Protein 5CI5 (pdb70)

Secondary structure (DSSP, 8-state):
-PPEEEEEESGGGG-HHHHHHHHHHHHHHH---EEEEEE-HHHHHHHHHHHHHHT-S-SEEEEETTTHHHHHHHTT-B---HHHHH-GGGGGS-GGGGGGGEETTEE--EEEEEEE-EEEEE---TTTT--TTS---BHHHHHHHHHHH-BGGGTBBS-PPP-SSSHHHHHH--TTTTT--SB-TTSSSB--SSHHHHHHHHHHHHHHHTS--SS-TTT--HHHHH---SSB--EE-TTHHHHHHHH-GGGTTSEEEEPPPBSSS---BEEEEEEE-BTT-S-HHHHHHHHHHHTSTTT--HHHHH-------HHHHSSGGGSHHHHHHHHHGGGPBPPP-STTHHHHHHHHH--HHHHTTSS-HHHHHHHHHHHHHHHHH-/-EEEEEEEESGGGG-HHHHHHHHHHHHHHH-EEEEEEEE-TTTHHHHHHHHHHTT---SEEEEETTTHHHHHHHTT-B---HHHHH-TTGGGS-GGGGGGGEETTEE--EEEEEEE-EEEEE---GGGT--TTS---BHHHHHHHHHHH-BGGGTBBS-----SSSHHHHHH--TTTTT--SB-TTS-SB--SSHHHHHHHHHHHHHHHTT--SS-TTT--HHHHH---SSB--EE-TTHHHHHHHH-GGGTTSEEEEPPPBSSS---BEEEEEEE-BTT-S-HHHHHHHHHHHTSTTT--HHHHH-------HHHHTTGGGSHHHHHHHHHGGGPBPPP-STTHHHHHHHHH--HHHHHTSS-HHHHHHHHHHHHHHHH-

Structure (mmCIF, N/CA/C/O backbone):
data_5CI5
#
_entry.id   5CI5
#
_cell.length_a   73.363
_cell.length_b   93.077
_cell.length_c   103.637
_cell.angle_alpha   90.000
_cell.angle_beta   90.000
_cell.angle_gamma   90.000
#
_symmetry.space_group_name_H-M   'P 21 21 21'
#
loop_
_entity.id
_entity.type
_entity.pdbx_description
1 polymer 'Extracellular solute-binding protein family 1'
2 non-polymer alpha-D-tagatopyranose
3 non-polymer 1,2-ETHANEDIOL
4 non-polymer 'PENTAETHYLENE GLYCOL'
5 water water
#
loop_
_atom_site.group_PDB
_atom_site.id
_atom_site.type_symbol
_atom_site.label_atom_id
_atom_site.label_alt_id
_atom_site.label_comp_id
_atom_site.label_asym_id
_atom_site.label_entity_id
_atom_site.label_seq_id
_atom_site.pdbx_PDB_ins_code
_atom_site.Cartn_x
_atom_site.Cartn_y
_atom_site.Cartn_z
_atom_site.occupancy
_atom_site.B_iso_or_equiv
_atom_site.auth_seq_id
_atom_site.auth_comp_id
_atom_site.auth_asym_id
_atom_site.auth_atom_id
_atom_site.pdbx_PDB_model_num
ATOM 1 N N . SER A 1 22 ? 74.110 50.475 52.565 1.00 45.20 19 SER A N 1
ATOM 2 C CA . SER A 1 22 ? 75.456 49.997 52.880 1.00 57.91 19 SER A CA 1
ATOM 3 C C . SER A 1 22 ? 75.772 50.201 54.368 1.00 60.97 19 SER A C 1
ATOM 4 O O . SER A 1 22 ? 76.725 49.623 54.898 1.00 60.83 19 SER A O 1
ATOM 11 N N . LYS A 1 23 ? 74.968 51.030 55.032 1.00 56.02 20 LYS A N 1
ATOM 12 C CA . LYS A 1 23 ? 75.038 51.191 56.483 1.00 50.86 20 LYS A CA 1
ATOM 13 C C . LYS A 1 23 ? 73.906 50.395 57.114 1.00 43.18 20 LYS A C 1
ATOM 14 O O . LYS A 1 23 ? 72.748 50.526 56.711 1.00 40.96 20 LYS A O 1
ATOM 33 N N . THR A 1 24 ? 74.240 49.556 58.091 1.00 36.05 21 THR A N 1
ATOM 34 C CA . THR A 1 24 ? 73.231 48.776 58.801 1.00 35.16 21 THR A CA 1
ATOM 35 C C . THR A 1 24 ? 72.329 49.733 59.560 1.00 30.85 21 THR A C 1
ATOM 36 O O . THR A 1 24 ? 72.830 50.712 60.120 1.00 33.86 21 THR A O 1
ATOM 47 N N . LEU A 1 25 ? 71.023 49.461 59.600 1.00 21.80 22 LEU A N 1
ATOM 48 C CA . LEU A 1 25 ? 70.131 50.306 60.411 1.00 13.00 22 LEU A CA 1
ATOM 49 C C . LEU A 1 25 ? 70.634 50.337 61.844 1.00 15.50 22 LEU A C 1
ATOM 50 O O . LEU A 1 25 ? 70.823 49.293 62.469 1.00 14.50 22 LEU A O 1
ATOM 66 N N . THR A 1 26 ? 70.845 51.536 62.374 1.00 11.18 23 THR A N 1
ATOM 67 C CA . THR A 1 26 ? 71.416 51.685 63.703 1.00 8.71 23 THR A CA 1
ATOM 68 C C . THR A 1 26 ? 70.426 52.403 64.608 1.00 11.22 23 THR A C 1
ATOM 69 O O . THR A 1 26 ? 69.956 53.497 64.245 1.00 11.73 23 THR A O 1
ATOM 80 N N . ILE A 1 27 ? 70.136 51.816 65.783 1.00 9.13 24 ILE A N 1
ATOM 81 C CA . ILE A 1 27 ? 69.324 52.469 66.803 1.00 8.70 24 ILE A CA 1
ATOM 82 C C . ILE A 1 27 ? 70.148 52.744 68.059 1.00 10.42 24 ILE A C 1
ATOM 83 O O . ILE A 1 27 ? 70.878 51.889 68.524 1.00 10.91 24 ILE A O 1
ATOM 99 N N . TRP A 1 28 ? 70.025 53.957 68.591 1.00 9.16 25 TRP A N 1
ATOM 100 C CA . TRP A 1 28 ? 70.612 54.315 69.871 1.00 9.88 25 TRP A CA 1
ATOM 101 C C . TRP A 1 28 ? 69.524 54.430 70.906 1.00 10.33 25 TRP A C 1
ATOM 102 O O . TRP A 1 28 ? 68.605 55.246 70.746 1.00 8.84 25 TRP A O 1
ATOM 123 N N . ILE A 1 29 ? 69.650 53.641 71.973 1.00 8.39 26 ILE A N 1
ATOM 124 C CA . ILE A 1 29 ? 68.690 53.630 73.066 1.00 10.20 26 ILE A CA 1
ATOM 125 C C . ILE A 1 29 ? 69.390 54.195 74.282 1.00 12.41 26 ILE A C 1
ATOM 126 O O . ILE A 1 29 ? 70.457 53.726 74.676 1.00 12.02 26 ILE A O 1
ATOM 142 N N . GLY A 1 30 ? 68.783 55.231 74.846 1.00 10.27 27 GLY A N 1
ATOM 143 C CA . GLY A 1 30 ? 69.395 55.964 75.927 1.00 11.51 27 GLY A CA 1
ATOM 144 C C . GLY A 1 30 ? 68.484 56.202 77.109 1.00 10.29 27 GLY A C 1
ATOM 145 O O . GLY A 1 30 ? 67.262 56.223 76.986 1.00 12.57 27 GLY A O 1
ATOM 149 N N . GLY A 1 31 ? 69.108 56.369 78.267 1.00 11.25 28 GLY A N 1
ATOM 150 C CA . GLY A 1 31 ? 68.388 56.665 79.483 1.00 8.65 28 GLY A CA 1
ATOM 151 C C . GLY A 1 31 ? 68.255 55.429 80.325 1.00 10.29 28 GLY A C 1
ATOM 152 O O . GLY A 1 31 ? 68.816 54.370 80.016 1.00 12.39 28 GLY A O 1
ATOM 156 N N . GLN A 1 32 ? 67.492 55.539 81.403 1.00 8.65 29 GLN A N 1
ATOM 157 C CA . GLN A 1 32 ? 67.386 54.439 82.342 1.00 10.64 29 GLN A CA 1
ATOM 158 C C . GLN A 1 32 ? 66.802 53.160 81.719 1.00 13.81 29 GLN A C 1
ATOM 159 O O . GLN A 1 32 ? 67.151 52.076 82.155 1.00 12.08 29 GLN A O 1
ATOM 173 N N . VAL A 1 33 ? 65.961 53.283 80.692 1.00 10.76 30 VAL A N 1
ATOM 174 C CA . VAL A 1 33 ? 65.313 52.118 80.101 1.00 10.20 30 VAL A CA 1
ATOM 175 C C . VAL A 1 33 ? 66.321 51.270 79.313 1.00 11.96 30 VAL A C 1
ATOM 176 O O . VAL A 1 33 ? 66.061 50.123 78.984 1.00 11.86 30 VAL A O 1
ATOM 189 N N . ALA A 1 34 ? 67.488 51.828 79.031 1.00 10.35 31 ALA A N 1
ATOM 190 C CA . ALA A 1 34 ? 68.518 51.074 78.326 1.00 12.43 31 ALA A CA 1
ATOM 191 C C . ALA A 1 34 ? 69.093 49.964 79.209 1.00 14.20 31 ALA A C 1
ATOM 192 O O . ALA A 1 34 ? 69.783 49.087 78.710 1.00 17.93 31 ALA A O 1
ATOM 199 N N . GLU A 1 35 ? 68.779 49.966 80.507 1.00 14.59 32 GLU A N 1
ATOM 200 C CA . GLU A 1 35 ? 69.219 48.866 81.372 1.00 16.83 32 GLU A CA 1
ATOM 201 C C . GLU A 1 35 ? 68.466 47.566 81.112 1.00 15.43 32 GLU A C 1
ATOM 202 O O . GLU A 1 35 ? 68.933 46.504 81.530 1.00 19.43 32 GLU A O 1
ATOM 214 N N . LEU A 1 36 ? 67.305 47.647 80.455 1.00 16.10 33 LEU A N 1
ATOM 215 C CA . LEU A 1 36 ? 66.471 46.475 80.231 1.00 16.46 33 LEU A CA 1
ATOM 216 C C . LEU A 1 36 ? 66.930 45.810 78.937 1.00 19.87 33 LEU A C 1
ATOM 217 O O . LEU A 1 36 ? 66.145 45.640 78.016 1.00 17.49 33 LEU A O 1
ATOM 233 N N . ASP A 1 37 ? 68.205 45.413 78.901 1.00 18.70 34 ASP A N 1
ATOM 234 C CA . ASP A 1 37 ? 68.873 45.097 77.639 1.00 23.78 34 ASP A CA 1
ATOM 235 C C . ASP A 1 37 ? 68.402 43.764 77.050 1.00 21.94 34 ASP A C 1
ATOM 236 O O . ASP A 1 37 ? 68.402 43.585 75.828 1.00 21.89 34 ASP A O 1
ATOM 245 N N . GLU A 1 38 ? 67.961 42.858 77.910 1.00 21.42 35 GLU A N 1
ATOM 246 C CA . GLU A 1 38 ? 67.447 41.579 77.437 1.00 27.60 35 GLU A CA 1
ATOM 247 C C . GLU A 1 38 ? 66.094 41.782 76.779 1.00 22.86 35 GLU A C 1
ATOM 248 O O . GLU A 1 38 ? 65.787 41.154 75.762 1.00 21.86 35 GLU A O 1
ATOM 260 N N . THR A 1 39 ? 65.284 42.669 77.354 1.00 21.52 36 THR A N 1
ATOM 261 C CA . THR A 1 39 ? 63.992 42.998 76.764 1.00 20.07 36 THR A CA 1
ATOM 262 C C . THR A 1 39 ? 64.193 43.681 75.418 1.00 16.42 36 THR A C 1
ATOM 263 O O . THR A 1 39 ? 63.518 43.362 74.428 1.00 17.40 36 THR A O 1
ATOM 274 N N . TRP A 1 40 ? 65.138 44.611 75.364 1.00 14.19 37 TRP A N 1
ATOM 275 C CA . TRP A 1 40 ? 65.437 45.269 74.099 1.00 14.15 37 TRP A CA 1
ATOM 276 C C . TRP A 1 40 ? 65.898 44.264 73.056 1.00 21.32 37 TRP A C 1
ATOM 277 O O . TRP A 1 40 ? 65.455 44.312 71.909 1.00 20.39 37 TRP A O 1
ATOM 298 N N . ASN A 1 41 ? 66.772 43.352 73.439 1.00 19.19 38 ASN A N 1
ATOM 299 C CA . ASN A 1 41 ? 67.286 42.399 72.453 1.00 24.64 38 ASN A CA 1
ATOM 300 C C . ASN A 1 41 ? 66.154 41.537 71.872 1.00 24.13 38 ASN A C 1
ATOM 301 O O . ASN A 1 41 ? 66.054 41.388 70.650 1.00 21.35 38 ASN A O 1
ATOM 312 N N . SER A 1 42 ? 65.277 41.022 72.732 1.00 18.50 39 SER A N 1
ATOM 313 C CA . SER A 1 42 ? 64.102 40.281 72.274 1.00 19.60 39 SER A CA 1
ATOM 314 C C . SER A 1 42 ? 63.234 41.086 71.309 1.00 17.10 39 SER A C 1
ATOM 315 O O . SER A 1 42 ? 62.841 40.608 70.248 1.00 17.92 39 SER A O 1
ATOM 323 N N . VAL A 1 43 ? 62.908 42.309 71.701 1.00 15.36 40 VAL A N 1
ATOM 324 C CA . VAL A 1 43 ? 62.104 43.177 70.855 1.00 14.05 40 VAL A CA 1
ATOM 325 C C . VAL A 1 43 ? 62.741 43.423 69.488 1.00 14.08 40 VAL A C 1
ATOM 326 O O . VAL A 1 43 ? 62.049 43.395 68.469 1.00 14.42 40 VAL A O 1
ATOM 339 N N . ILE A 1 44 ? 64.046 43.690 69.466 1.00 13.30 41 ILE A N 1
ATOM 340 C CA . ILE A 1 44 ? 64.731 44.012 68.230 1.00 15.28 41 ILE A CA 1
ATOM 341 C C . ILE A 1 44 ? 64.865 42.757 67.357 1.00 16.22 41 ILE A C 1
ATOM 342 O O . ILE A 1 44 ? 64.763 42.844 66.137 1.00 13.64 41 ILE A O 1
ATOM 358 N N . LYS A 1 45 ? 65.080 41.602 67.972 1.00 15.76 42 LYS A N 1
ATOM 359 C CA . LYS A 1 45 ? 65.207 40.379 67.186 1.00 16.58 42 LYS A CA 1
ATOM 360 C C . LYS A 1 45 ? 63.895 40.090 66.465 1.00 14.84 42 LYS A C 1
ATOM 361 O O . LYS A 1 45 ? 63.911 39.694 65.299 1.00 19.37 42 LYS A O 1
ATOM 380 N N . THR A 1 46 ? 62.771 40.333 67.134 1.00 16.13 43 THR A N 1
ATOM 381 C CA . THR A 1 46 ? 61.462 40.114 66.513 1.00 15.28 43 THR A CA 1
ATOM 382 C C . THR A 1 46 ? 61.314 41.042 65.301 1.00 17.52 43 THR A C 1
ATOM 383 O O . THR A 1 46 ? 60.852 40.628 64.234 1.00 16.12 43 THR A O 1
ATOM 394 N N . PHE A 1 47 ? 61.759 42.286 65.446 1.00 13.98 44 PHE A N 1
ATOM 395 C CA . PHE A 1 47 ? 61.721 43.206 64.330 1.00 12.77 44 PHE A CA 1
ATOM 396 C C . PHE A 1 47 ? 62.524 42.671 63.156 1.00 12.80 44 PHE A C 1
ATOM 397 O O . PHE A 1 47 ? 62.056 42.693 62.013 1.00 14.29 44 PHE A O 1
ATOM 414 N N . GLU A 1 48 ? 63.739 42.197 63.434 1.00 13.79 45 GLU A N 1
ATOM 415 C CA . GLU A 1 48 ? 64.600 41.693 62.385 1.00 13.52 45 GLU A CA 1
ATOM 416 C C . GLU A 1 48 ? 63.952 40.518 61.649 1.00 14.21 45 GLU A C 1
ATOM 417 O O . GLU A 1 48 ? 64.035 40.414 60.412 1.00 20.59 45 GLU A O 1
ATOM 429 N N . GLU A 1 49 ? 63.304 39.644 62.412 1.00 15.47 46 GLU A N 1
ATOM 430 C CA . GLU A 1 49 ? 62.631 38.480 61.820 1.00 19.29 46 GLU A CA 1
ATOM 431 C C . GLU A 1 49 ? 61.497 38.937 60.904 1.00 20.82 46 GLU A C 1
ATOM 432 O O . GLU A 1 49 ? 61.290 38.398 59.806 1.00 22.34 46 GLU A O 1
ATOM 444 N N . LYS A 1 50 ? 60.745 39.919 61.379 1.00 15.43 47 LYS A N 1
ATOM 445 C CA . LYS A 1 50 ? 59.578 40.390 60.642 1.00 17.08 47 LYS A CA 1
ATOM 446 C C . LYS A 1 50 ? 59.908 41.204 59.401 1.00 17.49 47 LYS A C 1
ATOM 447 O O . LYS A 1 50 ? 59.125 41.206 58.446 1.00 24.99 47 LYS A O 1
ATOM 466 N N . TYR A 1 51 ? 61.048 41.886 59.384 1.00 19.88 48 TYR A N 1
ATOM 467 C CA . TYR A 1 51 ? 61.338 42.844 58.312 1.00 20.06 48 TYR A CA 1
ATOM 468 C C . TYR A 1 51 ? 62.580 42.535 57.480 1.00 21.02 48 TYR A C 1
ATOM 469 O O . TYR A 1 51 ? 62.805 43.158 56.437 1.00 27.02 48 TYR A O 1
ATOM 487 N N . GLY A 1 52 ? 63.377 41.583 57.936 1.00 19.62 49 GLY A N 1
ATOM 488 C CA . GLY A 1 52 ? 64.563 41.185 57.210 1.00 25.83 49 GLY A CA 1
ATOM 489 C C . GLY A 1 52 ? 65.578 42.303 57.150 1.00 32.38 49 GLY A C 1
ATOM 490 O O . GLY A 1 52 ? 66.337 42.429 56.188 1.00 37.44 49 GLY A O 1
ATOM 494 N N . ILE A 1 53 ? 65.581 43.119 58.198 1.00 23.34 50 ILE A N 1
ATOM 495 C CA . ILE A 1 53 ? 66.479 44.250 58.319 1.00 24.05 50 ILE A CA 1
ATOM 496 C C . ILE A 1 53 ? 67.378 44.016 59.521 1.00 27.94 50 ILE A C 1
ATOM 497 O O . ILE A 1 53 ? 66.882 43.795 60.616 1.00 28.31 50 ILE A O 1
ATOM 513 N N . SER A 1 54 ? 68.691 44.045 59.315 1.00 19.49 51 SER A N 1
ATOM 514 C CA . SER A 1 54 ? 69.645 43.886 60.410 1.00 19.79 51 SER A CA 1
ATOM 515 C C . SER A 1 54 ? 69.743 45.189 61.215 1.00 16.81 51 SER A C 1
ATOM 516 O O . SER A 1 54 ? 69.778 46.279 60.635 1.00 20.82 51 SER A O 1
ATOM 524 N N . VAL A 1 55 ? 69.762 45.083 62.539 1.00 12.31 52 VAL A N 1
ATOM 525 C CA . VAL A 1 55 ? 69.858 46.270 63.382 1.00 11.56 52 VAL A CA 1
ATOM 526 C C . VAL A 1 55 ? 71.064 46.268 64.286 1.00 14.48 52 VAL A C 1
ATOM 527 O O . VAL A 1 55 ? 71.313 45.326 65.040 1.00 18.32 52 VAL A O 1
ATOM 540 N N . GLU A 1 56 ? 71.805 47.357 64.217 1.00 13.17 53 GLU A N 1
ATOM 541 C CA . GLU A 1 56 ? 72.905 47.591 65.133 1.00 16.20 53 GLU A CA 1
ATOM 542 C C . GLU A 1 56 ? 72.345 48.399 66.285 1.00 17.00 53 GLU A C 1
ATOM 543 O O . GLU A 1 56 ? 71.755 49.458 66.074 1.00 16.95 53 GLU A O 1
ATOM 555 N N . VAL A 1 57 ? 72.503 47.885 67.498 1.00 13.43 54 VAL A N 1
ATOM 556 C CA . VAL A 1 57 ? 71.978 48.522 68.694 1.00 12.69 54 VAL A CA 1
ATOM 557 C C . VAL A 1 57 ? 73.127 49.081 69.551 1.00 14.63 54 VAL A C 1
ATOM 558 O O . VAL A 1 57 ? 74.151 48.411 69.770 1.00 17.76 54 VAL A O 1
ATOM 571 N N . GLN A 1 58 ? 72.990 50.314 70.028 1.00 9.93 55 GLN A N 1
ATOM 572 C CA . GLN A 1 58 ? 73.912 50.801 71.049 1.00 11.47 55 GLN A CA 1
ATOM 573 C C . GLN A 1 58 ? 73.082 51.374 72.212 1.00 13.84 55 GLN A C 1
ATOM 574 O O . GLN A 1 58 ? 72.126 52.133 72.001 1.00 13.21 55 GLN A O 1
ATOM 588 N N . LEU A 1 59 ? 73.438 50.957 73.425 1.00 12.24 56 LEU A N 1
ATOM 589 C CA . LEU A 1 59 ? 72.754 51.354 74.658 1.00 11.29 56 LEU A CA 1
ATOM 590 C C . LEU A 1 59 ? 73.587 52.375 75.400 1.00 14.69 56 LEU A C 1
ATOM 591 O O . LEU A 1 59 ? 74.808 52.239 75.499 1.00 15.57 56 LEU A O 1
ATOM 607 N N . PHE A 1 60 ? 72.920 53.378 75.960 1.00 10.17 57 PHE A N 1
ATOM 608 C CA . PHE A 1 60 ? 73.596 54.482 76.631 1.00 13.74 57 PHE A CA 1
ATOM 609 C C . PHE A 1 60 ? 72.977 54.774 77.989 1.00 11.06 57 PHE A C 1
ATOM 610 O O . PHE A 1 60 ? 71.766 54.974 78.082 1.00 11.28 57 PHE A O 1
ATOM 627 N N . GLY A 1 61 ? 73.811 54.901 79.016 1.00 13.45 58 GLY A N 1
ATOM 628 C CA . GLY A 1 61 ? 73.339 55.405 80.297 1.00 12.13 58 GLY A CA 1
ATOM 629 C C . GLY A 1 61 ? 72.869 56.853 80.220 1.00 10.39 58 GLY A C 1
ATOM 630 O O . GLY A 1 61 ? 73.307 57.638 79.380 1.00 11.51 58 GLY A O 1
ATOM 634 N N . PHE A 1 62 ? 71.977 57.229 81.117 1.00 8.75 59 PHE A N 1
ATOM 635 C CA . PHE A 1 62 ? 71.397 58.552 81.051 1.00 7.17 59 PHE A CA 1
ATOM 636 C C . PHE A 1 62 ? 72.379 59.682 81.212 1.00 10.56 59 PHE A C 1
ATOM 637 O O . PHE A 1 62 ? 72.304 60.657 80.493 1.00 11.43 59 PHE A O 1
ATOM 654 N N . ASP A 1 63 ? 73.305 59.562 82.148 1.00 9.71 60 ASP A N 1
ATOM 655 C CA . ASP A 1 63 ? 73.992 60.748 82.646 1.00 11.54 60 ASP A CA 1
ATOM 656 C C . ASP A 1 63 ? 74.914 61.381 81.593 1.00 16.04 60 ASP A C 1
ATOM 657 O O . ASP A 1 63 ? 75.209 62.575 81.681 1.00 17.30 60 ASP A O 1
ATOM 666 N N . THR A 1 64 ? 75.349 60.603 80.611 1.00 13.13 61 THR A N 1
ATOM 667 C CA . THR A 1 64 ? 76.219 61.145 79.557 1.00 14.65 61 THR A CA 1
ATOM 668 C C . THR A 1 64 ? 75.601 61.066 78.171 1.00 11.71 61 THR A C 1
ATOM 669 O O . THR A 1 64 ? 76.272 61.373 77.173 1.00 12.14 61 THR A O 1
ATOM 680 N N . TYR A 1 65 ? 74.319 60.705 78.085 1.00 11.75 62 TYR A N 1
ATOM 681 C CA . TYR A 1 65 ? 73.753 60.427 76.772 1.00 10.92 62 TYR A CA 1
ATOM 682 C C . TYR A 1 65 ? 73.552 61.706 75.937 1.00 10.42 62 TYR A C 1
ATOM 683 O O . TYR A 1 65 ? 73.809 61.689 74.733 1.00 10.03 62 TYR A O 1
ATOM 701 N N . TYR A 1 66 ? 73.132 62.810 76.546 1.00 9.04 63 TYR A N 1
ATOM 702 C CA . TYR A 1 66 ? 72.912 64.042 75.780 1.00 9.81 63 TYR A CA 1
ATOM 703 C C . TYR A 1 66 ? 74.185 64.453 75.050 1.00 10.17 63 TYR A C 1
ATOM 704 O O . TYR A 1 66 ? 74.179 64.735 73.862 1.00 9.30 63 TYR A O 1
ATOM 722 N N . ASP A 1 67 ? 75.283 64.481 75.787 1.00 11.25 64 ASP A N 1
ATOM 723 C CA . ASP A 1 67 ? 76.546 64.921 75.211 1.00 12.04 64 ASP A CA 1
ATOM 724 C C . ASP A 1 67 ? 76.995 64.001 74.079 1.00 12.34 64 ASP A C 1
ATOM 725 O O . ASP A 1 67 ? 77.484 64.481 73.059 1.00 11.89 64 ASP A O 1
ATOM 734 N N . LYS A 1 68 ? 76.819 62.695 74.241 1.00 9.94 65 LYS A N 1
ATOM 735 C CA . LYS A 1 68 ? 77.160 61.765 73.163 1.00 11.60 65 LYS A CA 1
ATOM 736 C C . LYS A 1 68 ? 76.271 61.946 71.935 1.00 12.48 65 LYS A C 1
ATOM 737 O O . LYS A 1 68 ? 76.742 61.884 70.782 1.00 11.47 65 LYS A O 1
ATOM 756 N N . LEU A 1 69 ? 74.977 62.143 72.169 1.00 12.20 66 LEU A N 1
ATOM 757 C CA . LEU A 1 69 ? 74.054 62.291 71.051 1.00 12.29 66 LEU A CA 1
ATOM 758 C C . LEU A 1 69 ? 74.328 63.611 70.297 1.00 11.13 66 LEU A C 1
ATOM 759 O O . LEU A 1 69 ? 74.387 63.626 69.072 1.00 10.58 66 LEU A O 1
ATOM 775 N N . VAL A 1 70 ? 74.537 64.694 71.033 1.00 8.09 67 VAL A N 1
ATOM 776 C CA . VAL A 1 70 ? 74.864 65.968 70.414 1.00 11.06 67 VAL A CA 1
ATOM 777 C C . VAL A 1 70 ? 76.149 65.835 69.578 1.00 13.78 67 VAL A C 1
ATOM 778 O O . VAL A 1 70 ? 76.230 66.301 68.438 1.00 11.92 67 VAL A O 1
ATOM 791 N N . THR A 1 71 ? 77.144 65.175 70.155 1.00 11.35 68 THR A N 1
ATOM 792 C CA . THR A 1 71 ? 78.419 64.977 69.462 1.00 12.97 68 THR A CA 1
ATOM 793 C C . THR A 1 71 ? 78.198 64.326 68.102 1.00 15.53 68 THR A C 1
ATOM 794 O O . THR A 1 71 ? 78.742 64.757 67.076 1.00 17.17 68 THR A O 1
ATOM 805 N N . ALA A 1 72 ? 77.362 63.298 68.086 1.00 13.48 69 ALA A N 1
ATOM 806 C CA . ALA A 1 72 ? 77.074 62.580 66.856 1.00 14.30 69 ALA A CA 1
ATOM 807 C C . ALA A 1 72 ? 76.268 63.426 65.864 1.00 13.86 69 ALA A C 1
ATOM 808 O O . ALA A 1 72 ? 76.518 63.406 64.656 1.00 11.97 69 ALA A O 1
ATOM 815 N N . LEU A 1 73 ? 75.269 64.143 66.358 1.00 11.75 70 LEU A N 1
ATOM 816 C CA . LEU A 1 73 ? 74.418 64.893 65.463 1.00 10.79 70 LEU A CA 1
ATOM 817 C C . LEU A 1 73 ? 75.181 66.061 64.857 1.00 13.02 70 LEU A C 1
ATOM 818 O O . LEU A 1 73 ? 75.013 66.381 63.671 1.00 15.08 70 LEU A O 1
ATOM 834 N N . GLN A 1 74 ? 76.047 66.685 65.647 1.00 13.85 71 GLN A N 1
ATOM 835 C CA . GLN A 1 74 ? 76.906 67.743 65.122 1.00 14.69 71 GLN A CA 1
ATOM 836 C C . GLN A 1 74 ? 77.784 67.232 63.993 1.00 15.17 71 GLN A C 1
ATOM 837 O O . GLN A 1 74 ? 78.013 67.943 63.017 1.00 21.83 71 GLN A O 1
ATOM 851 N N . ALA A 1 75 ? 78.285 66.006 64.138 1.00 15.65 72 ALA A N 1
ATOM 852 C CA . ALA A 1 75 ? 79.206 65.418 63.164 1.00 16.84 72 ALA A CA 1
ATOM 853 C C . ALA A 1 75 ? 78.501 64.810 61.946 1.00 19.69 72 ALA A C 1
ATOM 854 O O . ALA A 1 75 ? 79.137 64.514 60.946 1.00 18.69 72 ALA A O 1
ATOM 861 N N . GLY A 1 76 ? 77.188 64.628 62.013 1.00 18.69 73 GLY A N 1
ATOM 862 C CA . GLY A 1 76 ? 76.464 64.001 60.913 1.00 18.57 73 GLY A CA 1
ATOM 863 C C . GLY A 1 76 ? 76.565 62.496 60.869 1.00 18.41 73 GLY A C 1
ATOM 864 O O . GLY A 1 76 ? 76.289 61.891 59.835 1.00 19.92 73 GLY A O 1
ATOM 868 N N . LYS A 1 77 ? 76.949 61.890 61.990 1.00 14.67 74 LYS A N 1
ATOM 869 C CA . LYS A 1 77 ? 77.199 60.458 62.073 1.00 18.41 74 LYS A CA 1
ATOM 870 C C . LYS A 1 77 ? 76.389 59.766 63.200 1.00 18.66 74 LYS A C 1
ATOM 871 O O . LYS A 1 77 ? 75.646 60.406 63.920 1.00 25.30 74 LYS A O 1
ATOM 890 N N . GLY A 1 78 ? 76.533 58.448 63.318 1.00 24.33 75 GLY A N 1
ATOM 891 C CA . GLY A 1 78 ? 75.928 57.704 64.413 1.00 27.30 75 GLY A CA 1
ATOM 892 C C . GLY A 1 78 ? 74.626 56.991 64.067 1.00 30.62 75 GLY A C 1
ATOM 893 O O . GLY A 1 78 ? 74.632 56.066 63.245 1.00 26.37 75 GLY A O 1
ATOM 897 N N . PRO A 1 79 ? 73.497 57.402 64.685 1.00 20.71 76 PRO A N 1
ATOM 898 C CA . PRO A 1 79 ? 72.299 56.570 64.526 1.00 18.12 76 PRO A CA 1
ATOM 899 C C . PRO A 1 79 ? 71.374 56.956 63.360 1.00 15.41 76 PRO A C 1
ATOM 900 O O . PRO A 1 79 ? 71.352 58.109 62.893 1.00 14.58 76 PRO A O 1
ATOM 911 N N . ASP A 1 80 ? 70.592 55.978 62.902 1.00 13.14 77 ASP A N 1
ATOM 912 C CA . ASP A 1 80 ? 69.468 56.210 62.011 1.00 10.33 77 ASP A CA 1
ATOM 913 C C . ASP A 1 80 ? 68.186 56.485 62.793 1.00 9.28 77 ASP A C 1
ATOM 914 O O . ASP A 1 80 ? 67.301 57.174 62.299 1.00 10.66 77 ASP A O 1
ATOM 923 N N . LEU A 1 81 ? 68.089 55.917 63.999 1.00 7.60 78 LEU A N 1
ATOM 924 C CA . LEU A 1 81 ? 66.965 56.135 64.910 1.00 11.39 78 LEU A CA 1
ATOM 925 C C . LEU A 1 81 ? 67.546 56.305 66.302 1.00 9.10 78 LEU A C 1
ATOM 926 O O . LEU A 1 81 ? 68.406 55.532 66.689 1.00 9.21 78 LEU A O 1
ATOM 942 N N . ALA A 1 82 ? 67.132 57.348 67.026 1.00 8.01 79 ALA A N 1
ATOM 943 C CA . ALA A 1 82 ? 67.731 57.667 68.333 1.00 6.57 79 ALA A CA 1
ATOM 944 C C . ALA A 1 82 ? 66.672 58.027 69.339 1.00 8.64 79 ALA A C 1
ATOM 945 O O . ALA A 1 82 ? 65.716 58.710 69.016 1.00 8.67 79 ALA A O 1
ATOM 952 N N . PHE A 1 83 ? 66.871 57.560 70.563 1.00 7.60 80 PHE A N 1
ATOM 953 C CA . PHE A 1 83 ? 66.143 58.065 71.705 1.00 8.05 80 PHE A CA 1
ATOM 954 C C . PHE A 1 83 ? 66.488 59.537 71.929 1.00 7.53 80 PHE A C 1
ATOM 955 O O . PHE A 1 83 ? 67.648 59.919 71.859 1.00 11.09 80 PHE A O 1
ATOM 972 N N . ALA A 1 84 ? 65.475 60.336 72.234 1.00 5.93 81 ALA A N 1
ATOM 973 C CA . ALA A 1 84 ? 65.674 61.742 72.589 1.00 7.15 81 ALA A CA 1
ATOM 974 C C . ALA A 1 84 ? 64.684 62.077 73.700 1.00 5.71 81 ALA A C 1
ATOM 975 O O . ALA A 1 84 ? 63.494 61.729 73.630 1.00 8.74 81 ALA A O 1
ATOM 982 N N . ASP A 1 85 ? 65.178 62.729 74.733 1.00 6.02 82 ASP A N 1
ATOM 983 C CA . ASP A 1 85 ? 64.368 63.097 75.911 1.00 5.32 82 ASP A CA 1
ATOM 984 C C . ASP A 1 85 ? 63.215 64.036 75.526 1.00 5.29 82 ASP A C 1
ATOM 985 O O . ASP A 1 85 ? 63.393 65.003 74.806 1.00 7.70 82 ASP A O 1
ATOM 994 N N . LEU A 1 86 ? 62.015 63.731 76.016 1.00 5.94 83 LEU A N 1
ATOM 995 C CA . LEU A 1 86 ? 60.887 64.632 75.836 1.00 6.00 83 LEU A CA 1
ATOM 996 C C . LEU A 1 86 ? 61.117 65.987 76.509 1.00 6.65 83 LEU A C 1
ATOM 997 O O . LEU A 1 86 ? 60.430 66.971 76.196 1.00 8.09 83 LEU A O 1
ATOM 1013 N N . GLY A 1 87 ? 62.088 66.054 77.414 1.00 6.81 84 GLY A N 1
ATOM 1014 C CA . GLY A 1 87 ? 62.439 67.292 78.087 1.00 8.36 84 GLY A CA 1
ATOM 1015 C C . GLY A 1 87 ? 63.348 68.189 77.269 1.00 8.44 84 GLY A C 1
ATOM 1016 O O . GLY A 1 87 ? 64.507 68.428 77.631 1.00 8.38 84 GLY A O 1
ATOM 1020 N N . GLY A 1 88 ? 62.809 68.705 76.169 1.00 9.25 85 GLY A N 1
ATOM 1021 C CA . GLY A 1 88 ? 63.450 69.777 75.423 1.00 10.22 85 GLY A CA 1
ATOM 1022 C C . GLY A 1 88 ? 64.438 69.390 74.345 1.00 7.92 85 GLY A C 1
ATOM 1023 O O . GLY A 1 88 ? 64.912 70.261 73.587 1.00 10.23 85 GLY A O 1
ATOM 1027 N N . TRP A 1 89 ? 64.829 68.125 74.261 1.00 7.93 86 TRP A N 1
ATOM 1028 C CA . TRP A 1 89 ? 65.858 67.797 73.273 1.00 7.41 86 TRP A CA 1
ATOM 1029 C C . TRP A 1 89 ? 65.348 67.931 71.839 1.00 6.06 86 TRP A C 1
ATOM 1030 O O . TRP A 1 89 ? 66.110 68.336 70.959 1.00 9.17 86 TRP A O 1
ATOM 1051 N N . VAL A 1 90 ? 64.100 67.552 71.574 1.00 7.69 87 VAL A N 1
ATOM 1052 C CA . VAL A 1 90 ? 63.650 67.531 70.189 1.00 7.35 87 VAL A CA 1
ATOM 1053 C C . VAL A 1 90 ? 63.594 68.959 69.611 1.00 11.39 87 VAL A C 1
ATOM 1054 O O . VAL A 1 90 ? 64.132 69.228 68.535 1.00 7.86 87 VAL A O 1
ATOM 1067 N N . PRO A 1 91 ? 63.020 69.916 70.342 1.00 7.99 88 PRO A N 1
ATOM 1068 C CA . PRO A 1 91 ? 63.115 71.304 69.841 1.00 8.92 88 PRO A CA 1
ATOM 1069 C C . PRO A 1 91 ? 64.533 71.821 69.667 1.00 8.10 88 PRO A C 1
ATOM 1070 O O . PRO A 1 91 ? 64.819 72.515 68.678 1.00 9.14 88 PRO A O 1
ATOM 1081 N N . THR A 1 92 ? 65.430 71.474 70.591 1.00 9.86 89 THR A N 1
ATOM 1082 C CA . THR A 1 92 ? 66.823 71.888 70.486 1.00 8.84 89 THR A CA 1
ATOM 1083 C C . THR A 1 92 ? 67.445 71.353 69.176 1.00 8.92 89 THR A C 1
ATOM 1084 O O . THR A 1 92 ? 68.071 72.108 68.403 1.00 10.13 89 THR A O 1
ATOM 1095 N N . PHE A 1 93 ? 67.278 70.058 68.921 1.00 8.26 90 PHE A N 1
ATOM 1096 C CA . PHE A 1 93 ? 67.905 69.467 67.731 1.00 8.52 90 PHE A CA 1
ATOM 1097 C C . PHE A 1 93 ? 67.219 69.911 66.445 1.00 8.86 90 PHE A C 1
ATOM 1098 O O . PHE A 1 93 ? 67.884 70.133 65.428 1.00 8.98 90 PHE A O 1
ATOM 1115 N N . ALA A 1 94 ? 65.888 70.047 66.484 1.00 8.23 91 ALA A N 1
ATOM 1116 C CA . ALA A 1 94 ? 65.104 70.395 65.295 1.00 9.81 91 ALA A CA 1
ATOM 1117 C C . ALA A 1 94 ? 65.443 71.801 64.805 1.00 9.68 91 ALA A C 1
ATOM 1118 O O . ALA A 1 94 ? 65.461 72.061 63.610 1.00 9.40 91 ALA A O 1
ATOM 1125 N N . GLU A 1 95 ? 65.712 72.690 65.749 1.00 8.44 92 GLU A N 1
ATOM 1126 C CA . GLU A 1 95 ? 66.014 74.086 65.448 1.00 10.11 92 GLU A CA 1
ATOM 1127 C C . GLU A 1 95 ? 67.282 74.199 64.611 1.00 10.12 92 GLU A C 1
ATOM 1128 O O . GLU A 1 95 ? 67.433 75.122 63.796 1.00 10.53 92 GLU A O 1
ATOM 1140 N N . LYS A 1 96 ? 68.183 73.236 64.784 1.00 8.47 93 LYS A N 1
ATOM 1141 C CA . LYS A 1 96 ? 69.448 73.226 64.082 1.00 10.09 93 LYS A CA 1
ATOM 1142 C C . LYS A 1 96 ? 69.386 72.529 62.718 1.00 10.47 93 LYS A C 1
ATOM 1143 O O . LYS A 1 96 ? 70.364 72.541 61.97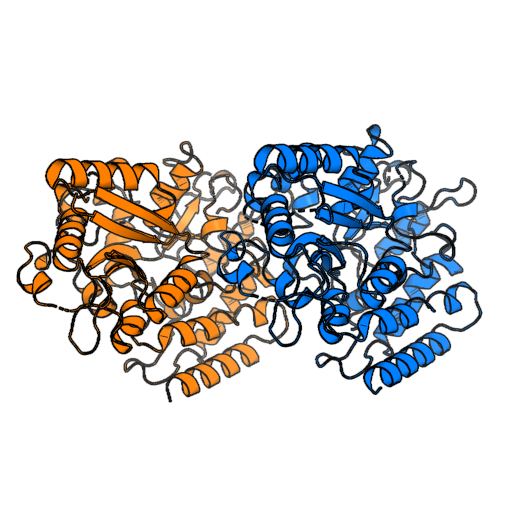2 1.00 10.56 93 LYS A O 1
ATOM 1162 N N . GLY A 1 97 ? 68.251 71.924 62.397 1.00 10.27 94 GLY A N 1
ATOM 1163 C CA . GLY A 1 97 ? 68.127 71.130 61.188 1.00 10.99 94 GLY A CA 1
ATOM 1164 C C . GLY A 1 97 ? 68.671 69.715 61.311 1.00 8.52 94 GLY A C 1
ATOM 1165 O O . GLY A 1 97 ? 68.923 69.058 60.320 1.00 10.91 94 GLY A O 1
ATOM 1169 N N . TRP A 1 98 ? 68.872 69.247 62.540 1.00 8.88 95 TRP A N 1
ATOM 1170 C CA . TRP A 1 98 ? 69.505 67.950 62.763 1.00 8.08 95 TRP A CA 1
ATOM 1171 C C . TRP A 1 98 ? 68.547 66.780 62.639 1.00 7.74 95 TRP A C 1
ATOM 1172 O O . TRP A 1 98 ? 68.993 65.619 62.561 1.00 10.35 95 TRP A O 1
ATOM 1193 N N . LEU A 1 99 ? 67.245 67.063 62.656 1.00 7.97 96 LEU A N 1
ATOM 1194 C CA . LEU A 1 99 ? 66.215 66.018 62.642 1.00 8.69 96 LEU A CA 1
ATOM 1195 C C . LEU A 1 99 ? 65.311 66.027 61.404 1.00 10.85 96 LEU A C 1
ATOM 1196 O O . LEU A 1 99 ? 64.879 67.065 60.923 1.00 9.98 96 LEU A O 1
ATOM 1212 N N . GLU A 1 100 ? 65.044 64.833 60.902 1.00 10.59 97 GLU A N 1
ATOM 1213 C CA . GLU A 1 100 ? 64.073 64.629 59.823 1.00 8.47 97 GLU A CA 1
ATOM 1214 C C . GLU A 1 100 ? 62.660 64.884 60.340 1.00 9.68 97 GLU A C 1
ATOM 1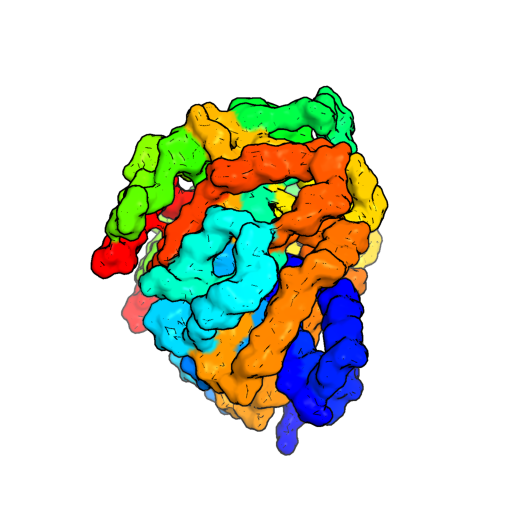215 O O . GLU A 1 100 ? 62.300 64.382 61.399 1.00 10.97 97 GLU A O 1
ATOM 1227 N N . PRO A 1 101 ? 61.850 65.673 59.607 1.00 8.64 98 PRO A N 1
ATOM 1228 C CA . PRO A 1 101 ? 60.457 65.847 60.048 1.00 9.83 98 PRO A CA 1
ATOM 1229 C C . PRO A 1 101 ? 59.692 64.535 59.969 1.00 11.22 98 PRO A C 1
ATOM 1230 O O . PRO A 1 101 ? 59.980 63.677 59.119 1.00 10.21 98 PRO A O 1
ATOM 1275 N N . GLU A 1 103 ? 56.071 64.649 60.138 1.00 12.37 100 GLU A N 1
ATOM 1276 C CA . GLU A 1 103 ? 54.677 64.994 59.871 1.00 14.83 100 GLU A CA 1
ATOM 1277 C C . GLU A 1 103 ? 54.001 64.054 58.890 1.00 16.48 100 GLU A C 1
ATOM 1278 O O . GLU A 1 103 ? 52.902 63.567 59.142 1.00 19.43 100 GLU A O 1
ATOM 1290 N N . GLU A 1 104 ? 54.646 63.809 57.761 1.00 11.87 101 GLU A N 1
ATOM 1291 C CA . GLU A 1 104 ? 54.038 62.957 56.761 1.00 14.92 101 GLU A CA 1
ATOM 1292 C C . GLU A 1 104 ? 53.832 61.540 57.297 1.00 12.99 101 GLU A C 1
ATOM 1293 O O . GLU A 1 104 ? 52.752 60.968 57.169 1.00 18.94 101 GLU A O 1
ATOM 1305 N N . HIS A 1 105 ? 54.850 60.981 57.927 1.00 12.02 102 HIS A N 1
ATOM 1306 C CA . HIS A 1 105 ? 54.655 59.648 58.496 1.00 14.46 102 HIS A CA 1
ATOM 1307 C C . HIS A 1 105 ? 53.543 59.602 59.556 1.00 11.07 102 HIS A C 1
ATOM 1308 O O . HIS A 1 105 ? 52.770 58.645 59.602 1.00 13.11 102 HIS A O 1
ATOM 1322 N N . LEU A 1 106 ? 53.468 60.622 60.422 1.00 11.52 103 LEU A N 1
ATOM 1323 C CA . LEU A 1 106 ? 52.511 60.593 61.510 1.00 9.22 103 LEU A CA 1
ATOM 1324 C C . LEU A 1 106 ? 51.103 60.776 60.965 1.00 13.27 103 LEU A C 1
ATOM 1325 O O . LEU A 1 106 ? 50.141 60.194 61.476 1.00 18.53 103 LEU A O 1
ATOM 1341 N N . LYS A 1 107 ? 50.983 61.568 59.907 1.00 18.14 104 LYS A N 1
ATOM 1342 C CA . LYS A 1 107 ? 49.688 61.744 59.272 1.00 18.31 104 LYS A CA 1
ATOM 1343 C C . LYS A 1 107 ? 49.172 60.417 58.703 1.00 17.19 104 LYS A C 1
ATOM 1344 O O . LYS A 1 107 ? 47.970 60.198 58.646 1.00 24.80 104 LYS A O 1
ATOM 1363 N N . ASN A 1 108 ? 50.073 59.537 58.280 1.00 15.51 105 ASN A N 1
ATOM 1364 C CA . ASN A 1 108 ? 49.654 58.280 57.659 1.00 20.26 105 ASN A CA 1
ATOM 1365 C C . ASN A 1 108 ? 49.679 57.094 58.623 1.00 20.23 105 ASN A C 1
ATOM 1366 O O . ASN A 1 108 ? 49.387 55.974 58.229 1.00 21.89 105 ASN A O 1
ATOM 1377 N N . TRP A 1 109 ? 50.062 57.326 59.872 1.00 15.35 106 TRP A N 1
ATOM 1378 C CA . TRP A 1 109 ? 50.220 56.222 60.824 1.00 14.18 106 TRP A CA 1
ATOM 1379 C C . TRP A 1 109 ? 48.965 55.987 61.666 1.00 14.03 106 TRP A C 1
ATOM 1380 O O . TRP A 1 109 ? 48.455 56.933 62.273 1.00 15.59 106 TRP A O 1
ATOM 1401 N N . GLU A 1 110 ? 48.514 54.723 61.722 1.00 16.90 107 GLU A N 1
ATOM 1402 C CA . GLU A 1 110 ? 47.343 54.310 62.528 1.00 23.20 107 GLU A CA 1
ATOM 1403 C C . GLU A 1 110 ? 47.424 54.799 63.951 1.00 16.87 107 GLU A C 1
ATOM 1404 O O . GLU A 1 110 ? 46.428 55.216 64.538 1.00 25.07 107 GLU A O 1
ATOM 1416 N N . GLY A 1 111 ? 48.637 54.752 64.491 1.00 14.24 108 GLY A N 1
ATOM 1417 C CA . GLY A 1 111 ? 48.867 54.963 65.901 1.00 14.14 108 GLY A CA 1
ATOM 1418 C C . GLY A 1 111 ? 48.817 56.400 66.393 1.00 14.33 108 GLY A C 1
ATOM 1419 O O . GLY A 1 111 ? 48.745 56.640 67.603 1.00 13.26 108 GLY A O 1
ATOM 1423 N N . THR A 1 112 ? 48.854 57.362 65.478 1.00 13.20 109 THR A N 1
ATOM 1424 C CA . THR A 1 112 ? 49.081 58.749 65.874 1.00 13.62 109 THR A CA 1
ATOM 1425 C C . THR A 1 112 ? 48.024 59.251 66.861 1.00 12.22 109 THR A C 1
ATOM 1426 O O . THR A 1 112 ? 48.357 59.907 67.852 1.00 10.56 109 THR A O 1
ATOM 1437 N N . ALA A 1 113 ? 46.760 58.939 66.584 1.00 10.60 110 ALA A N 1
ATOM 1438 C CA . ALA A 1 113 ? 45.637 59.380 67.416 1.00 12.83 110 ALA A CA 1
ATOM 1439 C C . ALA A 1 113 ? 45.606 58.710 68.788 1.00 15.61 110 ALA A C 1
ATOM 1440 O O . ALA A 1 113 ? 44.844 59.134 69.660 1.00 17.19 110 ALA A O 1
ATOM 1447 N N . GLN A 1 114 ? 46.422 57.674 68.982 1.00 12.44 111 GLN A N 1
ATOM 1448 C CA . GLN A 1 114 ? 46.534 56.999 70.288 1.00 12.16 111 GLN A CA 1
ATOM 1449 C C . GLN A 1 114 ? 47.604 57.616 71.202 1.00 8.35 111 GLN A C 1
ATOM 1450 O O . GLN A 1 114 ? 47.615 57.338 72.384 1.00 9.41 111 GLN A O 1
ATOM 1464 N N . ILE A 1 115 ? 48.498 58.458 70.680 1.00 10.02 112 ILE A N 1
ATOM 1465 C CA . ILE A 1 115 ? 49.536 59.053 71.536 1.00 9.76 112 ILE A CA 1
ATOM 1466 C C . ILE A 1 115 ? 48.858 60.064 72.450 1.00 12.16 112 ILE A C 1
ATOM 1467 O O . ILE A 1 115 ? 48.018 60.859 71.975 1.00 10.98 112 ILE A O 1
ATOM 1483 N N . TRP A 1 116 ? 49.158 60.013 73.751 1.00 11.60 113 TRP A N 1
ATOM 1484 C CA . TRP A 1 116 ? 48.616 61.007 74.676 1.00 8.01 113 TRP A CA 1
ATOM 1485 C C . TRP A 1 116 ? 48.881 62.417 74.139 1.00 10.01 113 TRP A C 1
ATOM 1486 O O . TRP A 1 116 ? 50.008 62.761 73.831 1.00 9.69 113 TRP A O 1
ATOM 1507 N N . PRO A 1 117 ? 47.842 63.246 74.042 1.00 11.94 114 PRO A N 1
ATOM 1508 C CA . PRO A 1 117 ? 48.033 64.497 73.295 1.00 12.12 114 PRO A CA 1
ATOM 1509 C C . PRO A 1 117 ? 48.943 65.520 73.938 1.00 9.83 114 PRO A C 1
ATOM 1510 O O . PRO A 1 117 ? 49.453 66.383 73.199 1.00 10.08 114 PRO A O 1
ATOM 1521 N N . ASN A 1 118 ? 49.125 65.466 75.255 1.00 8.68 115 ASN A N 1
ATOM 1522 C CA . ASN A 1 118 ? 50.001 66.402 75.908 1.00 9.64 115 ASN A CA 1
ATOM 1523 C C . ASN A 1 118 ? 51.437 66.125 75.546 1.00 9.07 115 ASN A C 1
ATOM 1524 O O . ASN A 1 118 ? 52.315 66.924 75.835 1.00 11.09 115 ASN A O 1
ATOM 1535 N N . LEU A 1 119 ? 51.689 65.000 74.876 1.00 8.78 116 LEU A N 1
ATOM 1536 C CA . LEU A 1 119 ? 53.061 64.700 74.477 1.00 9.45 116 LEU A CA 1
ATOM 1537 C C . LEU A 1 119 ? 53.454 65.399 73.168 1.00 8.47 116 LEU A C 1
ATOM 1538 O O . LEU A 1 119 ? 54.643 65.584 72.913 1.00 9.32 116 LEU A O 1
ATOM 1554 N N . TRP A 1 120 ? 52.497 65.760 72.314 1.00 9.12 117 TRP A N 1
ATOM 1555 C CA . TRP A 1 120 ? 52.919 66.296 71.016 1.00 8.03 117 TRP A CA 1
ATOM 1556 C C . TRP A 1 120 ? 53.685 67.610 71.136 1.00 7.56 117 TRP A C 1
ATOM 1557 O O . TRP A 1 120 ? 54.665 67.779 70.442 1.00 8.88 117 TRP A O 1
ATOM 1578 N N . PRO A 1 121 ? 53.294 68.516 72.065 1.00 8.64 118 PRO A N 1
ATOM 1579 C CA . PRO A 1 121 ? 54.084 69.751 72.152 1.00 9.05 118 PRO A CA 1
ATOM 1580 C C . PRO A 1 121 ? 55.561 69.527 72.504 1.00 9.22 118 PRO A C 1
ATOM 1581 O O . PRO A 1 121 ? 56.410 70.359 72.141 1.00 11.26 118 PRO A O 1
ATOM 1592 N N . THR A 1 122 ? 55.879 68.423 73.187 1.00 9.12 119 THR A N 1
ATOM 1593 C CA . THR A 1 122 ? 57.245 68.159 73.618 1.00 6.71 119 THR A CA 1
ATOM 1594 C C . THR A 1 122 ? 58.188 67.793 72.476 1.00 7.67 119 THR A C 1
ATOM 1595 O O . THR A 1 122 ? 59.414 67.850 72.653 1.00 9.67 119 THR A O 1
ATOM 1606 N N . VAL A 1 123 ? 57.631 67.416 71.319 1.00 7.06 120 VAL A N 1
ATOM 1607 C CA . VAL A 1 123 ? 58.433 66.993 70.170 1.00 7.24 120 VAL A CA 1
ATOM 1608 C C . VAL A 1 123 ? 58.150 67.858 68.940 1.00 9.95 120 VAL A C 1
ATOM 1609 O O . VAL A 1 123 ? 58.471 67.450 67.802 1.00 8.82 120 VAL A O 1
ATOM 1622 N N . THR A 1 124 ? 57.597 69.052 69.181 1.00 8.02 121 THR A N 1
ATOM 1623 C CA . THR A 1 124 ? 57.189 69.967 68.125 1.00 7.89 121 THR A CA 1
ATOM 1624 C C . THR A 1 124 ? 58.095 71.200 68.073 1.00 9.61 121 THR A C 1
ATOM 1625 O O . THR A 1 124 ? 58.469 71.776 69.106 1.00 9.23 121 THR A O 1
ATOM 1636 N N . TYR A 1 125 ? 58.483 71.561 66.851 1.00 9.32 122 TYR A N 1
ATOM 1637 C CA . TYR A 1 125 ? 59.235 72.786 66.591 1.00 8.80 122 TYR A CA 1
ATOM 1638 C C . TYR A 1 125 ? 58.524 73.504 65.435 1.00 8.79 122 TYR A C 1
ATOM 1639 O O . TYR A 1 125 ? 58.355 72.931 64.358 1.00 9.68 122 TYR A O 1
ATOM 1657 N N . LYS A 1 126 ? 58.080 74.733 65.667 1.00 10.39 123 LYS A N 1
ATOM 1658 C CA . LYS A 1 126 ? 57.354 75.516 64.637 1.00 9.94 123 LYS A CA 1
ATOM 1659 C C . LYS A 1 126 ? 56.239 74.704 63.964 1.00 10.74 123 LYS A C 1
ATOM 1660 O O . LYS A 1 126 ? 56.093 74.670 62.733 1.00 11.69 123 LYS A O 1
ATOM 1679 N N . LYS A 1 127 ? 55.449 74.055 64.812 1.00 10.19 124 LYS A N 1
ATOM 1680 C CA . LYS A 1 127 ? 54.249 73.298 64.441 1.00 9.69 124 LYS A CA 1
ATOM 1681 C C . LYS A 1 127 ? 54.546 72.058 63.621 1.00 10.27 124 LYS A C 1
ATOM 1682 O O . LYS A 1 127 ? 53.658 71.481 63.011 1.00 15.98 124 LYS A O 1
ATOM 1701 N N . ILE A 1 128 ? 55.801 71.629 63.626 1.00 11.02 125 ILE A N 1
ATOM 1702 C CA . ILE A 1 128 ? 56.171 70.400 62.951 1.00 8.44 125 ILE A CA 1
ATOM 1703 C C . ILE A 1 128 ? 56.651 69.387 63.985 1.00 7.39 125 ILE A C 1
ATOM 1704 O O . ILE A 1 128 ? 57.430 69.725 64.870 1.00 9.54 125 ILE A O 1
ATOM 1720 N N . ARG A 1 129 ? 56.145 68.159 63.885 1.00 9.25 126 ARG A N 1
ATOM 1721 C CA . ARG A 1 129 ? 56.584 67.100 64.791 1.00 9.79 126 ARG A CA 1
ATOM 1722 C C . ARG A 1 129 ? 57.853 66.449 64.259 1.00 8.46 126 ARG A C 1
ATOM 1723 O O . ARG A 1 129 ? 57.904 66.023 63.097 1.00 9.32 126 ARG A O 1
ATOM 1744 N N . TYR A 1 130 ? 58.854 66.356 65.139 1.00 9.30 127 TYR A N 1
ATOM 1745 C CA . TYR A 1 130 ? 60.167 65.800 64.825 1.00 10.23 127 TYR A CA 1
ATOM 1746 C C . TYR A 1 130 ? 60.532 64.586 65.672 1.00 8.39 127 TYR A C 1
ATOM 1747 O O . TYR A 1 130 ? 61.694 64.148 65.659 1.00 8.66 127 TYR A O 1
ATOM 1765 N N . GLY A 1 131 ? 59.577 64.059 66.439 1.00 9.13 128 GLY A N 1
ATOM 1766 C CA . GLY A 1 131 ? 59.794 62.836 67.172 1.00 9.25 128 GLY A CA 1
ATOM 1767 C C . GLY A 1 131 ? 58.520 62.070 67.432 1.00 9.49 128 GLY A C 1
ATOM 1768 O O . GLY A 1 131 ? 57.404 62.625 67.385 1.00 8.50 128 GLY A O 1
ATOM 1772 N N . LEU A 1 132 ? 58.681 60.777 67.698 1.00 8.97 129 LEU A N 1
ATOM 1773 C CA . LEU A 1 132 ? 57.557 59.894 68.030 1.00 8.54 129 LEU A CA 1
ATOM 1774 C C . LEU A 1 132 ? 57.712 59.480 69.493 1.00 7.96 129 LEU A C 1
ATOM 1775 O O . LEU A 1 132 ? 58.590 58.688 69.799 1.00 9.46 129 LEU A O 1
ATOM 1791 N N . PRO A 1 133 ? 56.883 60.033 70.396 1.00 9.58 130 PRO A N 1
ATOM 1792 C CA . PRO A 1 133 ? 56.986 59.620 71.811 1.00 9.62 130 PRO A CA 1
ATOM 1793 C C . PRO A 1 133 ? 56.830 58.106 71.940 1.00 7.90 130 PRO A C 1
ATOM 1794 O O . PRO A 1 133 ? 55.842 57.557 71.445 1.00 8.44 130 PRO A O 1
ATOM 1805 N N . TRP A 1 134 ? 57.787 57.462 72.596 1.00 7.21 131 TRP A N 1
ATOM 1806 C CA . TRP A 1 134 ? 57.784 56.004 72.759 1.00 8.94 131 TRP A CA 1
ATOM 1807 C C . TRP A 1 134 ? 57.389 55.567 74.187 1.00 7.59 131 TRP A C 1
ATOM 1808 O O . TRP A 1 134 ? 56.570 54.665 74.349 1.00 8.01 131 TRP A O 1
ATOM 1829 N N . TYR A 1 135 ? 58.005 56.149 75.221 1.00 7.62 132 TYR A N 1
ATOM 1830 C CA . TYR A 1 135 ? 57.461 55.989 76.568 1.00 5.34 132 TYR A CA 1
ATOM 1831 C C . TYR A 1 135 ? 57.382 57.329 77.247 1.00 9.13 132 TYR A C 1
ATOM 1832 O O . TYR A 1 135 ? 58.034 58.289 76.849 1.00 8.11 132 TYR A O 1
ATOM 1850 N N . THR A 1 136 ? 56.494 57.387 78.227 1.00 9.11 133 THR A N 1
ATOM 1851 C CA . THR A 1 136 ? 56.317 58.602 78.992 1.00 7.56 133 THR A CA 1
ATOM 1852 C C . THR A 1 136 ? 56.213 58.267 80.488 1.00 7.12 133 THR A C 1
ATOM 1853 O O . THR A 1 136 ? 56.322 57.092 80.904 1.00 7.65 133 THR A O 1
ATOM 1864 N N . ASP A 1 137 ? 56.053 59.317 81.279 1.00 7.57 134 ASP A N 1
ATOM 1865 C CA . ASP A 1 137 ? 56.009 59.219 82.720 1.00 7.99 134 ASP A CA 1
ATOM 1866 C C . ASP A 1 137 ? 55.578 60.555 83.305 1.00 8.12 134 ASP A C 1
ATOM 1867 O O . ASP A 1 137 ? 55.467 61.559 82.594 1.00 7.88 134 ASP A O 1
ATOM 1876 N N . CYS A 1 138 ? 55.324 60.555 84.609 1.00 8.90 135 CYS A N 1
ATOM 1877 C CA . CYS A 1 138 ? 55.297 61.810 85.351 1.00 8.85 135 CYS A CA 1
ATOM 1878 C C . CYS A 1 138 ? 55.984 61.511 86.669 1.00 10.15 135 CYS A C 1
ATOM 1879 O O . CYS A 1 138 ? 56.187 60.342 87.033 1.00 9.06 135 CYS A O 1
ATOM 1887 N N . ARG A 1 139 ? 56.390 62.563 87.361 1.00 8.43 136 ARG A N 1
ATOM 1888 C CA . ARG A 1 139 ? 57.181 62.375 88.574 1.00 6.66 136 ARG A CA 1
ATOM 1889 C C . ARG A 1 139 ? 56.356 62.497 89.827 1.00 8.63 136 ARG A C 1
ATOM 1890 O O . ARG A 1 139 ? 55.456 63.343 89.951 1.00 7.93 136 ARG A O 1
ATOM 1911 N N . LEU A 1 140 ? 56.693 61.599 90.738 1.00 7.38 137 LEU A N 1
ATOM 1912 C CA . LEU A 1 140 ? 55.932 61.326 91.958 1.00 6.27 137 LEU A CA 1
ATOM 1913 C C . LEU A 1 140 ? 56.867 61.033 93.113 1.00 8.00 137 LEU A C 1
ATOM 1914 O O . LEU A 1 140 ? 58.082 60.896 92.925 1.00 8.30 137 LEU A O 1
ATOM 1930 N N . LEU A 1 141 ? 56.289 60.940 94.304 1.00 8.98 138 LEU A N 1
ATOM 1931 C CA . LEU A 1 141 ? 57.007 60.357 95.427 1.00 9.65 138 LEU A CA 1
ATOM 1932 C C . LEU A 1 141 ? 57.034 58.842 95.239 1.00 8.65 138 LEU A C 1
ATOM 1933 O O . LEU A 1 141 ? 55.986 58.209 95.126 1.00 11.15 138 LEU A O 1
ATOM 1949 N N . LEU A 1 142 ? 58.248 58.303 95.191 1.00 7.51 139 LEU A N 1
ATOM 1950 C CA . LEU A 1 142 ? 58.522 56.860 95.267 1.00 7.34 139 LEU A CA 1
ATOM 1951 C C . LEU A 1 142 ? 58.941 56.534 96.684 1.00 6.64 139 LEU A C 1
ATOM 1952 O O . LEU A 1 142 ? 59.799 57.218 97.225 1.00 10.28 139 LEU A O 1
ATOM 1968 N N . TYR A 1 143 ? 58.332 55.528 97.308 1.00 9.54 140 TYR A N 1
ATOM 1969 C CA . TYR A 1 143 ? 58.670 55.259 98.690 1.00 12.27 140 TYR A CA 1
ATOM 1970 C C . TYR A 1 143 ? 58.576 53.788 99.051 1.00 11.86 140 TYR A C 1
ATOM 1971 O O . TYR A 1 143 ? 57.899 53.004 98.390 1.00 10.14 140 TYR A O 1
ATOM 1989 N N . ASN A 1 144 ? 59.262 53.462 100.147 1.00 9.21 141 ASN A N 1
ATOM 1990 C CA . ASN A 1 144 ? 59.520 52.109 100.596 1.00 10.62 141 ASN A CA 1
ATOM 1991 C C . ASN A 1 144 ? 58.621 51.821 101.789 1.00 11.36 141 ASN A C 1
ATOM 1992 O O . ASN A 1 144 ? 58.774 52.427 102.844 1.00 11.71 141 ASN A O 1
ATOM 2003 N N . LYS A 1 145 ? 57.697 50.881 101.625 1.00 8.84 142 LYS A N 1
ATOM 2004 C CA . LYS A 1 145 ? 56.704 50.598 102.649 1.00 12.33 142 LYS A CA 1
ATOM 2005 C C . LYS A 1 145 ? 57.312 50.001 103.913 1.00 13.83 142 LYS A C 1
ATOM 2006 O O . LYS A 1 145 ? 56.919 50.362 105.032 1.00 14.63 142 LYS A O 1
ATOM 2025 N N . ALA A 1 146 ? 58.276 49.106 103.730 1.00 13.57 143 ALA A N 1
ATOM 2026 C CA . ALA A 1 146 ? 58.867 48.402 104.857 1.00 14.69 143 ALA A CA 1
ATOM 2027 C C . ALA A 1 146 ? 59.622 49.364 105.750 1.00 13.29 143 ALA A C 1
ATOM 2028 O O . ALA A 1 146 ? 59.660 49.186 106.966 1.00 12.92 143 ALA A O 1
ATOM 2052 N N . PHE A 1 148 ? 58.891 52.619 106.102 1.00 10.08 145 PHE A N 1
ATOM 2053 C CA . PHE A 1 148 ? 57.884 53.385 106.846 1.00 10.53 145 PHE A CA 1
ATOM 2054 C C . PHE A 1 148 ? 57.454 52.589 108.079 1.00 13.25 145 PHE A C 1
ATOM 2055 O O . PHE A 1 148 ? 57.460 53.086 109.219 1.00 14.20 145 PHE A O 1
ATOM 2072 N N . GLU A 1 149 ? 57.138 51.326 107.842 1.00 12.01 146 GLU A N 1
ATOM 2073 C CA . GLU A 1 149 ? 56.660 50.468 108.919 1.00 14.02 146 GLU A CA 1
ATOM 2074 C C . GLU A 1 149 ? 57.697 50.348 110.027 1.00 19.69 146 GLU A C 1
ATOM 2075 O O . GLU A 1 149 ? 57.371 50.465 111.212 1.00 18.51 146 GLU A O 1
ATOM 2087 N N . LYS A 1 150 ? 58.950 50.136 109.649 1.00 13.21 147 LYS A N 1
ATOM 2088 C CA . LYS A 1 150 ? 60.021 49.999 110.636 1.00 15.36 147 LYS A CA 1
ATOM 2089 C C . LYS A 1 150 ? 60.141 51.262 111.503 1.00 19.77 147 LYS A C 1
ATOM 2090 O O . LYS A 1 150 ? 60.435 51.180 112.705 1.00 23.30 147 LYS A O 1
ATOM 2109 N N . ALA A 1 151 ? 59.871 52.425 110.903 1.00 16.80 148 ALA A N 1
ATOM 2110 C CA . ALA A 1 151 ? 59.964 53.704 111.608 1.00 16.89 148 ALA A CA 1
ATOM 2111 C C . ALA A 1 151 ? 58.675 54.068 112.357 1.00 18.38 148 ALA A C 1
ATOM 2112 O O . ALA A 1 151 ? 58.560 55.170 112.918 1.00 20.28 148 ALA A O 1
ATOM 2119 N N . GLY A 1 152 ? 57.690 53.166 112.354 1.00 15.79 149 GLY A N 1
ATOM 2120 C CA . GLY A 1 152 ? 56.439 53.406 113.062 1.00 20.29 149 GLY A CA 1
ATOM 2121 C C . GLY A 1 152 ? 55.404 54.240 112.323 1.00 17.06 149 GLY A C 1
ATOM 2122 O O . GLY A 1 152 ? 54.464 54.778 112.925 1.00 21.39 149 GLY A O 1
ATOM 2126 N N . LEU A 1 153 ? 55.583 54.352 111.010 1.00 17.18 150 LEU A N 1
ATOM 2127 C CA . LEU A 1 153 ? 54.702 55.106 110.145 1.00 13.46 150 LEU A CA 1
ATOM 2128 C C . LEU A 1 153 ? 53.800 54.206 109.318 1.00 17.09 150 LEU A C 1
ATOM 2129 O O . LEU A 1 153 ? 54.190 53.102 108.934 1.00 18.96 150 LEU A O 1
ATOM 2145 N N . ASN A 1 154 ? 52.614 54.703 109.006 1.00 15.93 151 ASN A N 1
ATOM 2146 C CA . ASN A 1 154 ? 51.691 54.009 108.116 1.00 15.74 151 ASN A CA 1
ATOM 2147 C C . ASN A 1 154 ? 52.055 54.141 106.621 1.00 16.18 151 ASN A C 1
ATOM 2148 O O . ASN A 1 154 ? 51.893 55.224 106.060 1.00 17.41 151 ASN A O 1
ATOM 2159 N N . PRO A 1 155 ? 52.493 53.041 105.976 1.00 32.03 152 PRO A N 1
ATOM 2160 C CA . PRO A 1 155 ? 52.890 53.071 104.560 1.00 33.86 152 PRO A CA 1
ATOM 2161 C C . PRO A 1 155 ? 51.768 53.523 103.635 1.00 33.53 152 PRO A C 1
ATOM 2162 O O . PRO A 1 155 ? 52.000 54.161 102.606 1.00 39.63 152 PRO A O 1
ATOM 2173 N N . ASP A 1 156 ? 50.544 53.195 104.016 1.00 23.48 153 ASP A N 1
ATOM 2174 C CA . ASP A 1 156 ? 49.392 53.477 103.179 1.00 17.75 153 ASP A CA 1
ATOM 2175 C C . ASP A 1 156 ? 48.897 54.896 103.363 1.00 21.15 153 ASP A C 1
ATOM 2176 O O . ASP A 1 156 ? 47.885 55.284 102.768 1.00 23.98 153 ASP A O 1
ATOM 2185 N N . ASN A 1 157 ? 49.599 55.663 104.195 1.00 21.73 154 ASN A N 1
ATOM 2186 C CA . ASN A 1 157 ? 49.311 57.089 104.362 1.00 20.17 154 ASN A CA 1
ATOM 2187 C C . ASN A 1 157 ? 50.576 57.939 104.181 1.00 21.76 154 ASN A C 1
ATOM 2188 O O . ASN A 1 157 ? 51.077 58.549 105.132 1.00 19.23 154 ASN A O 1
ATOM 2199 N N . PRO A 1 158 ? 51.105 57.980 102.951 1.00 17.15 155 PRO A N 1
ATOM 2200 C CA . PRO A 1 158 ? 52.338 58.737 102.728 1.00 20.33 155 PRO A CA 1
ATOM 2201 C C . PRO A 1 158 ? 52.104 60.230 102.946 1.00 14.13 155 PRO A C 1
ATOM 2202 O O . PRO A 1 158 ? 50.954 60.692 102.960 1.00 14.97 155 PRO A O 1
ATOM 2213 N N . PRO A 1 159 ? 53.177 60.981 103.177 1.00 11.25 156 PRO A N 1
ATOM 2214 C CA . PRO A 1 159 ? 53.035 62.430 103.402 1.00 10.44 156 PRO A CA 1
ATOM 2215 C C . PRO A 1 159 ? 52.374 63.132 102.224 1.00 10.95 156 PRO A C 1
ATOM 2216 O O . PRO A 1 159 ? 52.665 62.798 101.066 1.00 12.56 156 PRO A O 1
ATOM 2227 N N . LYS A 1 160 ? 51.537 64.121 102.524 1.00 10.53 157 LYS A N 1
ATOM 2228 C CA . LYS A 1 160 ? 50.835 64.892 101.506 1.00 12.42 157 LYS A CA 1
ATOM 2229 C C . LYS A 1 160 ? 51.413 66.298 101.378 1.00 11.99 157 LYS A C 1
ATOM 2230 O O . LYS A 1 160 ? 51.353 66.898 100.312 1.00 11.55 157 LYS A O 1
ATOM 2249 N N . THR A 1 161 ? 51.974 66.815 102.467 1.00 11.18 158 THR A N 1
ATOM 2250 C CA . THR A 1 161 ? 52.474 68.176 102.490 1.00 10.82 158 THR A CA 1
ATOM 2251 C C . THR A 1 161 ? 53.956 68.218 102.785 1.00 11.69 158 THR A C 1
ATOM 2252 O O . THR A 1 161 ? 54.552 67.240 103.257 1.00 9.80 158 THR A O 1
ATOM 2263 N N . TRP A 1 162 ? 54.560 69.359 102.517 1.00 8.38 159 TRP A N 1
ATOM 2264 C CA . TRP A 1 162 ? 55.962 69.537 102.873 1.00 9.92 159 TRP A CA 1
ATOM 2265 C C . TRP A 1 162 ? 56.210 69.324 104.365 1.00 8.71 159 TRP A C 1
ATOM 2266 O O . TRP A 1 162 ? 57.235 68.750 104.752 1.00 10.33 159 TRP A O 1
ATOM 2287 N N . ASP A 1 163 ? 55.289 69.778 105.205 1.00 9.80 160 ASP A N 1
ATOM 2288 C CA . ASP A 1 163 ? 55.484 69.619 106.641 1.00 11.78 160 ASP A CA 1
ATOM 2289 C C . ASP A 1 163 ? 55.499 68.128 107.000 1.00 10.94 160 ASP A C 1
ATOM 2290 O O . ASP A 1 163 ? 56.330 67.654 107.787 1.00 11.41 160 ASP A O 1
ATOM 2299 N N . GLU A 1 164 ? 54.587 67.380 106.395 1.00 10.35 161 GLU A N 1
ATOM 2300 C CA . GLU A 1 164 ? 54.512 65.942 106.648 1.00 11.23 161 GLU A CA 1
ATOM 2301 C C . GLU A 1 164 ? 55.736 65.227 106.075 1.00 10.60 161 GLU A C 1
ATOM 2302 O O . GLU A 1 164 ? 56.251 64.290 106.688 1.00 10.42 161 GLU A O 1
ATOM 2314 N N . LEU A 1 165 ? 56.235 65.702 104.935 1.00 9.73 162 LEU A N 1
ATOM 2315 C CA . LEU A 1 165 ? 57.409 65.089 104.307 1.00 9.32 162 LEU A CA 1
ATOM 2316 C C . LEU A 1 165 ? 58.592 65.233 105.236 1.00 11.05 162 LEU A C 1
ATOM 2317 O O . LEU A 1 165 ? 59.343 64.291 105.471 1.00 10.98 162 LEU A O 1
ATOM 2333 N N . LEU A 1 166 ? 58.759 66.430 105.767 1.00 10.75 163 LEU A N 1
ATOM 2334 C CA . LEU A 1 166 ? 59.894 66.693 106.660 1.00 11.32 163 LEU A CA 1
ATOM 2335 C C . LEU A 1 166 ? 59.814 65.824 107.901 1.00 12.09 163 LEU A C 1
ATOM 2336 O O . LEU A 1 166 ? 60.817 65.229 108.345 1.00 11.77 163 LEU A O 1
ATOM 2352 N N . ASP A 1 167 ? 58.618 65.762 108.483 1.00 11.68 164 ASP A N 1
ATOM 2353 C CA . ASP A 1 167 ? 58.426 64.986 109.705 1.00 10.24 164 ASP A CA 1
ATOM 2354 C C . ASP A 1 167 ? 58.749 63.511 109.458 1.00 11.44 164 ASP A C 1
ATOM 2355 O O . ASP A 1 167 ? 59.510 62.902 110.229 1.00 12.32 164 ASP A O 1
ATOM 2364 N N . ALA A 1 168 ? 58.245 62.952 108.360 1.00 8.38 165 ALA A N 1
ATOM 2365 C CA . ALA A 1 168 ? 58.487 61.547 108.059 1.00 10.54 165 ALA A CA 1
ATOM 2366 C C . ALA A 1 168 ? 59.965 61.299 107.760 1.00 12.37 165 ALA A C 1
ATOM 2367 O O . ALA A 1 168 ? 60.531 60.312 108.226 1.00 11.62 165 ALA A O 1
ATOM 2374 N N . ALA A 1 169 ? 60.571 62.177 106.956 1.00 11.03 166 ALA A N 1
ATOM 2375 C CA . ALA A 1 169 ? 61.992 62.044 106.628 1.00 8.07 166 ALA A CA 1
ATOM 2376 C C . ALA A 1 169 ? 62.874 62.090 107.893 1.00 9.90 166 ALA A C 1
ATOM 2377 O O . ALA A 1 169 ? 63.806 61.307 108.034 1.00 9.08 166 ALA A O 1
ATOM 2384 N N . LEU A 1 170 ? 62.575 62.997 108.813 1.00 10.08 167 LEU A N 1
ATOM 2385 C CA . LEU A 1 170 ? 63.367 63.081 110.045 1.00 10.49 167 LEU A CA 1
ATOM 2386 C C . LEU A 1 170 ? 63.186 61.841 110.915 1.00 12.18 167 LEU A C 1
ATOM 2387 O O . LEU A 1 170 ? 64.142 61.350 111.519 1.00 15.61 167 LEU A O 1
ATOM 2403 N N . LYS A 1 171 ? 61.970 61.317 110.960 1.00 12.87 168 LYS A N 1
ATOM 2404 C CA . LYS A 1 171 ? 61.651 60.155 111.786 1.00 13.07 168 LYS A CA 1
ATOM 2405 C C . LYS A 1 171 ? 62.330 58.876 111.284 1.00 16.43 168 LYS A C 1
ATOM 2406 O O . LYS A 1 171 ? 62.729 58.012 112.068 1.00 17.59 168 LYS A O 1
ATOM 2425 N N . ILE A 1 172 ? 62.468 58.760 109.972 1.00 10.19 169 ILE A N 1
ATOM 2426 C CA . ILE A 1 172 ? 63.081 57.585 109.363 1.00 11.03 169 ILE A CA 1
ATOM 2427 C C . ILE A 1 172 ? 64.609 57.612 109.381 1.00 14.00 169 ILE A C 1
ATOM 2428 O O . ILE A 1 172 ? 65.281 56.567 109.536 1.00 13.06 169 ILE A O 1
ATOM 2444 N N . THR A 1 173 ? 65.172 58.797 109.178 1.00 9.60 170 THR A N 1
ATOM 2445 C CA . THR A 1 173 ? 66.606 58.926 109.016 1.00 9.47 170 THR A CA 1
ATOM 2446 C C . THR A 1 173 ? 67.381 58.419 110.243 1.00 11.34 170 THR A C 1
ATOM 2447 O O . THR A 1 173 ? 67.042 58.720 111.373 1.00 13.85 170 THR A O 1
ATOM 2458 N N . ASP A 1 174 ? 68.443 57.671 109.982 1.00 12.00 171 ASP A N 1
ATOM 2459 C CA . ASP A 1 174 ? 69.364 57.216 111.019 1.00 11.04 171 ASP A CA 1
ATOM 2460 C C . ASP A 1 174 ? 70.722 57.134 110.354 1.00 10.36 171 ASP A C 1
ATOM 2461 O O . ASP A 1 174 ? 71.154 56.059 109.901 1.00 12.98 171 ASP A O 1
ATOM 2470 N N . THR A 1 175 ? 71.371 58.291 110.231 1.00 13.38 172 THR A N 1
ATOM 2471 C CA . THR A 1 175 ? 72.536 58.421 109.371 1.00 15.69 172 THR A CA 1
ATOM 2472 C C . THR A 1 175 ? 73.673 57.568 109.917 1.00 15.14 172 THR A C 1
ATOM 2473 O O . THR A 1 175 ? 74.519 57.111 109.144 1.00 15.15 172 THR A O 1
ATOM 2484 N N . LYS A 1 176 ? 73.690 57.352 111.230 1.00 17.54 173 LYS A N 1
ATOM 2485 C CA . LYS A 1 176 ? 74.707 56.485 111.841 1.00 24.34 173 LYS A CA 1
ATOM 2486 C C . LYS A 1 176 ? 74.677 55.066 111.265 1.00 21.43 173 LYS A C 1
ATOM 2487 O O . LYS A 1 176 ? 75.699 54.385 111.259 1.00 20.46 173 LYS A O 1
ATOM 2506 N N . ASN A 1 177 ? 73.514 54.616 110.787 1.00 14.45 174 ASN A N 1
ATOM 2507 C CA . ASN A 1 177 ? 73.398 53.300 110.146 1.00 12.27 174 ASN A CA 1
ATOM 2508 C C . ASN A 1 177 ? 73.156 53.404 108.652 1.00 10.89 174 ASN A C 1
ATOM 2509 O O . ASN A 1 177 ? 72.737 52.434 108.003 1.00 16.65 174 ASN A O 1
ATOM 2520 N N . ARG A 1 178 ? 73.429 54.591 108.104 1.00 11.55 175 ARG A N 1
ATOM 2521 C CA . ARG A 1 178 ? 73.392 54.824 106.661 1.00 11.26 175 ARG A CA 1
ATOM 2522 C C . ARG A 1 178 ? 71.975 54.616 106.144 1.00 12.49 175 ARG A C 1
ATOM 2523 O O . ARG A 1 178 ? 71.770 54.129 105.021 1.00 13.59 175 ARG A O 1
ATOM 2544 N N . ILE A 1 179 ? 71.012 55.022 106.974 1.00 12.10 176 ILE A N 1
ATOM 2545 C CA . ILE A 1 179 ? 69.580 54.977 106.641 1.00 10.11 176 ILE A CA 1
ATOM 2546 C C . ILE A 1 179 ? 69.071 56.404 106.450 1.00 10.24 176 ILE A C 1
ATOM 2547 O O . ILE A 1 179 ? 69.266 57.237 107.309 1.00 11.65 176 ILE A O 1
ATOM 2563 N N . TYR A 1 180 ? 68.390 56.662 105.336 1.00 11.58 177 TYR A N 1
ATOM 2564 C CA . TYR A 1 180 ? 67.999 58.023 104.971 1.00 9.71 177 TYR A CA 1
ATOM 2565 C C . TYR A 1 180 ? 66.530 58.110 104.624 1.00 9.89 177 TYR A C 1
ATOM 2566 O O . TYR A 1 180 ? 65.984 57.232 103.961 1.00 10.83 177 TYR A O 1
ATOM 2584 N N . GLY A 1 181 ? 65.895 59.182 105.080 1.00 8.21 178 GLY A N 1
ATOM 2585 C CA . GLY A 1 181 ? 64.484 59.385 104.823 1.00 8.59 178 GLY A CA 1
ATOM 2586 C C . GLY A 1 181 ? 64.108 59.879 103.424 1.00 7.45 178 GLY A C 1
ATOM 2587 O O . GLY A 1 181 ? 63.065 59.485 102.909 1.00 9.77 178 GLY A O 1
ATOM 2591 N N . TYR A 1 182 ? 64.930 60.732 102.818 1.00 7.69 179 TYR A N 1
ATOM 2592 C CA . TYR A 1 182 ? 64.531 61.402 101.548 1.00 6.84 179 TYR A CA 1
ATOM 2593 C C . TYR A 1 182 ? 65.760 61.819 100.737 1.00 9.39 179 TYR A C 1
ATOM 2594 O O . TYR A 1 182 ? 66.581 62.631 101.177 1.00 8.47 179 TYR A O 1
ATOM 2612 N N . GLY A 1 183 ? 65.872 61.253 99.546 1.00 8.20 180 GLY A N 1
ATOM 2613 C CA . GLY A 1 183 ? 67.018 61.493 98.689 1.00 6.69 180 GLY A CA 1
ATOM 2614 C C . GLY A 1 183 ? 66.829 62.740 97.844 1.00 7.95 180 GLY A C 1
ATOM 2615 O O . GLY A 1 183 ? 65.862 62.826 97.081 1.00 10.00 180 GLY A O 1
ATOM 2619 N N . VAL A 1 184 ? 67.773 63.681 97.967 1.00 7.94 181 VAL A N 1
ATOM 2620 C CA . VAL A 1 184 ? 67.795 64.945 97.219 1.00 8.18 181 VAL A CA 1
ATOM 2621 C C . VAL A 1 184 ? 68.817 64.864 96.080 1.00 10.50 181 VAL A C 1
ATOM 2622 O O . VAL A 1 184 ? 69.976 64.566 96.335 1.00 8.17 181 VAL A O 1
ATOM 2635 N N . SER A 1 185 ? 68.397 65.088 94.833 1.00 6.61 182 SER A N 1
ATOM 2636 C CA . SER A 1 185 ? 69.354 65.060 93.709 1.00 6.73 182 SER A CA 1
ATOM 2637 C C . SER A 1 185 ? 70.078 66.393 93.637 1.00 6.58 182 SER A C 1
ATOM 2638 O O . SER A 1 185 ? 69.456 67.445 93.476 1.00 8.50 182 SER A O 1
ATOM 2646 N N . GLY A 1 186 ? 71.406 66.333 93.731 1.00 6.81 183 GLY A N 1
ATOM 2647 C CA . GLY A 1 186 ? 72.233 67.523 93.619 1.00 8.68 183 GLY A CA 1
ATOM 2648 C C . GLY A 1 186 ? 73.444 67.384 92.723 1.00 8.79 183 GLY A C 1
ATOM 2649 O O . GLY A 1 186 ? 74.408 68.137 92.844 1.00 10.88 183 GLY A O 1
ATOM 2653 N N . THR A 1 187 ? 73.390 66.414 91.821 1.00 9.54 184 THR A N 1
ATOM 2654 C CA . THR A 1 187 ? 74.412 66.171 90.806 1.00 7.73 184 THR A CA 1
ATOM 2655 C C . THR A 1 187 ? 74.278 67.144 89.626 1.00 10.67 184 THR A C 1
ATOM 2656 O O . THR A 1 187 ? 73.242 67.797 89.450 1.00 9.32 184 THR A O 1
ATOM 2667 N N . LYS A 1 188 ? 75.320 67.226 88.797 1.00 9.49 185 LYS A N 1
ATOM 2668 C CA . LYS A 1 188 ? 75.221 68.003 87.560 1.00 10.39 185 LYS A CA 1
ATOM 2669 C C . LYS A 1 188 ? 74.551 67.173 86.458 1.00 11.35 185 LYS A C 1
ATOM 2670 O O . LYS A 1 188 ? 75.136 66.857 85.410 1.00 12.14 185 LYS A O 1
ATOM 2689 N N . THR A 1 189 ? 73.302 66.821 86.732 1.00 9.26 186 THR A N 1
ATOM 2690 C CA . THR A 1 189 ? 72.478 66.020 85.843 1.00 7.58 186 THR A CA 1
ATOM 2691 C C . THR A 1 189 ? 71.047 66.581 85.874 1.00 8.29 186 THR A C 1
ATOM 2692 O O . THR A 1 189 ? 70.672 67.355 86.774 1.00 8.77 186 THR A O 1
ATOM 2703 N N . GLU A 1 190 ? 70.251 66.183 84.880 1.00 7.62 187 GLU A N 1
ATOM 2704 C CA . GLU A 1 190 ? 68.892 66.662 84.735 1.00 7.79 187 GLU A CA 1
ATOM 2705 C C . GLU A 1 190 ? 68.049 66.366 85.969 1.00 8.57 187 GLU A C 1
ATOM 2706 O O . GLU A 1 190 ? 67.110 67.093 86.224 1.00 7.58 187 GLU A O 1
ATOM 2718 N N . HIS A 1 191 ? 68.368 65.297 86.707 1.00 7.51 188 HIS A N 1
ATOM 2719 C CA . HIS A 1 191 ? 67.589 64.944 87.900 1.00 6.79 188 HIS A CA 1
ATOM 2720 C C . HIS A 1 191 ? 67.511 66.136 88.865 1.00 7.43 188 HIS A C 1
ATOM 2721 O O . HIS A 1 191 ? 66.508 66.354 89.550 1.00 7.59 188 HIS A O 1
ATOM 2735 N N . THR A 1 192 ? 68.600 66.879 88.975 1.00 6.68 189 THR A N 1
ATOM 2736 C CA . THR A 1 192 ? 68.664 67.998 89.901 1.00 7.66 189 THR A CA 1
ATOM 2737 C C . THR A 1 192 ? 67.741 69.155 89.477 1.00 6.77 189 THR A C 1
ATOM 2738 O O . THR A 1 192 ? 67.023 69.740 90.293 1.00 7.33 189 THR A O 1
ATOM 2749 N N . THR A 1 193 ? 67.684 69.428 88.184 1.00 5.54 190 THR A N 1
ATOM 2750 C CA . THR A 1 193 ? 66.724 70.384 87.668 1.00 7.60 190 THR A CA 1
ATOM 2751 C C . THR A 1 193 ? 65.310 69.923 87.911 1.00 11.38 190 THR A C 1
ATOM 2752 O O . THR A 1 193 ? 64.456 70.709 88.302 1.00 7.67 190 THR A O 1
ATOM 2763 N N . LEU A 1 194 ? 65.053 68.652 87.643 1.00 6.66 191 LEU A N 1
ATOM 2764 C CA . LEU A 1 194 ? 63.718 68.119 87.838 1.00 6.80 191 LEU A CA 1
ATOM 2765 C C . LEU A 1 194 ? 63.314 68.180 89.293 1.00 7.82 191 LEU A C 1
ATOM 2766 O O . LEU A 1 194 ? 62.159 68.500 89.605 1.00 7.50 191 LEU A O 1
ATOM 2782 N N . GLY A 1 195 ? 64.249 67.887 90.192 1.00 6.48 192 GLY A N 1
ATOM 2783 C CA . GLY A 1 195 ? 63.986 67.986 91.626 1.00 8.17 192 GLY A CA 1
ATOM 2784 C C . GLY A 1 195 ? 63.616 69.411 92.008 1.00 7.77 192 GLY A C 1
ATOM 2785 O O . GLY A 1 195 ? 62.609 69.663 92.669 1.00 7.43 192 GLY A O 1
ATOM 2789 N N . TYR A 1 196 ? 64.433 70.370 91.593 1.00 8.69 193 TYR A N 1
ATOM 2790 C CA . TYR A 1 196 ? 64.114 71.742 91.890 1.00 5.92 193 TYR A CA 1
ATOM 2791 C C . TYR A 1 196 ? 62.744 72.151 91.311 1.00 7.43 193 TYR A C 1
ATOM 2792 O O . TYR A 1 196 ? 61.940 72.799 91.994 1.00 7.72 193 TYR A O 1
ATOM 2844 N N . PHE A 1 199 ? 59.822 71.030 93.409 1.00 7.77 196 PHE A N 1
ATOM 2845 C CA . PHE A 1 199 ? 59.607 71.878 94.580 1.00 7.63 196 PHE A CA 1
ATOM 2846 C C . PHE A 1 199 ? 59.133 73.302 94.203 1.00 5.97 196 PHE A C 1
ATOM 2847 O O . PHE A 1 199 ? 58.297 73.885 94.898 1.00 9.66 196 PHE A O 1
ATOM 2864 N N . LEU A 1 200 ? 59.662 73.848 93.115 1.00 5.64 197 LEU A N 1
ATOM 2865 C CA . LEU A 1 200 ? 59.263 75.168 92.606 1.00 6.90 197 LEU A CA 1
ATOM 2866 C C . LEU A 1 200 ? 57.769 75.218 92.313 1.00 8.42 197 LEU A C 1
ATOM 2867 O O . LEU A 1 200 ? 57.070 76.120 92.766 1.00 9.19 197 LEU A O 1
ATOM 2883 N N . TYR A 1 201 ? 57.286 74.241 91.548 1.00 8.81 198 TYR A N 1
ATOM 2884 C CA . TYR A 1 201 ? 55.881 74.187 91.194 1.00 7.97 198 TYR A CA 1
ATOM 2885 C C . TYR A 1 201 ? 55.040 73.827 92.422 1.00 9.82 198 TYR A C 1
ATOM 2886 O O . TYR A 1 201 ? 53.921 74.347 92.559 1.00 10.47 198 TYR A O 1
ATOM 2904 N N . ALA A 1 202 ? 55.578 73.021 93.331 1.00 8.89 199 ALA A N 1
ATOM 2905 C CA . ALA A 1 202 ? 54.848 72.717 94.567 1.00 9.74 199 ALA A CA 1
ATOM 2906 C C . ALA A 1 202 ? 54.697 73.962 95.455 1.00 10.08 199 ALA A C 1
ATOM 2907 O O . ALA A 1 202 ? 53.768 74.038 96.241 1.00 11.84 199 ALA A O 1
ATOM 2914 N N . ALA A 1 203 ? 55.602 74.932 95.306 1.00 9.31 200 ALA A N 1
ATOM 2915 C CA . ALA A 1 203 ? 55.530 76.202 96.017 1.00 9.72 200 ALA A CA 1
ATOM 2916 C C . ALA A 1 203 ? 54.678 77.252 95.272 1.00 11.59 200 ALA A C 1
ATOM 2917 O O . ALA A 1 203 ? 54.545 78.377 95.744 1.00 12.87 200 ALA A O 1
ATOM 2924 N N . GLY A 1 204 ? 54.118 76.869 94.121 1.00 9.70 201 GLY A N 1
ATOM 2925 C CA . GLY A 1 204 ? 53.311 77.770 93.303 1.00 11.55 201 GLY A CA 1
ATOM 2926 C C . GLY A 1 204 ? 54.095 78.681 92.371 1.00 10.24 201 GLY A C 1
ATOM 2927 O O . GLY A 1 204 ? 53.536 79.647 91.835 1.00 12.28 201 GLY A O 1
ATOM 2931 N N . GLY A 1 205 ? 55.384 78.395 92.185 1.00 7.88 202 GLY A N 1
ATOM 2932 C CA . GLY A 1 205 ? 56.219 79.110 91.239 1.00 9.18 202 GLY A CA 1
ATOM 2933 C C . GLY A 1 205 ? 56.204 78.486 89.854 1.00 12.65 202 GLY A C 1
ATOM 2934 O O . GLY A 1 205 ? 55.459 77.538 89.595 1.00 10.97 202 GLY A O 1
ATOM 2938 N N . LYS A 1 206 ? 57.039 79.027 88.973 1.00 11.24 203 LYS A N 1
ATOM 2939 C CA . LYS A 1 206 ? 57.134 78.582 87.588 1.00 12.18 203 LYS A CA 1
ATOM 2940 C C . LYS A 1 206 ? 58.565 78.780 87.144 1.00 10.27 203 LYS A C 1
ATOM 2941 O O . LYS A 1 206 ? 59.274 79.643 87.691 1.00 10.28 203 LYS A O 1
ATOM 2960 N N . LEU A 1 207 ? 58.999 78.011 86.144 1.00 9.77 204 LEU A N 1
ATOM 2961 C CA . LEU A 1 207 ? 60.382 78.100 85.681 1.00 8.73 204 LEU A CA 1
ATOM 2962 C C . LEU A 1 207 ? 60.609 79.343 84.814 1.00 11.54 204 LEU A C 1
ATOM 2963 O O . LEU A 1 207 ? 61.417 80.223 85.156 1.00 9.14 204 LEU A O 1
ATOM 2979 N N . LEU A 1 208 ? 59.902 79.405 83.690 1.00 11.36 205 LEU A N 1
ATOM 2980 C CA . LEU A 1 208 ? 59.877 80.593 82.839 1.00 9.82 205 LEU A CA 1
ATOM 2981 C C . LEU A 1 208 ? 58.504 81.218 82.808 1.00 14.57 205 LEU A C 1
ATOM 2982 O O . LEU A 1 208 ? 57.502 80.601 83.204 1.00 13.27 205 LEU A O 1
ATOM 2998 N N . THR A 1 209 ? 58.450 82.457 82.321 1.00 14.04 206 THR A N 1
ATOM 2999 C CA . THR A 1 209 ? 57.175 83.082 82.045 1.00 12.53 206 THR A CA 1
ATOM 3000 C C . THR A 1 209 ? 56.434 82.276 80.969 1.00 14.99 206 THR A C 1
ATOM 3001 O O . THR A 1 209 ? 57.032 81.474 80.253 1.00 15.60 206 THR A O 1
ATOM 3012 N N . ASP A 1 210 ? 55.120 82.466 80.894 1.00 17.96 207 ASP A N 1
ATOM 3013 C CA . ASP A 1 210 ? 54.286 81.669 80.008 1.00 21.32 207 ASP A CA 1
ATOM 3014 C C . ASP A 1 210 ? 54.693 81.758 78.547 1.00 21.83 207 ASP A C 1
ATOM 3015 O O . ASP A 1 210 ? 54.511 80.784 77.812 1.00 23.66 207 ASP A O 1
ATOM 3024 N N . ASP A 1 211 ? 55.249 82.895 78.126 1.00 19.19 208 ASP A N 1
ATOM 3025 C CA . ASP A 1 211 ? 55.682 83.060 76.745 1.00 21.57 208 ASP A CA 1
ATOM 3026 C C . ASP A 1 211 ? 57.167 82.695 76.550 1.00 26.28 208 ASP A C 1
ATOM 3027 O O . ASP A 1 211 ? 57.741 82.974 75.494 1.00 19.98 208 ASP A O 1
ATOM 3036 N N . TYR A 1 212 ? 57.774 82.076 77.571 1.00 18.84 209 TYR A N 1
ATOM 3037 C CA . TYR A 1 212 ? 59.179 81.623 77.529 1.00 18.12 209 TYR A CA 1
ATOM 3038 C C . TYR A 1 212 ? 60.236 82.698 77.369 1.00 17.66 209 TYR A C 1
ATOM 3039 O O . TYR A 1 212 ? 61.386 82.378 77.080 1.00 26.03 209 TYR A O 1
ATOM 3057 N N . SER A 1 213 ? 59.872 83.962 77.519 1.00 17.46 210 SER A N 1
ATOM 3058 C CA . SER A 1 213 ? 60.813 85.032 77.229 1.00 22.33 210 SER A CA 1
ATOM 3059 C C . SER A 1 213 ? 61.793 85.330 78.360 1.00 17.45 210 SER A C 1
ATOM 3060 O O . SER A 1 213 ? 62.865 85.909 78.130 1.00 24.37 210 SER A O 1
ATOM 3068 N N . LYS A 1 214 ? 61.445 84.888 79.568 1.00 15.07 211 LYS A N 1
ATOM 3069 C CA . LYS A 1 214 ? 62.049 85.387 80.782 1.00 13.90 211 LYS A CA 1
ATOM 3070 C C . LYS A 1 214 ? 62.027 84.300 81.868 1.00 13.24 211 LYS A C 1
ATOM 3071 O O . LYS A 1 214 ? 61.092 83.506 81.930 1.00 13.14 211 LYS A O 1
ATOM 3090 N N . ALA A 1 215 ? 63.043 84.283 82.719 1.00 12.40 212 ALA A N 1
ATOM 3091 C CA . ALA A 1 215 ? 63.006 83.466 83.926 1.00 10.20 212 ALA A CA 1
ATOM 3092 C C . ALA A 1 215 ? 61.918 83.943 84.867 1.00 13.89 212 ALA A C 1
ATOM 3093 O O . ALA A 1 215 ? 61.661 85.146 85.003 1.00 14.61 212 ALA A O 1
ATOM 3100 N N . ALA A 1 216 ? 61.285 82.995 85.533 1.00 9.53 213 ALA A N 1
ATOM 3101 C CA . ALA A 1 216 ? 60.210 83.301 86.473 1.00 10.54 213 ALA A CA 1
ATOM 3102 C C . ALA A 1 216 ? 60.521 82.750 87.867 1.00 8.74 213 ALA A C 1
ATOM 3103 O O . ALA A 1 216 ? 59.831 83.078 88.829 1.00 10.58 213 ALA A O 1
ATOM 3110 N N . PHE A 1 217 ? 61.550 81.919 87.992 1.00 8.59 214 PHE A N 1
ATOM 3111 C CA . PHE A 1 217 ? 61.804 81.237 89.270 1.00 9.19 214 PHE A CA 1
ATOM 3112 C C . PHE A 1 217 ? 62.497 82.100 90.320 1.00 10.39 214 PHE A C 1
ATOM 3113 O O . PHE A 1 217 ? 62.550 81.688 91.472 1.00 11.87 214 PHE A O 1
ATOM 3130 N N . ASP A 1 218 ? 63.042 83.265 89.955 1.00 11.36 215 ASP A N 1
ATOM 3131 C CA . ASP A 1 218 ? 63.646 84.169 90.959 1.00 11.48 215 ASP A CA 1
ATOM 3132 C C . ASP A 1 218 ? 62.528 84.990 91.607 1.00 13.46 215 ASP A C 1
ATOM 3133 O O . ASP A 1 218 ? 62.339 86.190 91.327 1.00 14.63 215 ASP A O 1
ATOM 3142 N N . SER A 1 219 ? 61.769 84.288 92.445 1.00 10.70 216 SER A N 1
ATOM 3143 C CA . SER A 1 219 ? 60.552 84.757 93.063 1.00 9.46 216 SER A CA 1
ATOM 3144 C C . SER A 1 219 ? 60.577 84.314 94.520 1.00 8.94 216 SER A C 1
ATOM 3145 O O . SER A 1 219 ? 61.383 83.471 94.902 1.00 10.35 216 SER A O 1
ATOM 3153 N N . PRO A 1 220 ? 59.674 84.851 95.346 1.00 8.57 217 PRO A N 1
ATOM 3154 C CA . PRO A 1 220 ? 59.626 84.339 96.725 1.00 10.19 217 PRO A CA 1
ATOM 3155 C C . PRO A 1 220 ? 59.352 82.828 96.776 1.00 7.84 217 PRO A C 1
ATOM 3156 O O . PRO A 1 220 ? 59.985 82.102 97.579 1.00 10.94 217 PRO A O 1
ATOM 3167 N N . GLU A 1 221 ? 58.456 82.359 95.904 1.00 10.42 218 GLU A N 1
ATOM 3168 C CA . GLU A 1 221 ? 58.152 80.931 95.771 1.00 10.88 218 GLU A CA 1
ATOM 3169 C C . GLU A 1 221 ? 59.399 80.128 95.390 1.00 12.12 218 GLU A C 1
ATOM 3170 O O . GLU A 1 221 ? 59.681 79.077 95.982 1.00 11.55 218 GLU A O 1
ATOM 3182 N N . GLY A 1 222 ? 60.151 80.624 94.406 1.00 8.92 219 GLY A N 1
ATOM 3183 C CA . GLY A 1 222 ? 61.333 79.928 93.925 1.00 8.66 219 GLY A CA 1
ATOM 3184 C C . GLY A 1 222 ? 62.422 79.862 94.970 1.00 10.17 219 GLY A C 1
ATOM 3185 O O . GLY A 1 222 ? 63.188 78.883 95.045 1.00 9.79 219 GLY A O 1
ATOM 3189 N N . LEU A 1 223 ? 62.502 80.906 95.792 1.00 8.80 220 LEU A N 1
ATOM 3190 C CA . LEU A 1 223 ? 63.477 80.923 96.878 1.00 8.98 220 LEU A CA 1
ATOM 3191 C C . LEU A 1 223 ? 63.088 79.917 97.962 1.00 9.49 220 LEU A C 1
ATOM 3192 O O . LEU A 1 223 ? 63.926 79.165 98.458 1.00 10.17 220 LEU A O 1
ATOM 3208 N N . LYS A 1 224 ? 61.803 79.907 98.327 1.00 9.47 221 LYS A N 1
ATOM 3209 C CA . LYS A 1 224 ? 61.287 78.980 99.311 1.00 8.88 221 LYS A CA 1
ATOM 3210 C C . LYS A 1 224 ? 61.584 77.533 98.869 1.00 7.97 221 LYS A C 1
ATOM 3211 O O . LYS A 1 224 ? 62.045 76.709 99.663 1.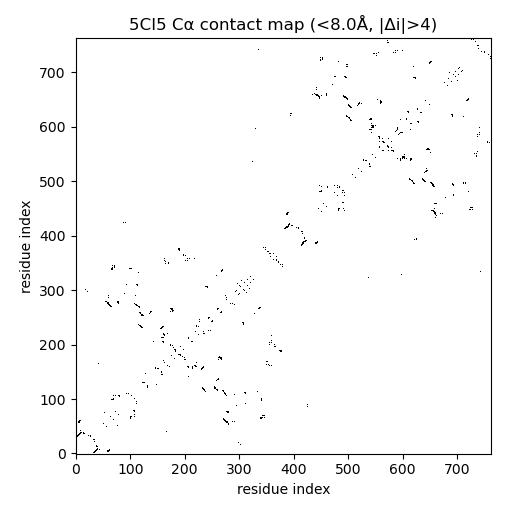00 9.49 221 LYS A O 1
ATOM 3230 N N . ALA A 1 225 ? 61.315 77.241 97.599 1.00 6.62 222 ALA A N 1
ATOM 3231 C CA . ALA A 1 225 ? 61.592 75.912 97.028 1.00 6.15 222 ALA A CA 1
ATOM 3232 C C . ALA A 1 225 ? 63.073 75.582 97.082 1.00 8.26 222 ALA A C 1
ATOM 3233 O O . ALA A 1 225 ? 63.449 74.485 97.464 1.00 8.51 222 ALA A O 1
ATOM 3240 N N . LEU A 1 226 ? 63.921 76.527 96.698 1.00 7.81 223 LEU A N 1
ATOM 3241 C CA . LEU A 1 226 ? 65.360 76.298 96.730 1.00 7.16 223 LEU A CA 1
ATOM 3242 C C . LEU A 1 226 ? 65.865 76.016 98.153 1.00 11.19 223 LEU A C 1
ATOM 3243 O O . LEU A 1 226 ? 66.663 75.107 98.369 1.00 10.58 223 LEU A O 1
ATOM 3259 N N . LYS A 1 227 ? 65.396 76.802 99.108 1.00 10.01 224 LYS A N 1
ATOM 3260 C CA . LYS A 1 227 ? 65.809 76.626 100.503 1.00 8.83 224 LYS A CA 1
ATOM 3261 C C . LYS A 1 227 ? 65.338 75.281 101.067 1.00 6.61 224 LYS A C 1
ATOM 3262 O O . LYS A 1 227 ? 66.123 74.574 101.691 1.00 9.46 224 LYS A O 1
ATOM 3281 N N . PHE A 1 228 ? 64.113 74.858 100.779 1.00 8.25 225 PHE A N 1
ATOM 3282 C CA . PHE A 1 228 ? 63.630 73.610 101.356 1.00 9.66 225 PHE A CA 1
ATOM 3283 C C . PHE A 1 228 ? 64.300 72.414 100.709 1.00 10.28 225 PHE A C 1
ATOM 3284 O O . PHE A 1 228 ? 64.743 71.517 101.406 1.00 8.80 225 PHE A O 1
ATOM 3301 N N . TYR A 1 229 ? 64.427 72.430 99.384 1.00 7.42 226 TYR A N 1
ATOM 3302 C CA . TYR A 1 229 ? 65.067 71.337 98.662 1.00 5.96 226 TYR A CA 1
ATOM 3303 C C . TYR A 1 229 ? 66.479 71.129 99.158 1.00 8.58 226 TYR A C 1
ATOM 3304 O O . TYR A 1 229 ? 66.882 70.021 99.472 1.00 9.79 226 TYR A O 1
ATOM 3322 N N . THR A 1 230 ? 67.241 72.213 99.252 1.00 8.03 227 THR A N 1
ATOM 3323 C CA . THR A 1 230 ? 68.622 72.072 99.722 1.00 7.92 227 THR A CA 1
ATOM 3324 C C . THR A 1 230 ? 68.717 71.879 101.252 1.00 8.40 227 THR A C 1
ATOM 3325 O O . THR A 1 230 ? 69.611 71.156 101.700 1.00 10.32 227 THR A O 1
ATOM 3336 N N . ASP A 1 231 ? 67.806 72.474 102.027 1.00 7.97 228 ASP A N 1
ATOM 3337 C CA . ASP A 1 231 ? 67.795 72.254 103.484 1.00 11.12 228 ASP A CA 1
ATOM 3338 C C . ASP A 1 231 ? 67.610 70.776 103.853 1.00 9.34 228 ASP A C 1
ATOM 3339 O O . ASP A 1 231 ? 68.146 70.316 104.854 1.00 9.52 228 ASP A O 1
ATOM 3348 N N . LEU A 1 232 ? 66.821 70.043 103.074 1.00 9.57 229 LEU A N 1
ATOM 3349 C CA . LEU A 1 232 ? 66.622 68.627 103.326 1.00 8.84 229 LEU A CA 1
ATOM 3350 C C . LEU A 1 232 ? 67.957 67.906 103.338 1.00 10.08 229 LEU A C 1
ATOM 3351 O O . LEU A 1 232 ? 68.190 66.999 104.136 1.00 11.45 229 LEU A O 1
ATOM 3367 N N . ALA A 1 233 ? 68.848 68.331 102.455 1.00 8.15 230 ALA A N 1
ATOM 3368 C CA . ALA A 1 233 ? 70.184 67.773 102.411 1.00 12.57 230 ALA A CA 1
ATOM 3369 C C . ALA A 1 233 ? 71.163 68.416 103.419 1.00 19.93 230 ALA A C 1
ATOM 3370 O O . ALA A 1 233 ? 71.921 67.689 104.050 1.00 29.37 230 ALA A O 1
ATOM 3377 N N . LYS A 1 234 ? 71.140 69.740 103.601 1.00 10.11 231 LYS A N 1
ATOM 3378 C CA . LYS A 1 234 ? 72.182 70.460 104.365 1.00 11.28 231 LYS A CA 1
ATOM 3379 C C . LYS A 1 234 ? 71.927 70.673 105.858 1.00 20.55 231 LYS A C 1
ATOM 3380 O O . LYS A 1 234 ? 72.852 70.653 106.663 1.00 34.08 231 LYS A O 1
ATOM 3399 N N . LYS A 1 235 ? 70.694 70.998 106.198 1.00 15.20 232 LYS A N 1
ATOM 3400 C CA . LYS A 1 235 ? 70.323 71.302 107.582 1.00 14.45 232 LYS A CA 1
ATOM 3401 C C . LYS A 1 235 ? 69.690 70.093 108.254 1.00 13.07 232 LYS A C 1
ATOM 3402 O O . LYS A 1 235 ? 70.112 69.644 109.344 1.00 12.16 232 LYS A O 1
ATOM 3421 N N . TYR A 1 236 ? 68.658 69.579 107.611 1.00 12.47 233 TYR A N 1
ATOM 3422 C CA . TYR A 1 236 ? 67.874 68.487 108.172 1.00 9.82 233 TYR A CA 1
ATOM 3423 C C . TYR A 1 236 ? 68.615 67.170 108.031 1.00 11.13 233 TYR A C 1
ATOM 3424 O O . TYR A 1 236 ? 68.361 66.234 108.777 1.00 10.60 233 TYR A O 1
ATOM 3442 N N . ASN A 1 237 ? 69.525 67.100 107.060 1.00 9.68 234 ASN A N 1
ATOM 3443 C CA . ASN A 1 237 ? 70.370 65.915 106.870 1.00 10.22 234 ASN A CA 1
ATOM 3444 C C . ASN A 1 237 ? 69.565 64.626 106.772 1.00 9.77 234 ASN A C 1
ATOM 3445 O O . ASN A 1 237 ? 69.828 63.681 107.521 1.00 13.57 234 ASN A O 1
ATOM 3456 N N . VAL A 1 238 ? 68.601 64.571 105.848 1.00 10.33 235 VAL A N 1
ATOM 3457 C CA . VAL A 1 238 ? 67.803 63.359 105.649 1.00 8.56 235 VAL A CA 1
ATOM 3458 C C . VAL A 1 238 ? 68.134 62.608 104.353 1.00 7.54 235 VAL A C 1
ATOM 3459 O O . VAL A 1 238 ? 67.513 61.594 104.035 1.00 9.11 235 VAL A O 1
ATOM 3472 N N . SER A 1 239 ? 69.138 63.103 103.648 1.00 9.34 236 SER A N 1
ATOM 3473 C CA . SER A 1 239 ? 69.574 62.580 102.357 1.00 9.90 236 SER A CA 1
ATOM 3474 C C . SER A 1 239 ? 71.010 62.073 102.392 1.00 10.28 236 SER A C 1
ATOM 3475 O O . SER A 1 239 ? 71.869 62.627 103.099 1.00 10.21 236 SER A O 1
ATOM 3483 N N . PRO A 1 240 ? 71.299 61.052 101.590 1.00 9.80 237 PRO A N 1
ATOM 3484 C CA . PRO A 1 240 ? 72.707 60.803 101.275 1.00 9.83 237 PRO A CA 1
ATOM 3485 C C . PRO A 1 240 ? 73.299 62.040 100.591 1.00 10.20 237 PRO A C 1
ATOM 3486 O O . PRO A 1 240 ? 72.564 62.933 100.151 1.00 11.03 237 PRO A O 1
ATOM 3497 N N . ASN A 1 241 ? 74.618 62.074 100.462 1.00 13.72 238 ASN A N 1
ATOM 3498 C CA . ASN A 1 241 ? 75.309 63.229 99.912 1.00 14.80 238 ASN A CA 1
ATOM 3499 C C . ASN A 1 241 ? 74.760 63.671 98.559 1.00 11.23 238 ASN A C 1
ATOM 3500 O O . ASN A 1 241 ? 75.000 63.030 97.540 1.00 11.16 238 ASN A O 1
ATOM 3511 N N . ALA A 1 242 ? 74.004 64.765 98.570 1.00 13.12 239 ALA A N 1
ATOM 3512 C CA . ALA A 1 242 ? 73.243 65.178 97.403 1.00 11.40 239 ALA A CA 1
ATOM 3513 C C . ALA A 1 242 ? 74.138 65.594 96.238 1.00 11.42 239 ALA A C 1
ATOM 3514 O O . ALA A 1 242 ? 73.747 65.503 95.081 1.00 11.54 239 ALA A O 1
ATOM 3521 N N . ILE A 1 243 ? 75.345 66.063 96.540 1.00 10.49 240 ILE A N 1
ATOM 3522 C CA . ILE A 1 243 ? 76.268 66.454 95.483 1.00 14.22 240 ILE A CA 1
ATOM 3523 C C . ILE A 1 243 ? 76.684 65.236 94.650 1.00 12.32 240 ILE A C 1
ATOM 3524 O O . ILE A 1 243 ? 76.982 65.385 93.456 1.00 12.57 240 ILE A O 1
ATOM 3540 N N . GLN A 1 244 ? 76.685 64.048 95.259 1.00 12.65 241 GLN A N 1
ATOM 3541 C CA . GLN A 1 244 ? 77.145 62.823 94.608 1.00 12.50 241 GLN A CA 1
ATOM 3542 C C . GLN A 1 244 ? 76.055 61.955 94.004 1.00 14.17 241 GLN A C 1
ATOM 3543 O O . GLN A 1 244 ? 76.344 61.117 93.146 1.00 12.46 241 GLN A O 1
ATOM 3557 N N . TYR A 1 245 ? 74.828 62.105 94.490 1.00 13.49 242 TYR A N 1
ATOM 3558 C CA . TYR A 1 245 ? 73.762 61.143 94.179 1.00 9.80 242 TYR A CA 1
ATOM 3559 C C . TYR A 1 245 ? 72.508 61.785 93.636 1.00 9.62 242 TYR A C 1
ATOM 3560 O O . TYR A 1 245 ? 72.191 62.933 93.947 1.00 9.29 242 TYR A O 1
ATOM 3578 N N . HIS A 1 246 ? 71.759 61.001 92.868 1.00 9.03 243 HIS A N 1
ATOM 3579 C CA . HIS A 1 246 ? 70.487 61.449 92.323 1.00 9.20 243 HIS A CA 1
ATOM 3580 C C . HIS A 1 246 ? 69.462 60.313 92.363 1.00 7.83 243 HIS A C 1
ATOM 3581 O O . HIS A 1 246 ? 69.760 59.199 92.827 1.00 9.49 243 HIS A O 1
ATOM 3595 N N . GLU A 1 247 ? 68.270 60.620 91.846 1.00 8.70 244 GLU A N 1
ATOM 3596 C CA . GLU A 1 247 ? 67.143 59.686 91.778 1.00 7.50 244 GLU A CA 1
ATOM 3597 C C . GLU A 1 247 ? 67.494 58.228 91.510 1.00 8.20 244 GLU A C 1
ATOM 3598 O O . GLU A 1 247 ? 66.912 57.341 92.131 1.00 7.28 244 GLU A O 1
ATOM 3610 N N . ASP A 1 248 ? 68.364 57.965 90.530 1.00 9.57 245 ASP A N 1
ATOM 3611 C CA . ASP A 1 248 ? 68.582 56.587 90.118 1.00 7.78 245 ASP A CA 1
ATOM 3612 C C . ASP A 1 248 ? 69.404 55.857 91.184 1.00 9.15 245 ASP A C 1
ATOM 3613 O O . ASP A 1 248 ? 69.110 54.706 91.514 1.00 10.24 245 ASP A O 1
ATOM 3622 N N . ASP A 1 249 ? 70.397 56.547 91.744 1.00 8.79 246 ASP A N 1
ATOM 3623 C CA . ASP A 1 249 ? 71.145 56.040 92.885 1.00 8.26 246 ASP A CA 1
ATOM 3624 C C . ASP A 1 249 ? 70.201 55.766 94.065 1.00 10.95 246 ASP A C 1
ATOM 3625 O O . ASP A 1 249 ? 70.259 54.707 94.709 1.00 9.55 246 ASP A O 1
ATOM 3634 N N . TYR A 1 250 ? 69.299 56.705 94.319 1.00 9.98 247 TYR A N 1
ATOM 3635 C CA . TYR A 1 250 ? 68.373 56.560 95.448 1.00 9.15 247 TYR A CA 1
ATOM 3636 C C . TYR A 1 250 ? 67.428 55.376 95.244 1.00 7.02 247 TYR A C 1
ATOM 3637 O O . TYR A 1 250 ? 67.062 54.718 96.222 1.00 8.21 247 TYR A O 1
ATOM 3655 N N . ARG A 1 251 ? 67.012 55.108 94.005 1.00 9.24 248 ARG A N 1
ATOM 3656 C CA . ARG A 1 251 ? 66.152 53.959 93.721 1.00 7.54 248 ARG A CA 1
ATOM 3657 C C . ARG A 1 251 ? 66.901 52.670 94.041 1.00 8.90 248 ARG A C 1
ATOM 3658 O O . ARG A 1 251 ? 66.347 51.736 94.623 1.00 8.85 248 ARG A O 1
ATOM 3679 N N . ASN A 1 252 ? 68.171 52.606 93.655 1.00 10.28 249 ASN A N 1
ATOM 3680 C CA . ASN A 1 252 ? 68.952 51.423 93.952 1.00 9.70 249 ASN A CA 1
ATOM 3681 C C . ASN A 1 252 ? 69.192 51.260 95.455 1.00 8.25 249 ASN A C 1
ATOM 3682 O O . ASN A 1 252 ? 69.171 50.152 95.975 1.00 11.08 249 ASN A O 1
ATOM 3727 N N . ALA A 1 255 ? 66.081 49.900 97.058 1.00 11.20 252 ALA A N 1
ATOM 3728 C CA . ALA A 1 255 ? 65.971 48.454 96.887 1.00 9.71 252 ALA A CA 1
ATOM 3729 C C . ALA A 1 255 ? 66.771 47.723 97.970 1.00 12.35 252 ALA A C 1
ATOM 3730 O O . ALA A 1 255 ? 66.527 46.548 98.244 1.00 13.40 252 ALA A O 1
ATOM 3737 N N . GLN A 1 256 ? 67.734 48.411 98.567 1.00 10.22 253 GLN A N 1
ATOM 3738 C CA . GLN A 1 256 ? 68.485 47.861 99.688 1.00 9.94 253 GLN A CA 1
ATOM 3739 C C . GLN A 1 256 ? 67.913 48.281 101.038 1.00 14.74 253 GLN A C 1
ATOM 3740 O O . GLN A 1 256 ? 68.545 48.052 102.052 1.00 14.60 253 GLN A O 1
ATOM 3754 N N . ASN A 1 257 ? 66.726 48.886 101.040 1.00 11.75 254 ASN A N 1
ATOM 3755 C CA . ASN A 1 257 ? 66.103 49.433 102.252 1.00 9.16 254 ASN A CA 1
ATOM 3756 C C . ASN A 1 257 ? 66.987 50.433 103.000 1.00 12.61 254 ASN A C 1
ATOM 3757 O O . ASN A 1 257 ? 67.011 50.460 104.231 1.00 15.14 254 ASN A O 1
ATOM 3768 N N . ARG A 1 258 ? 67.661 51.309 102.249 1.00 10.38 255 ARG A N 1
ATOM 3769 C CA . ARG A 1 258 ? 68.491 52.354 102.854 1.00 8.69 255 ARG A CA 1
ATOM 3770 C C . ARG A 1 258 ? 67.979 53.761 102.590 1.00 11.97 255 ARG A C 1
ATOM 3771 O O . ARG A 1 258 ? 68.369 54.680 103.286 1.00 11.24 255 ARG A O 1
ATOM 3792 N N . VAL A 1 259 ? 67.124 53.929 101.585 1.00 10.11 256 VAL A N 1
ATOM 3793 C CA . VAL A 1 259 ? 66.535 55.252 101.298 1.00 9.45 256 VAL A CA 1
ATOM 3794 C C . VAL A 1 259 ? 65.046 55.085 101.156 1.00 9.28 256 VAL A C 1
ATOM 3795 O O . VAL A 1 259 ? 64.595 54.366 100.290 1.00 9.77 256 VAL A O 1
ATOM 3808 N N . ALA A 1 260 ? 64.273 55.770 102.000 1.00 9.58 257 ALA A N 1
ATOM 3809 C CA . ALA A 1 260 ? 62.846 55.491 102.106 1.00 7.14 257 ALA A CA 1
ATOM 3810 C C . ALA A 1 260 ? 61.986 56.238 101.119 1.00 9.86 257 ALA A C 1
ATOM 3811 O O . ALA A 1 260 ? 60.879 55.787 100.836 1.00 9.63 257 ALA A O 1
ATOM 3835 N N . ALA A 1 262 ? 62.129 58.988 97.499 1.00 6.70 259 ALA A N 1
ATOM 3836 C CA . ALA A 1 262 ? 62.841 59.703 96.448 1.00 6.60 259 ALA A CA 1
ATOM 3837 C C . ALA A 1 262 ? 61.837 60.196 95.436 1.00 9.76 259 ALA A C 1
ATOM 3838 O O . ALA A 1 262 ? 60.654 59.879 95.518 1.00 9.29 259 ALA A O 1
ATOM 3845 N N . ILE A 1 263 ? 62.305 60.959 94.466 1.00 8.43 260 ILE A N 1
ATOM 3846 C CA . ILE A 1 263 ? 61.483 61.270 93.319 1.00 7.54 260 ILE A CA 1
ATOM 3847 C C . ILE A 1 263 ? 61.645 60.162 92.292 1.00 7.94 260 ILE A C 1
ATOM 3848 O O . ILE A 1 263 ? 62.756 59.744 92.000 1.00 8.20 260 ILE A O 1
ATOM 3864 N N . GLY A 1 264 ? 60.523 59.658 91.765 1.00 8.66 261 GLY A N 1
ATOM 3865 C CA . GLY A 1 264 ? 60.548 58.611 90.763 1.00 6.31 261 GLY A CA 1
ATOM 3866 C C . GLY A 1 264 ? 59.230 58.550 90.026 1.00 8.55 261 GLY A C 1
ATOM 3867 O O . GLY A 1 264 ? 58.465 59.507 90.016 1.00 9.15 261 GLY A O 1
ATOM 3871 N N . GLY A 1 265 ? 58.949 57.405 89.426 1.00 9.68 262 GLY A N 1
ATOM 3872 C CA . GLY A 1 265 ? 57.772 57.272 88.579 1.00 9.19 262 GLY A CA 1
ATOM 3873 C C . GLY A 1 265 ? 57.743 55.913 87.905 1.00 9.22 262 GLY A C 1
ATOM 3874 O O . GLY A 1 265 ? 58.454 54.992 88.326 1.00 8.32 262 GLY A O 1
ATOM 3878 N N . PRO A 1 266 ? 56.927 55.765 86.849 1.00 9.52 263 PRO A N 1
ATOM 3879 C CA . PRO A 1 266 ? 56.707 54.407 86.315 1.00 10.04 263 PRO A CA 1
ATOM 3880 C C . PRO A 1 266 ? 57.927 53.739 85.701 1.00 10.09 263 PRO A C 1
ATOM 3881 O O . PRO A 1 266 ? 57.956 52.510 85.679 1.00 12.16 263 PRO A O 1
ATOM 3892 N N . TRP A 1 267 ? 58.941 54.486 85.251 1.00 8.61 264 TRP A N 1
ATOM 3893 C CA . TRP A 1 267 ? 60.184 53.843 84.788 1.00 8.98 264 TRP A CA 1
ATOM 3894 C C . TRP A 1 267 ? 60.918 53.138 85.932 1.00 8.72 264 TRP A C 1
ATOM 3895 O O . TRP A 1 267 ? 61.694 52.203 85.704 1.00 9.99 264 TRP A O 1
ATOM 3916 N N . SER A 1 268 ? 60.671 53.588 87.161 1.00 7.81 265 SER A N 1
ATOM 3917 C CA . SER A 1 268 ? 61.318 53.052 88.331 1.00 7.27 265 SER A CA 1
ATOM 3918 C C . SER A 1 268 ? 60.922 51.622 88.617 1.00 7.19 265 SER A C 1
ATOM 3919 O O . SER A 1 268 ? 61.656 50.893 89.279 1.00 9.85 265 SER A O 1
ATOM 3927 N N . PHE A 1 269 ? 59.734 51.235 88.163 1.00 8.47 266 PHE A N 1
ATOM 3928 C CA . PHE A 1 269 ? 59.155 49.981 88.624 1.00 11.67 266 PHE A CA 1
ATOM 3929 C C . PHE A 1 269 ? 59.939 48.742 88.158 1.00 11.66 266 PHE A C 1
ATOM 3930 O O . PHE A 1 269 ? 60.359 47.952 89.008 1.00 12.58 266 PHE A O 1
ATOM 3947 N N . PRO A 1 270 ? 60.174 48.569 86.844 1.00 9.00 267 PRO A N 1
ATOM 3948 C CA . PRO A 1 270 ? 60.977 47.394 86.461 1.00 10.55 267 PRO A CA 1
ATOM 3949 C C . PRO A 1 270 ? 62.403 47.451 86.995 1.00 10.94 267 PRO A C 1
ATOM 3950 O O . PRO A 1 270 ? 63.019 46.410 87.292 1.00 12.07 267 PRO A O 1
ATOM 3961 N N . LEU A 1 271 ? 62.927 48.663 87.136 1.00 11.35 268 LEU A N 1
ATOM 3962 C CA . LEU A 1 271 ? 64.316 48.809 87.556 1.00 10.47 268 LEU A CA 1
ATOM 3963 C C . LEU A 1 271 ? 64.493 48.459 89.029 1.00 13.90 268 LEU A C 1
ATOM 3964 O O . LEU A 1 271 ? 65.462 47.796 89.391 1.00 11.75 268 LEU A O 1
ATOM 3980 N N . ILE A 1 272 ? 63.579 48.884 89.882 1.00 11.57 269 ILE A N 1
ATOM 3981 C CA . ILE A 1 272 ? 63.751 48.613 91.309 1.00 8.65 269 ILE A CA 1
ATOM 3982 C C . ILE A 1 272 ? 63.539 47.118 91.550 1.00 13.25 269 ILE A C 1
ATOM 3983 O O . ILE A 1 272 ? 64.225 46.526 92.388 1.00 13.95 269 ILE A O 1
ATOM 3999 N N . GLU A 1 273 ? 62.625 46.511 90.793 1.00 12.99 270 GLU A N 1
ATOM 4000 C CA . GLU A 1 273 ? 62.306 45.091 90.963 1.00 14.30 270 GLU A CA 1
ATOM 4001 C C . GLU A 1 273 ? 63.428 44.225 90.422 1.00 17.54 270 GLU A C 1
ATOM 4002 O O . GLU A 1 273 ? 63.684 43.146 90.949 1.00 17.98 270 GLU A O 1
ATOM 4014 N N . ALA A 1 274 ? 64.115 44.702 89.392 1.00 12.65 271 ALA A N 1
ATOM 4015 C CA . ALA A 1 274 ? 65.317 44.016 88.919 1.00 15.76 271 ALA A CA 1
ATOM 4016 C C . ALA A 1 274 ? 66.440 44.055 89.962 1.00 21.28 271 ALA A C 1
ATOM 4017 O O . ALA A 1 274 ? 67.147 43.061 90.152 1.00 18.89 271 ALA A O 1
ATOM 4024 N N . ALA A 1 275 ? 66.590 45.186 90.651 1.00 18.24 272 ALA A N 1
ATOM 4025 C CA . ALA A 1 275 ? 67.636 45.346 91.673 1.00 15.15 272 ALA A CA 1
ATOM 4026 C C . ALA A 1 275 ? 67.386 44.455 92.892 1.00 16.48 272 ALA A C 1
ATOM 4027 O O . ALA A 1 275 ? 68.330 43.977 93.522 1.00 22.24 272 ALA A O 1
ATOM 4034 N N . ASN A 1 276 ? 66.118 44.268 93.236 1.00 16.90 273 ASN A N 1
ATOM 4035 C CA . ASN A 1 276 ? 65.731 43.401 94.343 1.00 19.89 273 ASN A CA 1
ATOM 4036 C C . ASN A 1 276 ? 64.330 42.834 94.126 1.00 18.11 273 ASN A C 1
ATOM 4037 O O . ASN A 1 276 ? 63.330 43.459 94.433 1.00 17.48 273 ASN A O 1
ATOM 4048 N N . PRO A 1 277 ? 64.248 41.617 93.578 1.00 21.16 274 PRO A N 1
ATOM 4049 C CA . PRO A 1 277 ? 62.913 41.080 93.303 1.00 23.88 274 PRO A CA 1
ATOM 4050 C C . PRO A 1 277 ? 62.012 40.991 94.543 1.00 20.64 274 PRO A C 1
ATOM 4051 O O . PRO A 1 277 ? 60.793 41.062 94.377 1.00 25.24 274 PRO A O 1
ATOM 4062 N N . ASP A 1 278 ? 62.593 40.877 95.738 1.00 21.17 275 ASP A N 1
ATOM 4063 C CA . ASP A 1 278 ? 61.811 40.754 96.960 1.00 32.80 275 ASP A CA 1
ATOM 4064 C C . ASP A 1 278 ? 61.089 42.050 97.316 1.00 29.11 275 ASP A C 1
ATOM 4065 O O . ASP A 1 278 ? 60.253 42.050 98.212 1.00 25.33 275 ASP A O 1
ATOM 4074 N N . ILE A 1 279 ? 61.401 43.148 96.628 1.00 25.40 276 ILE A N 1
ATOM 4075 C CA . ILE A 1 279 ? 60.736 44.420 96.928 1.00 20.76 276 ILE A CA 1
ATOM 4076 C C . ILE A 1 279 ? 59.388 44.570 96.238 1.00 21.89 276 ILE A C 1
ATOM 4077 O O . ILE A 1 279 ? 58.625 45.494 96.550 1.00 17.48 276 ILE A O 1
ATOM 4093 N N . ALA A 1 280 ? 59.064 43.673 95.310 1.00 22.06 277 ALA A N 1
ATOM 4094 C CA . ALA A 1 280 ? 57.757 43.737 94.669 1.00 17.99 277 ALA A CA 1
ATOM 4095 C C . ALA A 1 280 ? 56.684 43.763 95.746 1.00 22.49 277 ALA A C 1
ATOM 4096 O O . ALA A 1 280 ? 56.730 42.977 96.700 1.00 26.59 277 ALA A O 1
ATOM 4103 N N . GLY A 1 281 ? 55.760 44.707 95.624 1.00 24.55 278 GLY A N 1
ATOM 4104 C CA . GLY A 1 281 ? 54.691 44.872 96.587 1.00 26.80 278 GLY A CA 1
ATOM 4105 C C . GLY A 1 281 ? 55.066 45.619 97.851 1.00 24.38 278 GLY A C 1
ATOM 4106 O O . GLY A 1 281 ? 54.213 45.847 98.703 1.00 29.04 278 GLY A O 1
ATOM 4110 N N . LYS A 1 282 ? 56.331 46.009 97.982 1.00 14.87 279 LYS A N 1
ATOM 4111 C CA . LYS A 1 282 ? 56.797 46.635 99.199 1.00 17.09 279 LYS A CA 1
ATOM 4112 C C . LYS A 1 282 ? 57.243 48.084 98.972 1.00 12.96 279 LYS A C 1
ATOM 4113 O O . LYS A 1 282 ? 57.942 48.665 99.793 1.00 16.01 279 LYS A O 1
ATOM 4132 N N . TYR A 1 283 ? 56.815 48.644 97.850 1.00 11.98 280 TYR A N 1
ATOM 4133 C CA . TYR A 1 283 ? 57.086 50.036 97.519 1.00 12.09 280 TYR A CA 1
ATOM 4134 C C . TYR A 1 283 ? 55.870 50.586 96.806 1.00 12.35 280 TYR A C 1
ATOM 4135 O O . TYR A 1 283 ? 55.059 49.825 96.259 1.00 11.97 280 TYR A O 1
ATOM 4153 N N . SER A 1 284 ? 55.699 51.912 96.823 1.00 10.28 281 SER A N 1
ATOM 4154 C CA . SER A 1 284 ? 54.615 52.516 96.068 1.00 11.72 281 SER A CA 1
ATOM 4155 C C . SER A 1 284 ? 54.953 53.919 95.596 1.00 12.66 281 SER A C 1
ATOM 4156 O O . SER A 1 284 ? 56.106 54.367 95.718 1.00 10.31 281 SER A O 1
ATOM 4164 N N . VAL A 1 285 ? 53.948 54.589 95.039 1.00 10.05 282 VAL A N 1
ATOM 4165 C CA . VAL A 1 285 ? 54.084 55.963 94.618 1.00 9.99 282 VAL A CA 1
ATOM 4166 C C . VAL A 1 285 ? 52.904 56.756 95.138 1.00 12.45 282 VAL A C 1
ATOM 4167 O O . VAL A 1 285 ? 51.865 56.198 95.462 1.00 13.14 282 VAL A O 1
ATOM 4180 N N . ALA A 1 286 ? 53.079 58.067 95.219 1.00 10.24 283 ALA A N 1
ATOM 4181 C CA . ALA A 1 286 ? 52.026 58.978 95.620 1.00 7.71 283 ALA A CA 1
ATOM 4182 C C . ALA A 1 286 ? 52.322 60.324 95.019 1.00 10.03 283 ALA A C 1
ATOM 4183 O O . ALA A 1 286 ? 53.470 60.617 94.672 1.00 8.99 283 ALA A O 1
ATOM 4190 N N . LEU A 1 287 ? 51.302 61.158 94.907 1.00 10.09 284 LEU A N 1
ATOM 4191 C CA . LEU A 1 287 ? 51.533 62.548 94.562 1.00 9.96 284 LEU A CA 1
ATOM 4192 C C . LEU A 1 287 ? 52.638 63.116 95.462 1.00 6.41 284 LEU A C 1
ATOM 4193 O O . LEU A 1 287 ? 52.610 62.937 96.680 1.00 10.01 284 LEU A O 1
ATOM 4209 N N . HIS A 1 288 ? 53.627 63.790 94.877 1.00 7.99 285 HIS A N 1
ATOM 4210 C CA . HIS A 1 288 ? 54.706 64.266 95.712 1.00 8.32 285 HIS A CA 1
ATOM 4211 C C . HIS A 1 288 ? 54.141 65.291 96.708 1.00 7.57 285 HIS A C 1
ATOM 4212 O O . HIS A 1 288 ? 53.289 66.128 96.358 1.00 8.90 285 HIS A O 1
ATOM 4226 N N . PRO A 1 289 ? 54.593 65.218 97.963 1.00 9.49 286 PRO A N 1
ATOM 4227 C CA . PRO A 1 289 ? 54.212 66.256 98.928 1.00 9.57 286 PRO A CA 1
ATOM 4228 C C . PRO A 1 289 ? 54.422 67.670 98.380 1.00 8.12 286 PRO A C 1
ATOM 4229 O O . PRO A 1 289 ? 55.407 67.934 97.671 1.00 8.61 286 PRO A O 1
ATOM 4240 N N . TYR A 1 290 ? 53.500 68.569 98.711 1.00 8.50 287 TYR A N 1
ATOM 4241 C CA . TYR A 1 290 ? 53.550 69.919 98.161 1.00 7.61 287 TYR A CA 1
ATOM 4242 C C . TYR A 1 290 ? 53.240 70.959 99.240 1.00 10.86 287 TYR A C 1
ATOM 4243 O O . TYR A 1 290 ? 52.882 70.626 100.384 1.00 11.83 287 TYR A O 1
ATOM 4261 N N . ASP A 1 291 ? 53.426 72.220 98.860 1.00 11.89 288 ASP A N 1
ATOM 4262 C CA . ASP A 1 291 ? 53.267 73.382 99.717 1.00 11.16 288 ASP A CA 1
ATOM 4263 C C . ASP A 1 291 ? 51.971 74.106 99.321 1.00 12.74 288 ASP A C 1
ATOM 4264 O O . ASP A 1 291 ? 50.911 73.864 99.911 1.00 16.20 288 ASP A O 1
ATOM 4273 N N . ALA A 1 292 ? 52.038 74.920 98.272 1.00 11.56 289 ALA A N 1
ATOM 4274 C CA . ALA A 1 292 ? 50.892 75.705 97.814 1.00 12.61 289 ALA A CA 1
ATOM 4275 C C . ALA A 1 292 ? 49.968 74.973 96.831 1.00 17.58 289 ALA A C 1
ATOM 4276 O O . ALA A 1 292 ? 48.745 75.157 96.854 1.00 15.55 289 ALA A O 1
ATOM 4283 N N . LYS A 1 293 ? 50.558 74.153 95.964 1.00 11.81 290 LYS A N 1
ATOM 4284 C CA . LYS A 1 293 ? 49.858 73.551 94.829 1.00 12.20 290 LYS A CA 1
ATOM 4285 C C . LYS A 1 293 ? 50.419 72.166 94.565 1.00 11.41 290 LYS A C 1
ATOM 4286 O O . LYS A 1 293 ? 51.635 72.000 94.579 1.00 12.27 290 LYS A O 1
ATOM 4305 N N . PRO A 1 294 ? 49.555 71.191 94.245 1.00 12.51 291 PRO A N 1
ATOM 4306 C CA . PRO A 1 294 ? 50.042 69.912 93.731 1.00 12.90 291 PRO A CA 1
ATOM 4307 C C . PRO A 1 294 ? 50.882 70.099 92.486 1.00 10.08 291 PRO A C 1
ATOM 4308 O O . PRO A 1 294 ? 50.547 70.929 91.635 1.00 12.99 291 PRO A O 1
ATOM 4319 N N . ALA A 1 295 ? 51.948 69.315 92.376 1.00 10.09 292 ALA A N 1
ATOM 4320 C CA . ALA A 1 295 ? 52.829 69.391 91.210 1.00 8.19 292 ALA A CA 1
ATOM 4321 C C . ALA A 1 295 ? 53.357 68.038 90.777 1.00 7.91 292 ALA A C 1
ATOM 4322 O O . ALA A 1 295 ? 53.653 67.171 91.593 1.00 8.59 292 ALA A O 1
ATOM 4329 N N . SER A 1 296 ? 53.529 67.928 89.472 1.00 8.85 293 SER A N 1
ATOM 4330 C CA . SER A 1 296 ? 54.245 66.835 88.861 1.00 8.57 293 SER A CA 1
ATOM 4331 C C . SER A 1 296 ? 54.884 67.397 87.612 1.00 10.58 293 SER A C 1
ATOM 4332 O O . SER A 1 296 ? 54.400 68.391 87.067 1.00 12.95 293 SER A O 1
ATOM 4340 N N . VAL A 1 297 ? 55.984 66.788 87.187 1.00 7.37 294 VAL A N 1
ATOM 4341 C CA . VAL A 1 297 ? 56.665 67.150 85.947 1.00 7.41 294 VAL A CA 1
ATOM 4342 C C . VAL A 1 297 ? 56.586 65.963 84.970 1.00 6.53 294 VAL A C 1
ATOM 4343 O O . VAL A 1 297 ? 56.750 64.798 85.367 1.00 9.25 294 VAL A O 1
ATOM 4356 N N . LEU A 1 298 ? 56.331 66.293 83.705 1.00 6.90 295 LEU A N 1
ATOM 4357 C CA . LEU A 1 298 ? 56.186 65.358 82.602 1.00 7.51 295 LEU A CA 1
ATOM 4358 C C . LEU A 1 298 ? 57.561 64.920 82.083 1.00 8.39 295 LEU A C 1
ATOM 4359 O O . LEU A 1 298 ? 58.492 65.743 81.978 1.00 8.65 295 LEU A O 1
ATOM 4375 N N . GLY A 1 299 ? 57.685 63.649 81.726 1.00 7.98 296 GLY A N 1
ATOM 4376 C CA . GLY A 1 299 ? 58.899 63.153 81.107 1.00 5.31 296 GLY A CA 1
ATOM 4377 C C . GLY A 1 299 ? 58.674 62.000 80.146 1.00 6.32 296 GLY A C 1
ATOM 4378 O O . GLY A 1 299 ? 57.544 61.600 79.853 1.00 9.93 296 GLY A O 1
ATOM 4382 N N . GLY A 1 300 ? 59.791 61.474 79.636 1.00 8.72 297 GLY A N 1
ATOM 4383 C CA . GLY A 1 300 ? 59.760 60.358 78.715 1.00 8.10 297 GLY A CA 1
ATOM 4384 C C . GLY A 1 300 ? 60.794 60.499 77.611 1.00 6.60 297 GLY A C 1
ATOM 4385 O O . GLY A 1 300 ? 61.692 61.368 77.683 1.00 7.25 297 GLY A O 1
ATOM 4389 N N . TRP A 1 301 ? 60.659 59.648 76.591 1.00 7.64 298 TRP A N 1
ATOM 4390 C CA . TRP A 1 301 ? 61.592 59.605 75.464 1.00 6.01 298 TRP A CA 1
ATOM 4391 C C . TRP A 1 301 ? 60.836 59.451 74.153 1.00 8.37 298 TRP A C 1
ATOM 4392 O O . TRP A 1 301 ? 59.837 58.740 74.096 1.00 8.99 298 TRP A O 1
ATOM 4413 N N . ALA A 1 302 ? 61.329 60.143 73.125 1.00 6.61 299 ALA A N 1
ATOM 4414 C CA . ALA A 1 302 ? 60.853 60.022 71.753 1.00 9.15 299 ALA A CA 1
ATOM 4415 C C . ALA A 1 302 ? 61.899 59.340 70.885 1.00 6.90 299 ALA A C 1
ATOM 4416 O O . ALA A 1 302 ? 63.083 59.320 71.218 1.00 8.89 299 ALA A O 1
ATOM 4423 N N . LEU A 1 303 ? 61.429 58.776 69.782 1.00 8.30 300 LEU A N 1
ATOM 4424 C CA . LEU A 1 303 ? 62.270 58.259 68.724 1.00 7.78 300 LEU A CA 1
ATOM 4425 C C . LEU A 1 303 ? 62.405 59.336 67.644 1.00 8.12 300 LEU A C 1
ATOM 4426 O O . LEU A 1 303 ? 61.407 59.879 67.178 1.00 8.06 300 LEU A O 1
ATOM 4442 N N . VAL A 1 304 ? 63.643 59.653 67.285 1.00 8.34 301 VAL A N 1
ATOM 4443 C CA . VAL A 1 304 ? 63.917 60.676 66.264 1.00 6.01 301 VAL A CA 1
ATOM 4444 C C . VAL A 1 304 ? 64.820 60.097 65.177 1.00 7.39 301 VAL A C 1
ATOM 4445 O O . VAL A 1 304 ? 65.551 59.154 65.417 1.00 8.93 301 VAL A O 1
ATOM 4458 N N . ILE A 1 305 ? 64.736 60.681 63.987 1.00 9.66 302 ILE A N 1
ATOM 4459 C CA . ILE A 1 305 ? 65.518 60.261 62.824 1.00 9.72 302 ILE A CA 1
ATOM 4460 C C . ILE A 1 305 ? 66.400 61.414 62.393 1.00 7.61 302 ILE A C 1
ATOM 4461 O O . ILE A 1 305 ? 65.878 62.444 61.981 1.00 9.76 302 ILE A O 1
ATOM 4477 N N . PRO A 1 306 ? 67.730 61.256 62.474 1.00 7.45 303 PRO A N 1
ATOM 4478 C CA . PRO A 1 306 ? 68.590 62.365 62.074 1.00 8.42 303 PRO A CA 1
ATOM 4479 C C . PRO A 1 306 ? 68.430 62.687 60.585 1.00 9.57 303 PRO A C 1
ATOM 4480 O O . PRO A 1 306 ? 68.294 61.788 59.762 1.00 10.90 303 PRO A O 1
ATOM 4491 N N . SER A 1 307 ? 68.464 63.981 60.264 1.00 10.14 304 SER A N 1
ATOM 4492 C CA . SER A 1 307 ? 68.343 64.432 58.897 1.00 9.86 304 SER A CA 1
ATOM 4493 C C . SER A 1 307 ? 69.524 63.939 58.048 1.00 9.41 304 SER A C 1
ATOM 4494 O O . SER A 1 307 ? 69.421 63.870 56.822 1.00 12.03 304 SER A O 1
ATOM 4502 N N . SER A 1 308 ? 70.640 63.594 58.689 1.00 10.19 305 SER A N 1
ATOM 4503 C CA . SER A 1 308 ? 71.808 63.094 57.966 1.00 13.03 305 SER A CA 1
ATOM 4504 C C . SER A 1 308 ? 71.787 61.582 57.719 1.00 13.65 305 SER A C 1
ATOM 4505 O O . SER A 1 308 ? 72.705 61.048 57.080 1.00 14.93 305 SER A O 1
ATOM 4513 N N . SER A 1 309 ? 70.765 60.893 58.204 1.00 10.25 306 SER A N 1
ATOM 4514 C CA . SER A 1 309 ? 70.707 59.447 58.039 1.00 10.27 306 SER A CA 1
ATOM 4515 C C . SER A 1 309 ? 70.470 59.042 56.584 1.00 10.83 306 SER A C 1
ATOM 4516 O O . SER A 1 309 ? 69.581 59.593 55.914 1.00 13.37 306 SER A O 1
ATOM 4524 N N . PRO A 1 310 ? 71.230 58.036 56.105 1.00 13.96 307 PRO A N 1
ATOM 4525 C CA . PRO A 1 310 ? 70.966 57.459 54.788 1.00 17.58 307 PRO A CA 1
ATOM 4526 C C . PRO A 1 310 ? 69.871 56.380 54.790 1.00 15.95 307 PRO A C 1
ATOM 4527 O O . PRO A 1 310 ? 69.601 55.796 53.738 1.00 18.72 307 PRO A O 1
ATOM 4538 N N . ASN A 1 311 ? 69.278 56.112 55.955 1.00 13.87 308 ASN A N 1
ATOM 4539 C CA . ASN A 1 311 ? 68.340 55.004 56.127 1.00 15.12 308 ASN A CA 1
ATOM 4540 C C . ASN A 1 311 ? 67.006 55.470 56.701 1.00 12.53 308 ASN A C 1
ATOM 4541 O O . ASN A 1 311 ? 66.466 54.849 57.607 1.00 13.23 308 ASN A O 1
ATOM 4552 N N . LYS A 1 312 ? 66.485 56.573 56.183 1.00 13.03 309 LYS A N 1
ATOM 4553 C CA . LYS A 1 312 ? 65.361 57.215 56.845 1.00 13.15 309 LYS A CA 1
ATOM 4554 C C . LYS A 1 312 ? 64.060 56.440 56.772 1.00 14.82 309 LYS A C 1
ATOM 4555 O O . LYS A 1 312 ? 63.258 56.486 57.706 1.00 13.75 309 LYS A O 1
ATOM 4574 N N . GLU A 1 313 ? 63.816 55.754 55.663 1.00 15.88 310 GLU A N 1
ATOM 4575 C CA . GLU A 1 313 ? 62.572 55.021 55.538 1.00 14.85 310 GLU A CA 1
ATOM 4576 C C . GLU A 1 313 ? 62.588 53.770 56.436 1.00 15.04 310 GLU A C 1
ATOM 4577 O O . GLU A 1 313 ? 61.596 53.494 57.114 1.00 15.85 310 GLU A O 1
ATOM 4589 N N . ASP A 1 314 ? 63.697 53.034 56.483 1.00 14.95 311 ASP A N 1
ATOM 4590 C CA . ASP A 1 314 ? 63.780 51.873 57.364 1.00 14.64 311 ASP A CA 1
ATOM 4591 C C . ASP A 1 314 ? 63.771 52.301 58.833 1.00 12.18 311 ASP A C 1
ATOM 4592 O O . ASP A 1 314 ? 63.301 51.566 59.701 1.00 13.13 311 ASP A O 1
ATOM 4601 N N . ALA A 1 315 ? 64.299 53.492 59.116 1.00 12.84 312 ALA A N 1
ATOM 4602 C CA . ALA A 1 315 ? 64.278 53.995 60.482 1.00 11.34 312 ALA A CA 1
ATOM 4603 C C . ALA A 1 315 ? 62.840 54.239 60.920 1.00 12.67 312 ALA A C 1
ATOM 4604 O O . ALA A 1 315 ? 62.459 53.908 62.050 1.00 10.49 312 ALA A O 1
ATOM 4611 N N . TRP A 1 316 ? 62.033 54.823 60.037 1.00 10.62 313 TRP A N 1
ATOM 4612 C CA . TRP A 1 316 ? 60.617 54.993 60.353 1.00 11.56 313 TRP A CA 1
ATOM 4613 C C . TRP A 1 316 ? 59.953 53.629 60.585 1.00 8.79 313 TRP A C 1
ATOM 4614 O O . TRP A 1 316 ? 59.189 53.476 61.549 1.00 11.19 313 TRP A O 1
ATOM 4635 N N . LYS A 1 317 ? 60.232 52.629 59.732 1.00 9.86 314 LYS A N 1
ATOM 4636 C CA . LYS A 1 317 ? 59.636 51.299 59.916 1.00 11.14 314 LYS A CA 1
ATOM 4637 C C . LYS A 1 317 ? 59.943 50.723 61.292 1.00 11.36 314 LYS A C 1
ATOM 4638 O O . LYS A 1 317 ? 59.055 50.164 61.950 1.00 10.83 314 LYS A O 1
ATOM 4657 N N . LEU A 1 318 ? 61.177 50.887 61.761 1.00 11.80 315 LEU A N 1
ATOM 4658 C CA . LEU A 1 318 ? 61.521 50.464 63.116 1.00 10.92 315 LEU A CA 1
ATOM 4659 C C . LEU A 1 318 ? 60.745 51.262 64.187 1.00 8.66 315 LEU A C 1
ATOM 4660 O O . LEU A 1 318 ? 60.236 50.684 65.143 1.00 10.77 315 LEU A O 1
ATOM 4676 N N . ALA A 1 319 ? 60.652 52.584 64.027 1.00 8.90 316 ALA A N 1
ATOM 4677 C CA . ALA A 1 319 ? 59.902 53.425 64.981 1.00 9.00 316 ALA A CA 1
ATOM 4678 C C . ALA A 1 319 ? 58.429 52.983 65.053 1.00 10.96 316 ALA A C 1
ATOM 4679 O O . ALA A 1 319 ? 57.860 52.843 66.134 1.00 10.72 316 ALA A O 1
ATOM 4686 N N . GLU A 1 320 ? 57.849 52.736 63.894 1.00 10.66 317 GLU A N 1
ATOM 4687 C CA . GLU A 1 320 ? 56.467 52.277 63.774 1.00 13.68 317 GLU A CA 1
ATOM 4688 C C . GLU A 1 320 ? 56.268 50.957 64.505 1.00 10.90 317 GLU A C 1
ATOM 4689 O O . GLU 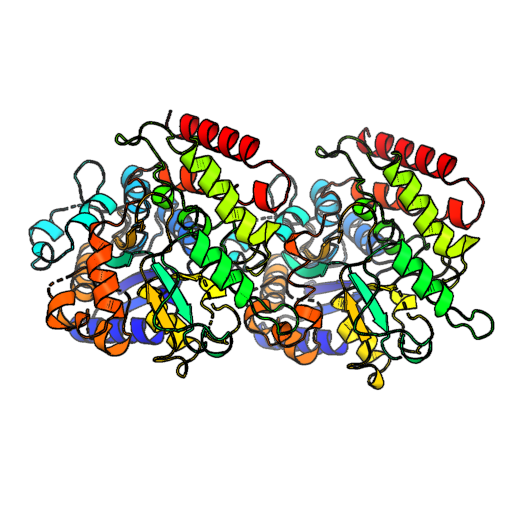A 1 320 ? 55.338 50.798 65.309 1.00 11.90 317 GLU A O 1
ATOM 4701 N N . TYR A 1 321 ? 57.192 50.031 64.286 1.00 12.23 318 TYR A N 1
ATOM 4702 C CA . TYR A 1 321 ? 57.118 48.739 64.948 1.00 13.90 318 TYR A CA 1
ATOM 4703 C C . TYR A 1 321 ? 57.254 48.890 66.467 1.00 11.30 318 TYR A C 1
ATOM 4704 O O . TYR A 1 321 ? 56.459 48.337 67.242 1.00 11.67 318 TYR A O 1
ATOM 4722 N N . LEU A 1 322 ? 58.261 49.636 66.898 1.00 9.93 319 LEU A N 1
ATOM 4723 C CA . LEU A 1 322 ? 58.506 49.804 68.324 1.00 10.69 319 LEU A CA 1
ATOM 4724 C C . LEU A 1 322 ? 57.347 50.459 69.073 1.00 11.22 319 LEU A C 1
ATOM 4725 O O . LEU A 1 322 ? 57.177 50.216 70.258 1.00 11.09 319 LEU A O 1
ATOM 4741 N N . THR A 1 323 ? 56.572 51.289 68.380 1.00 10.19 320 THR A N 1
ATOM 4742 C CA . THR A 1 323 ? 55.481 52.015 69.007 1.00 10.06 320 THR A CA 1
ATOM 4743 C C . THR A 1 323 ? 54.136 51.413 68.597 1.00 9.03 320 THR A C 1
ATOM 4744 O O . THR A 1 323 ? 53.117 52.087 68.679 1.00 10.58 320 THR A O 1
ATOM 4755 N N . SER A 1 324 ? 54.142 50.141 68.188 1.00 10.86 321 SER A N 1
ATOM 4756 C CA . SER A 1 324 ? 52.911 49.425 67.852 1.00 13.87 321 SER A CA 1
ATOM 4757 C C . SER A 1 324 ? 52.222 48.872 69.093 1.00 11.21 321 SER A C 1
ATOM 4758 O O . SER A 1 324 ? 52.819 48.710 70.158 1.00 10.92 321 SER A O 1
ATOM 4766 N N . PHE A 1 325 ? 50.940 48.596 68.938 1.00 12.51 322 PHE A N 1
ATOM 4767 C CA . PHE A 1 325 ? 50.135 48.055 70.014 1.00 10.48 322 PHE A CA 1
ATOM 4768 C C . PHE A 1 325 ? 50.726 46.739 70.533 1.00 9.51 322 PHE A C 1
ATOM 4769 O O . PHE A 1 325 ? 50.900 46.573 71.737 1.00 12.49 322 PHE A O 1
ATOM 4786 N N . ASP A 1 326 ? 51.024 45.792 69.639 1.00 11.06 323 ASP A N 1
ATOM 4787 C CA . ASP A 1 326 ? 51.461 44.471 70.096 1.00 12.91 323 ASP A CA 1
ATOM 4788 C C . ASP A 1 326 ? 52.761 44.560 70.888 1.00 14.37 323 ASP A C 1
ATOM 4789 O O . ASP A 1 326 ? 52.907 43.899 71.913 1.00 14.67 323 ASP A O 1
ATOM 4798 N N . VAL A 1 327 ? 53.694 45.387 70.413 1.00 14.23 324 VAL A N 1
ATOM 4799 C CA . VAL A 1 327 ? 54.996 45.513 71.067 1.00 9.43 324 VAL A CA 1
ATOM 4800 C C . VAL A 1 327 ? 54.824 46.119 72.445 1.00 12.27 324 VAL A C 1
ATOM 4801 O O . VAL A 1 327 ? 55.396 45.618 73.417 1.00 13.38 324 VAL A O 1
ATOM 4814 N N . TRP A 1 328 ? 54.021 47.177 72.552 1.00 10.17 325 TRP A N 1
ATOM 4815 C CA . TRP A 1 328 ? 53.883 47.832 73.842 1.00 11.09 325 TRP A CA 1
ATOM 4816 C C . TRP A 1 328 ? 53.042 46.991 74.805 1.00 13.94 325 TRP A C 1
ATOM 4817 O O . TRP A 1 328 ? 53.316 46.990 75.991 1.00 11.77 325 TRP A O 1
ATOM 4872 N N . LYS A 1 330 ? 53.102 43.740 74.966 1.00 11.56 327 LYS A N 1
ATOM 4873 C CA . LYS A 1 330 ? 54.037 42.754 75.458 1.00 9.81 327 LYS A CA 1
ATOM 4874 C C . LYS A 1 330 ? 55.025 43.351 76.445 1.00 13.59 327 LYS A C 1
ATOM 4875 O O . LYS A 1 330 ? 55.337 42.746 77.480 1.00 17.41 327 LYS A O 1
ATOM 4894 N N . TRP A 1 331 ? 55.516 44.535 76.136 1.00 12.97 328 TRP A N 1
ATOM 4895 C CA . TRP A 1 331 ? 56.429 45.229 77.040 1.00 12.58 328 TRP A CA 1
ATOM 4896 C C . TRP A 1 331 ? 55.807 45.443 78.420 1.00 15.11 328 TRP A C 1
ATOM 4897 O O . TRP A 1 331 ? 56.406 45.107 79.437 1.00 14.18 328 TRP A O 1
ATOM 4918 N N . VAL A 1 332 ? 54.597 45.986 78.470 1.00 12.84 329 VAL A N 1
ATOM 4919 C CA . VAL A 1 332 ? 53.920 46.206 79.747 1.00 14.58 329 VAL A CA 1
ATOM 4920 C C . VAL A 1 332 ? 53.651 44.910 80.495 1.00 15.83 329 VAL A C 1
ATOM 4921 O O . VAL A 1 332 ? 53.803 44.851 81.725 1.00 17.56 329 VAL A O 1
ATOM 4934 N N . GLU A 1 333 ? 53.216 43.889 79.763 1.00 15.89 330 GLU A N 1
ATOM 4935 C CA . GLU A 1 333 ? 52.934 42.577 80.353 1.00 19.63 330 GLU A CA 1
ATOM 4936 C C . GLU A 1 333 ? 54.156 42.066 81.080 1.00 17.97 330 GLU A C 1
ATOM 4937 O O . GLU A 1 333 ? 54.065 41.542 82.192 1.00 25.99 330 GLU A O 1
ATOM 4949 N N . GLU A 1 334 ? 55.300 42.186 80.431 1.00 18.60 331 GLU A N 1
ATOM 4950 C CA . GLU A 1 334 ? 56.521 41.618 80.962 1.00 25.13 331 GLU A CA 1
ATOM 4951 C C . GLU A 1 334 ? 57.171 42.479 82.026 1.00 25.26 331 GLU A C 1
ATOM 4952 O O . GLU A 1 334 ? 57.655 41.952 83.029 1.00 23.90 331 GLU A O 1
ATOM 4964 N N . LYS A 1 335 ? 57.189 43.794 81.815 1.00 16.01 332 LYS A N 1
ATOM 4965 C CA . LYS A 1 335 ? 58.034 44.671 82.634 1.00 14.86 332 LYS A CA 1
ATOM 4966 C C . LYS A 1 335 ? 57.285 45.625 83.561 1.00 16.16 332 LYS A C 1
ATOM 4967 O O . LYS A 1 335 ? 57.883 46.146 84.502 1.00 18.46 332 LYS A O 1
ATOM 4986 N N . GLY A 1 336 ? 56.008 45.897 83.293 1.00 11.99 333 GLY A N 1
ATOM 4987 C CA . GLY A 1 336 ? 55.238 46.758 84.176 1.00 12.76 333 GLY A CA 1
ATOM 4988 C C . GLY A 1 336 ? 55.643 48.228 84.199 1.00 12.07 333 GLY A C 1
ATOM 4989 O O . GLY A 1 336 ? 55.279 48.933 85.123 1.00 14.59 333 GLY A O 1
ATOM 4993 N N . GLY A 1 337 ? 56.407 48.671 83.205 1.00 14.97 334 GLY A N 1
ATOM 4994 C CA . GLY A 1 337 ? 56.754 50.070 83.057 1.00 11.25 334 GLY A CA 1
ATOM 4995 C C . GLY A 1 337 ? 57.814 50.173 81.969 1.00 8.69 334 GLY A C 1
ATOM 4996 O O . GLY A 1 337 ? 58.353 49.150 81.527 1.00 12.32 334 GLY A O 1
ATOM 5000 N N . PRO A 1 338 ? 58.122 51.400 81.523 1.00 11.18 335 PRO A N 1
ATOM 5001 C CA . PRO A 1 338 ? 57.472 52.651 81.936 1.00 12.47 335 PRO A CA 1
ATOM 5002 C C . PRO A 1 338 ? 56.079 52.797 81.318 1.00 11.15 335 PRO A C 1
ATOM 5003 O O . PRO A 1 338 ? 55.509 51.819 80.837 1.00 11.33 335 PRO A O 1
ATOM 5031 N N . PRO A 1 340 ? 53.272 53.499 78.666 1.00 7.75 337 PRO A N 1
ATOM 5032 C CA . PRO A 1 340 ? 53.156 53.593 77.214 1.00 8.83 337 PRO A CA 1
ATOM 5033 C C . PRO A 1 340 ? 52.696 54.982 76.802 1.00 7.54 337 PRO A C 1
ATOM 5034 O O . PRO A 1 340 ? 51.853 55.568 77.481 1.00 9.19 337 PRO A O 1
ATOM 5045 N N . THR A 1 341 ? 53.234 55.494 75.703 1.00 9.59 338 THR A N 1
ATOM 5046 C CA . THR A 1 341 ? 52.689 56.697 75.079 1.00 8.82 338 THR A CA 1
ATOM 5047 C C . THR A 1 341 ? 51.357 56.429 74.366 1.00 9.86 338 THR A C 1
ATOM 5048 O O . THR A 1 341 ? 50.662 57.374 74.048 1.00 9.59 338 THR A O 1
ATOM 5059 N N . ARG A 1 342 ? 51.021 55.159 74.125 1.00 8.38 339 ARG A N 1
ATOM 5060 C CA . ARG A 1 342 ? 49.734 54.787 73.515 1.00 6.49 339 ARG A CA 1
ATOM 5061 C C . ARG A 1 342 ? 48.617 54.633 74.556 1.00 9.60 339 ARG A C 1
ATOM 5062 O O . ARG A 1 342 ? 48.734 53.847 75.495 1.00 10.61 339 ARG A O 1
ATOM 5100 N N . ASP A 1 344 ? 45.580 53.299 74.032 1.00 9.68 341 ASP A N 1
ATOM 5101 C CA . ASP A 1 344 ? 44.923 51.991 73.980 1.00 11.47 341 ASP A CA 1
ATOM 5102 C C . ASP A 1 344 ? 45.695 50.947 74.804 1.00 15.15 341 ASP A C 1
ATOM 5103 O O . ASP A 1 344 ? 45.068 50.173 75.510 1.00 12.80 341 ASP A O 1
ATOM 5112 N N . VAL A 1 345 ? 47.030 50.950 74.788 1.00 11.86 342 VAL A N 1
ATOM 5113 C CA . VAL A 1 345 ? 47.773 50.024 75.637 1.00 11.29 342 VAL A CA 1
ATOM 5114 C C . VAL A 1 345 ? 47.592 50.318 77.127 1.00 12.04 342 VAL A C 1
ATOM 5115 O O . VAL A 1 345 ? 47.450 49.389 77.950 1.00 11.98 342 VAL A O 1
ATOM 5128 N N . CYS A 1 346 ? 47.616 51.600 77.487 1.00 9.13 343 CYS A N 1
ATOM 5129 C CA . CYS A 1 346 ? 47.409 51.983 78.875 1.00 13.49 343 CYS A CA 1
ATOM 5130 C C . CYS A 1 346 ? 46.056 51.491 79.381 1.00 14.38 343 CYS A C 1
ATOM 5131 O O . CYS A 1 346 ? 45.937 51.060 80.524 1.00 13.30 343 CYS A O 1
ATOM 5139 N N . LYS A 1 347 ? 45.051 51.546 78.512 1.00 13.23 344 LYS A N 1
ATOM 5140 C CA . LYS A 1 347 ? 43.672 51.297 78.898 1.00 13.43 344 LYS A CA 1
ATOM 5141 C C . LYS A 1 347 ? 43.351 49.809 78.852 1.00 14.38 344 LYS A C 1
ATOM 5142 O O . LYS A 1 347 ? 42.526 49.320 79.634 1.00 16.70 344 LYS A O 1
ATOM 5161 N N . LYS A 1 348 ? 43.986 49.105 77.925 1.00 14.75 345 LYS A N 1
ATOM 5162 C CA . LYS A 1 348 ? 43.644 47.705 77.653 1.00 17.14 345 LYS A CA 1
ATOM 5163 C C . LYS A 1 348 ? 44.550 46.747 78.397 1.00 16.60 345 LYS A C 1
ATOM 5164 O O . LYS A 1 348 ? 44.181 45.593 78.583 1.00 19.33 345 LYS A O 1
ATOM 5183 N N . SER A 1 349 ? 45.728 47.222 78.817 1.00 16.10 346 SER A N 1
ATOM 5184 C CA . SER A 1 349 ? 46.634 46.407 79.614 1.00 15.62 346 SER A CA 1
ATOM 5185 C C . SER A 1 349 ? 46.103 46.299 81.034 1.00 18.03 346 SER A C 1
ATOM 5186 O O . SER A 1 349 ? 45.091 46.909 81.385 1.00 19.16 346 SER A O 1
ATOM 5194 N N . LYS A 1 350 ? 46.787 45.523 81.856 1.00 18.27 347 LYS A N 1
ATOM 5195 C CA . LYS A 1 350 ? 46.305 45.355 83.216 1.00 30.88 347 LYS A CA 1
ATOM 5196 C C . LYS A 1 350 ? 46.919 46.399 84.153 1.00 23.10 347 LYS A C 1
ATOM 5197 O O . LYS A 1 350 ? 46.771 46.291 85.357 1.00 20.58 347 LYS A O 1
ATOM 5216 N N . LEU A 1 351 ? 47.567 47.429 83.605 1.00 18.48 348 LEU A N 1
ATOM 5217 C CA . LEU A 1 351 ? 48.147 48.475 84.446 1.00 15.79 348 LEU A CA 1
ATOM 5218 C C . LEU A 1 351 ? 47.152 49.052 85.460 1.00 26.81 348 LEU A C 1
ATOM 5219 O O . LEU A 1 351 ? 47.460 49.133 86.644 1.00 26.55 348 LEU A O 1
ATOM 5235 N N . ALA A 1 352 ? 45.957 49.401 85.015 1.00 28.04 349 ALA A N 1
ATOM 5236 C CA . ALA A 1 352 ? 44.933 49.953 85.913 1.00 39.17 349 ALA A CA 1
ATOM 5237 C C . ALA A 1 352 ? 44.539 49.072 87.122 1.00 40.66 349 ALA A C 1
ATOM 5238 O O . ALA A 1 352 ? 43.980 49.586 88.095 1.00 31.64 349 ALA A O 1
ATOM 5245 N N . ASN A 1 353 ? 44.793 47.767 87.077 1.00 36.64 350 ASN A N 1
ATOM 5246 C CA . ASN A 1 353 ? 44.503 46.917 88.239 1.00 40.08 350 ASN A CA 1
ATOM 5247 C C . ASN A 1 353 ? 45.427 47.203 89.413 1.00 31.15 350 ASN A C 1
ATOM 5248 O O . ASN A 1 353 ? 45.152 46.800 90.540 1.00 33.28 350 ASN A O 1
ATOM 5259 N N . ASP A 1 354 ? 46.549 47.861 89.128 1.00 28.92 351 ASP A N 1
ATOM 5260 C CA . ASP A 1 354 ? 47.570 48.159 90.128 1.00 25.70 351 ASP A CA 1
ATOM 5261 C C . ASP A 1 354 ? 47.306 49.539 90.700 1.00 23.47 351 ASP A C 1
ATOM 5262 O O . ASP A 1 354 ? 47.119 50.480 89.935 1.00 21.08 351 ASP A O 1
ATOM 5271 N N . VAL A 1 355 ? 47.281 49.684 92.026 1.00 24.27 352 VAL A N 1
ATOM 5272 C CA . VAL A 1 355 ? 46.993 51.001 92.614 1.00 21.95 352 VAL A CA 1
ATOM 5273 C C . VAL A 1 355 ? 48.062 52.010 92.248 1.00 25.83 352 VAL A C 1
ATOM 5274 O O . VAL A 1 355 ? 47.746 53.198 92.070 1.00 28.16 352 VAL A O 1
ATOM 5287 N N . LYS A 1 356 ? 49.310 51.554 92.101 1.00 17.76 353 LYS A N 1
ATOM 5288 C CA . LYS A 1 356 ? 50.387 52.453 91.704 1.00 17.52 353 LYS A CA 1
ATOM 5289 C C . LYS A 1 356 ? 49.986 53.204 90.451 1.00 23.61 353 LYS A C 1
ATOM 5290 O O . LYS A 1 356 ? 50.244 54.387 90.284 1.00 17.34 353 LYS A O 1
ATOM 5309 N N . TRP A 1 357 ? 49.330 52.505 89.550 1.00 12.85 354 TRP A N 1
ATOM 5310 C CA . TRP A 1 357 ? 49.048 53.112 88.257 1.00 14.50 354 TRP A CA 1
ATOM 5311 C C . TRP A 1 357 ? 47.831 54.039 88.287 1.00 20.45 354 TRP A C 1
ATOM 5312 O O . TRP A 1 357 ? 47.745 54.972 87.485 1.00 15.09 354 TRP A O 1
ATOM 5333 N N . GLN A 1 358 ? 46.918 53.827 89.228 1.00 18.97 355 GLN A N 1
ATOM 5334 C CA . GLN A 1 358 ? 45.781 54.727 89.355 1.00 16.94 355 GLN A CA 1
ATOM 5335 C C . GLN A 1 358 ? 46.275 56.129 89.612 1.00 20.05 355 GLN A C 1
ATOM 5336 O O . GLN A 1 358 ? 45.798 57.101 89.019 1.00 16.00 355 GLN A O 1
ATOM 5350 N N A ILE A 1 359 ? 47.259 56.249 90.499 0.34 16.71 356 ILE A N 1
ATOM 5351 N N B ILE A 1 359 ? 47.254 56.215 90.501 0.66 16.05 356 ILE A N 1
ATOM 5352 C CA A ILE A 1 359 ? 47.780 57.552 90.874 0.34 15.93 356 ILE A CA 1
ATOM 5353 C CA B ILE A 1 359 ? 47.816 57.474 90.903 0.66 15.30 356 ILE A CA 1
ATOM 5354 C C A ILE A 1 359 ? 48.515 58.183 89.695 0.34 16.28 356 ILE A C 1
ATOM 5355 C C B ILE A 1 359 ? 48.533 58.158 89.729 0.66 16.70 356 ILE A C 1
ATOM 5356 O O A ILE A 1 359 ? 48.452 59.396 89.483 0.34 14.63 356 ILE A O 1
ATOM 5357 O O B ILE A 1 359 ? 48.468 59.377 89.548 0.66 14.65 356 ILE A O 1
ATOM 5388 N N . ILE A 1 360 ? 49.211 57.357 88.925 1.00 14.13 357 ILE A N 1
ATOM 5389 C CA . ILE A 1 360 ? 49.949 57.861 87.769 1.00 10.55 357 ILE A CA 1
ATOM 5390 C C . ILE A 1 360 ? 48.987 58.439 86.742 1.00 11.48 357 ILE A C 1
ATOM 5391 O O . ILE A 1 360 ? 49.155 59.564 86.276 1.00 11.76 357 ILE A O 1
ATOM 5407 N N . PHE A 1 361 ? 47.961 57.670 86.406 1.00 10.61 358 PHE A N 1
ATOM 5408 C CA . PHE A 1 361 ? 47.014 58.096 85.386 1.00 11.90 358 PHE A CA 1
ATOM 5409 C C . PHE A 1 361 ? 46.235 59.348 85.812 1.00 12.84 358 PHE A C 1
ATOM 5410 O O . PHE A 1 361 ? 45.921 60.182 84.963 1.00 16.08 358 PHE A O 1
ATOM 5427 N N . GLU A 1 362 ? 45.941 59.488 87.113 1.00 9.82 359 GLU A N 1
ATOM 5428 C CA . GLU A 1 362 ? 45.246 60.660 87.620 1.00 11.23 359 GLU A CA 1
ATOM 5429 C C . GLU A 1 362 ? 46.119 61.901 87.634 1.00 11.09 359 GLU A C 1
ATOM 5430 O O . GLU A 1 362 ? 45.629 63.000 87.420 1.00 15.49 359 GLU A O 1
ATOM 5442 N N . THR A 1 363 ? 47.416 61.716 87.864 1.00 12.69 360 THR A N 1
ATOM 5443 C CA . THR A 1 363 ? 48.344 62.840 88.001 1.00 14.85 360 THR A CA 1
ATOM 5444 C C . THR A 1 363 ? 48.865 63.338 86.644 1.00 16.29 360 THR A C 1
ATOM 5445 O O . THR A 1 363 ? 49.035 64.543 86.423 1.00 11.72 360 THR A O 1
ATOM 5456 N N . PHE A 1 364 ? 49.122 62.388 85.744 1.00 11.32 361 PHE A N 1
ATOM 5457 C CA . PHE A 1 364 ? 49.766 62.653 84.452 1.00 8.97 361 PHE A CA 1
ATOM 5458 C C . PHE A 1 364 ? 49.218 63.874 83.685 1.00 10.31 361 PHE A C 1
ATOM 5459 O O . PHE A 1 364 ? 49.979 64.688 83.198 1.00 10.60 361 PHE A O 1
ATOM 5476 N N . PRO A 1 365 ? 47.880 64.002 83.569 1.00 13.23 362 PRO A N 1
ATOM 5477 C CA . PRO A 1 365 ? 47.354 65.103 82.743 1.00 18.48 362 PRO A CA 1
ATOM 5478 C C . PRO A 1 365 ? 47.701 66.483 83.295 1.00 18.21 362 PRO A C 1
ATOM 5479 O O . PRO A 1 365 ? 47.706 67.459 82.536 1.00 18.91 362 PRO A O 1
ATOM 5490 N N . HIS A 1 366 ? 47.981 66.560 84.588 1.00 15.02 363 HIS A N 1
ATOM 5491 C CA . HIS A 1 366 ? 48.360 67.831 85.214 1.00 17.39 363 HIS A CA 1
ATOM 5492 C C . HIS A 1 366 ? 49.856 68.092 85.237 1.00 14.21 363 HIS A C 1
ATOM 5493 O O . HIS A 1 366 ? 50.294 69.160 85.688 1.00 13.96 363 HIS A O 1
ATOM 5507 N N . ALA A 1 367 ? 50.650 67.130 84.787 1.00 13.26 364 ALA A N 1
ATOM 5508 C CA . ALA A 1 367 ? 52.102 67.258 84.913 1.00 11.94 364 ALA A CA 1
ATOM 5509 C C . ALA A 1 367 ? 52.592 68.397 84.036 1.00 12.58 364 ALA A C 1
ATOM 5510 O O . ALA A 1 367 ? 52.227 68.482 82.846 1.00 13.18 364 ALA A O 1
ATOM 5517 N N . VAL A 1 368 ? 53.399 69.281 84.614 1.00 10.34 365 VAL A N 1
ATOM 5518 C CA . VAL A 1 368 ? 53.918 70.421 83.861 1.00 9.22 365 VAL A CA 1
ATOM 5519 C C . VAL A 1 368 ? 55.097 70.012 83.008 1.00 10.39 365 VAL A C 1
ATOM 5520 O O . VAL A 1 368 ? 55.836 69.075 83.330 1.00 9.46 365 VAL A O 1
ATOM 5533 N N . ALA A 1 369 ? 55.244 70.703 81.885 1.00 10.78 366 ALA A N 1
ATOM 5534 C CA . ALA A 1 369 ? 56.324 70.411 80.960 1.00 10.35 366 ALA A CA 1
ATOM 5535 C C . ALA A 1 369 ? 57.467 71.393 81.119 1.00 9.86 366 ALA A C 1
ATOM 5536 O O . ALA A 1 369 ? 57.247 72.614 81.254 1.00 7.92 366 ALA A O 1
ATOM 5543 N N . ARG A 1 370 ? 58.683 70.870 81.025 1.00 7.69 367 ARG A N 1
ATOM 5544 C CA . ARG A 1 370 ? 59.853 71.685 80.709 1.00 8.46 367 ARG A CA 1
ATOM 5545 C C . ARG A 1 370 ? 59.546 72.440 79.417 1.00 10.10 367 ARG A C 1
ATOM 5546 O O . ARG A 1 370 ? 58.859 71.930 78.529 1.00 9.12 367 ARG A O 1
ATOM 5567 N N . PRO A 1 371 ? 60.035 73.672 79.311 1.00 7.12 368 PRO A N 1
ATOM 5568 C CA . PRO A 1 371 ? 59.663 74.474 78.137 1.00 13.54 368 PRO A CA 1
ATOM 5569 C C . PRO A 1 371 ? 60.212 73.899 76.821 1.00 9.61 368 PRO A C 1
ATOM 5570 O O . PRO A 1 371 ? 61.412 73.608 76.747 1.00 9.80 368 PRO A O 1
ATOM 5581 N N . PRO A 1 372 ? 59.338 73.728 75.807 1.00 8.68 369 PRO A N 1
ATOM 5582 C CA . PRO A 1 372 ? 59.740 73.079 74.538 1.00 8.03 369 PRO A CA 1
ATOM 5583 C C . PRO A 1 372 ? 60.464 74.064 73.624 1.00 11.74 369 PRO A C 1
ATOM 5584 O O . PRO A 1 372 ? 59.987 74.435 72.534 1.00 13.09 369 PRO A O 1
ATOM 5595 N N . ILE A 1 373 ? 61.633 74.495 74.083 1.00 9.35 370 ILE A N 1
ATOM 5596 C CA . ILE A 1 373 ? 62.409 75.526 73.396 1.00 9.28 370 ILE A CA 1
ATOM 5597 C C . ILE A 1 373 ? 63.848 75.102 73.292 1.00 10.06 370 ILE A C 1
ATOM 5598 O O . ILE A 1 373 ? 64.359 74.325 74.124 1.00 12.52 370 ILE A O 1
ATOM 5614 N N . PRO A 1 374 ? 64.537 75.606 72.266 1.00 8.97 371 PRO A N 1
ATOM 5615 C CA . PRO A 1 374 ? 65.903 75.162 72.000 1.00 9.80 371 PRO A CA 1
ATOM 5616 C C . PRO A 1 374 ? 66.885 75.568 73.077 1.00 12.51 371 PRO A C 1
ATOM 5617 O O . PRO A 1 374 ? 67.983 75.019 73.144 1.00 14.14 371 PRO A O 1
ATOM 5628 N N . GLN A 1 375 ? 66.505 76.532 73.909 1.00 10.34 372 GLN A N 1
ATOM 5629 C CA . GLN A 1 375 ? 67.364 77.000 74.979 1.00 9.55 372 GLN A CA 1
ATOM 5630 C C . GLN A 1 375 ? 67.322 76.103 76.226 1.00 10.95 372 GLN A C 1
ATOM 5631 O O . GLN A 1 375 ? 68.098 76.327 77.166 1.00 9.97 372 GLN A O 1
ATOM 5645 N N . TYR A 1 376 ? 66.411 75.122 76.267 1.00 9.43 373 TYR A N 1
ATOM 5646 C CA . TYR A 1 376 ? 66.138 74.464 77.539 1.00 11.71 373 TYR A CA 1
ATOM 5647 C C . TYR A 1 376 ? 67.408 73.777 78.126 1.00 9.52 373 TYR A C 1
ATOM 5648 O O . TYR A 1 376 ? 67.694 73.913 79.314 1.00 8.35 373 TYR A O 1
ATOM 5666 N N . PRO A 1 377 ? 68.176 73.026 77.321 1.00 10.88 374 PRO A N 1
ATOM 5667 C CA . PRO A 1 377 ? 69.319 72.371 77.979 1.00 10.84 374 PRO A CA 1
ATOM 5668 C C . PRO A 1 377 ? 70.292 73.323 78.678 1.00 11.07 374 PRO A C 1
ATOM 5669 O O . PRO A 1 377 ? 70.753 73.016 79.789 1.00 11.23 374 PRO A O 1
ATOM 5680 N N . GLN A 1 378 ? 70.559 74.478 78.073 1.00 13.38 375 GLN A N 1
ATOM 5681 C CA . GLN A 1 378 ? 71.376 75.499 78.723 1.00 11.58 375 GLN A CA 1
ATOM 5682 C C . GLN A 1 378 ? 70.745 76.030 80.011 1.00 8.17 375 GLN A C 1
ATOM 5683 O O . GLN A 1 378 ? 71.450 76.337 80.978 1.00 11.24 375 GLN A O 1
ATOM 5697 N N . ILE A 1 379 ? 69.422 76.189 80.002 1.00 8.52 376 ILE A N 1
ATOM 5698 C CA . ILE A 1 379 ? 68.675 76.637 81.179 1.00 10.83 376 ILE A CA 1
ATOM 5699 C C . ILE A 1 379 ? 68.806 75.604 82.316 1.00 10.48 376 ILE A C 1
ATOM 5700 O O . ILE A 1 379 ? 69.078 75.958 83.462 1.00 10.77 376 ILE A O 1
ATOM 5716 N N . SER A 1 380 ? 68.648 74.331 81.989 1.00 8.43 377 SER A N 1
ATOM 5717 C CA . SER A 1 380 ? 68.764 73.254 82.972 1.00 8.78 377 SER A CA 1
ATOM 5718 C C . SER A 1 380 ? 70.160 73.265 83.608 1.00 9.01 377 SER A C 1
ATOM 5719 O O . SER A 1 380 ? 70.317 73.123 84.818 1.00 8.10 377 SER A O 1
ATOM 5727 N N . GLU A 1 381 ? 71.178 73.504 82.791 1.00 9.94 378 GLU A N 1
ATOM 5728 C CA . GLU A 1 381 ? 72.529 73.639 83.322 1.00 10.31 378 GLU A CA 1
ATOM 5729 C C . GLU A 1 381 ? 72.620 74.729 84.408 1.00 11.51 378 GLU A C 1
ATOM 5730 O O . GLU A 1 381 ? 73.309 74.549 85.402 1.00 10.61 378 GLU A O 1
ATOM 5742 N N . GLN A 1 382 ? 71.910 75.839 84.227 1.00 9.16 379 GLN A N 1
ATOM 5743 C CA . GLN A 1 382 ? 71.904 76.903 85.234 1.00 10.12 379 GLN A CA 1
ATOM 5744 C C . GLN A 1 382 ? 71.231 76.487 86.546 1.00 8.91 379 GLN A C 1
ATOM 5745 O O . GLN A 1 382 ? 71.673 76.875 87.635 1.00 10.23 379 GLN A O 1
ATOM 5759 N N . ILE A 1 383 ? 70.173 75.688 86.434 1.00 9.47 380 ILE A N 1
ATOM 5760 C CA . ILE A 1 383 ? 69.438 75.228 87.600 1.00 8.27 380 ILE A CA 1
ATOM 5761 C C . ILE A 1 383 ? 70.323 74.228 88.374 1.00 6.65 380 ILE A C 1
ATOM 5762 O O . ILE A 1 383 ? 70.435 74.285 89.607 1.00 8.89 380 ILE A O 1
ATOM 5778 N N . GLN A 1 384 ? 70.984 73.321 87.648 1.00 8.56 381 GLN A N 1
ATOM 5779 C CA . GLN A 1 384 ? 71.889 72.359 88.273 1.00 9.09 381 GLN A CA 1
ATOM 5780 C C . GLN A 1 384 ? 72.981 73.091 89.075 1.00 10.09 381 GLN A C 1
ATOM 5781 O O . GLN A 1 384 ? 73.265 72.752 90.230 1.00 10.27 381 GLN A O 1
ATOM 5795 N N . THR A 1 385 ? 73.606 74.080 88.444 1.00 9.66 382 THR A N 1
ATOM 5796 C CA . THR A 1 385 ? 74.680 74.824 89.079 1.00 9.56 382 THR A CA 1
ATOM 5797 C C . THR A 1 385 ? 74.182 75.583 90.322 1.00 11.00 382 THR A C 1
ATOM 5798 O O . THR A 1 385 ? 74.821 75.578 91.366 1.00 11.64 382 THR A O 1
ATOM 5826 N N . VAL A 1 387 ? 71.680 74.794 92.331 1.00 8.15 384 VAL A N 1
ATOM 5827 C CA . VAL A 1 387 ? 71.485 73.872 93.437 1.00 9.24 384 VAL A CA 1
ATOM 5828 C C . VAL A 1 387 ? 72.832 73.441 94.005 1.00 9.62 384 VAL A C 1
ATOM 5829 O O . VAL A 1 387 ? 73.021 73.424 95.240 1.00 10.40 384 VAL A O 1
ATOM 5842 N N . GLN A 1 388 ? 73.772 73.104 93.132 1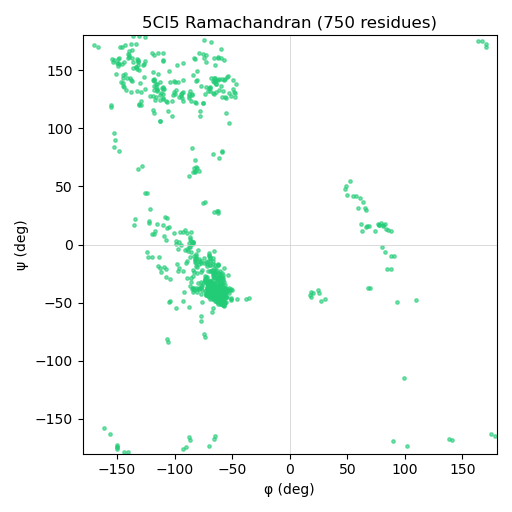.00 11.80 385 GLN A N 1
ATOM 5843 C CA . GLN A 1 388 ? 75.063 72.612 93.608 1.00 12.95 385 GLN A CA 1
ATOM 5844 C C . GLN A 1 388 ? 75.805 73.645 94.430 1.00 13.62 385 GLN A C 1
ATOM 5845 O O . GLN A 1 388 ? 76.398 73.303 95.458 1.00 17.70 385 GLN A O 1
ATOM 5859 N N . ARG A 1 389 ? 75.767 74.902 94.007 1.00 9.45 386 ARG A N 1
ATOM 5860 C CA . ARG A 1 389 ? 76.555 75.943 94.660 1.00 15.72 386 ARG A CA 1
ATOM 5861 C C . ARG A 1 389 ? 76.003 76.183 96.060 1.00 14.28 386 ARG A C 1
ATOM 5862 O O . ARG A 1 389 ? 76.746 76.494 96.980 1.00 12.85 386 ARG A O 1
ATOM 5883 N N . VAL A 1 390 ? 74.698 76.020 96.229 1.00 11.21 387 VAL A N 1
ATOM 5884 C CA . VAL A 1 390 ? 74.115 76.105 97.559 1.00 11.44 387 VAL A CA 1
ATOM 5885 C C . VAL A 1 390 ? 74.554 74.906 98.405 1.00 12.54 387 VAL A C 1
ATOM 5886 O O . VAL A 1 390 ? 74.987 75.073 99.557 1.00 12.75 387 VAL A O 1
ATOM 5899 N N . LEU A 1 391 ? 74.468 73.701 97.843 1.00 9.57 388 LEU A N 1
ATOM 5900 C CA . LEU A 1 391 ? 74.825 72.493 98.578 1.00 10.10 388 LEU A CA 1
ATOM 5901 C C . LEU A 1 391 ? 76.292 72.538 99.019 1.00 15.29 388 LEU A C 1
ATOM 5902 O O . LEU A 1 391 ? 76.626 72.065 100.096 1.00 15.18 388 LEU A O 1
ATOM 5918 N N . LEU A 1 392 ? 77.136 73.126 98.179 1.00 15.43 389 LEU A N 1
ATOM 5919 C CA . LEU A 1 392 ? 78.572 73.202 98.433 1.00 14.45 389 LEU A CA 1
ATOM 5920 C C . LEU A 1 392 ? 78.927 74.331 99.380 1.00 19.84 389 LEU A C 1
ATOM 5921 O O . LEU A 1 392 ? 80.078 74.421 99.836 1.00 18.68 389 LEU A O 1
ATOM 5937 N N . GLY A 1 393 ? 77.955 75.191 99.673 1.00 15.33 390 GLY A N 1
ATOM 5938 C CA . GLY A 1 393 ? 78.164 76.302 100.591 1.00 22.74 390 GLY A CA 1
ATOM 5939 C C . GLY A 1 393 ? 78.916 77.457 99.950 1.00 24.71 390 GLY A C 1
ATOM 5940 O O . GLY A 1 393 ? 79.444 78.342 100.649 1.00 20.96 390 GLY A O 1
ATOM 5944 N N . GLU A 1 394 ? 78.960 77.462 98.617 1.00 21.90 391 GLU A N 1
ATOM 5945 C CA . GLU A 1 394 ? 79.662 78.510 97.876 1.00 20.43 391 GLU A CA 1
ATOM 5946 C C . GLU A 1 394 ? 78.813 79.762 97.776 1.00 18.72 391 GLU A C 1
ATOM 5947 O O . GLU A 1 394 ? 79.339 80.870 97.771 1.00 20.25 391 GLU A O 1
ATOM 5959 N N . LEU A 1 395 ? 77.499 79.581 97.703 1.00 14.40 392 LEU A N 1
ATOM 5960 C CA . LEU A 1 395 ? 76.575 80.697 97.621 1.00 12.32 392 LEU A CA 1
ATOM 5961 C C . LEU A 1 395 ? 75.384 80.482 98.536 1.00 13.68 392 LEU A C 1
ATOM 5962 O O . LEU A 1 395 ? 74.973 79.340 98.758 1.00 13.04 392 LEU A O 1
ATOM 5978 N N . THR A 1 396 ? 74.796 81.584 99.008 1.00 13.67 393 THR A N 1
ATOM 5979 C CA . THR A 1 396 ? 73.507 81.524 99.690 1.00 16.46 393 THR A CA 1
ATOM 5980 C C . THR A 1 396 ? 72.439 81.259 98.655 1.00 14.20 393 THR A C 1
ATOM 5981 O O . THR A 1 396 ? 72.654 81.527 97.475 1.00 12.48 393 THR A O 1
ATOM 5992 N N . PRO A 1 397 ? 71.295 80.717 99.080 1.00 12.11 394 PRO A N 1
ATOM 5993 C CA . PRO A 1 397 ? 70.212 80.527 98.108 1.00 9.90 394 PRO A CA 1
ATOM 5994 C C . PRO A 1 397 ? 69.873 81.839 97.361 1.00 10.20 394 PRO A C 1
ATOM 5995 O O . PRO A 1 397 ? 69.680 81.822 96.142 1.00 9.95 394 PRO A O 1
ATOM 6006 N N . GLU A 1 398 ? 69.863 82.967 98.065 1.00 12.86 395 GLU A N 1
ATOM 6007 C CA . GLU A 1 398 ? 69.538 84.235 97.439 1.00 10.68 395 GLU A CA 1
ATOM 6008 C C . GLU A 1 398 ? 70.552 84.587 96.347 1.00 11.84 395 GLU A C 1
ATOM 6009 O O . GLU A 1 398 ? 70.184 85.016 95.251 1.00 12.79 395 GLU A O 1
ATOM 6021 N N . GLU A 1 399 ? 71.841 84.419 96.656 1.00 11.32 396 GLU A N 1
ATOM 6022 C CA . GLU A 1 399 ? 72.881 84.704 95.668 1.00 11.90 396 GLU A CA 1
ATOM 6023 C C . GLU A 1 399 ? 72.773 83.761 94.458 1.00 12.41 396 GLU A C 1
ATOM 6024 O O . GLU A 1 399 ? 72.936 84.170 93.304 1.00 11.49 396 GLU A O 1
ATOM 6036 N N . ALA A 1 400 ? 72.491 82.495 94.721 1.00 11.90 397 ALA A N 1
ATOM 6037 C CA . ALA A 1 400 ? 72.513 81.482 93.661 1.00 10.40 397 ALA A CA 1
ATOM 6038 C C . ALA A 1 400 ? 71.360 81.691 92.686 1.00 10.14 397 ALA A C 1
ATOM 6039 O O . ALA A 1 400 ? 71.522 81.548 91.470 1.00 12.50 397 ALA A O 1
ATOM 6046 N N . ILE A 1 401 ? 70.178 81.961 93.222 1.00 8.75 398 ILE A N 1
ATOM 6047 C CA . ILE A 1 401 ? 68.978 82.094 92.413 1.00 11.44 398 ILE A CA 1
ATOM 6048 C C . ILE A 1 401 ? 69.025 83.391 91.576 1.00 11.97 398 ILE A C 1
ATOM 6049 O O . ILE A 1 401 ? 68.573 83.399 90.432 1.00 11.49 398 ILE A O 1
ATOM 6065 N N . LYS A 1 402 ? 69.620 84.460 92.117 1.00 11.76 399 LYS A N 1
ATOM 6066 C CA . LYS A 1 402 ? 69.869 85.672 91.342 1.00 11.15 399 LYS A CA 1
ATOM 6067 C C . LYS A 1 402 ? 70.708 85.408 90.099 1.00 11.67 399 LYS A C 1
ATOM 6068 O O . LYS A 1 402 ? 70.319 85.806 88.981 1.00 13.40 399 LYS A O 1
ATOM 6087 N N . ILE A 1 403 ? 71.850 84.748 90.289 1.00 11.29 400 ILE A N 1
ATOM 6088 C CA . ILE A 1 403 ? 72.770 84.442 89.196 1.00 12.13 400 ILE A CA 1
ATOM 6089 C C . ILE A 1 403 ? 72.130 83.536 88.158 1.00 11.70 400 ILE A C 1
ATOM 6090 O O . ILE A 1 403 ? 72.213 83.788 86.953 1.00 12.36 400 ILE A O 1
ATOM 6106 N N . ALA A 1 404 ? 71.474 82.476 88.620 1.00 11.04 401 ALA A N 1
ATOM 6107 C CA . ALA A 1 404 ? 70.846 81.546 87.702 1.00 11.04 401 ALA A CA 1
ATOM 6108 C C . ALA A 1 404 ? 69.808 82.225 86.823 1.00 9.37 401 ALA A C 1
ATOM 6109 O O . ALA A 1 404 ? 69.750 81.996 85.617 1.00 9.84 401 ALA A O 1
ATOM 6116 N N . ALA A 1 405 ? 68.997 83.078 87.417 1.00 9.80 402 ALA A N 1
ATOM 6117 C CA . ALA A 1 405 ? 67.936 83.738 86.674 1.00 11.73 402 ALA A CA 1
ATOM 6118 C C . ALA A 1 405 ? 68.527 84.739 85.684 1.00 10.89 402 ALA A C 1
ATOM 6119 O O . ALA A 1 405 ? 68.071 84.834 84.552 1.00 12.23 402 ALA A O 1
ATOM 6126 N N . GLU A 1 406 ? 69.542 85.472 86.114 1.00 10.00 403 GLU A N 1
ATOM 6127 C CA . GLU A 1 406 ? 70.223 86.398 85.214 1.00 10.31 403 GLU A CA 1
ATOM 6128 C C . GLU A 1 406 ? 70.833 85.663 84.021 1.00 11.67 403 GLU A C 1
ATOM 6129 O O . GLU A 1 406 ? 70.719 86.109 82.877 1.00 13.59 403 GLU A O 1
ATOM 6141 N N . ASN A 1 407 ? 71.440 84.507 84.269 1.00 11.66 404 ASN A N 1
ATOM 6142 C CA . ASN A 1 407 ? 72.039 83.738 83.192 1.00 11.85 404 ASN A CA 1
ATOM 6143 C C . ASN A 1 407 ? 70.980 83.168 82.264 1.00 13.91 404 ASN A C 1
ATOM 6144 O O . ASN A 1 407 ? 71.164 83.102 81.044 1.00 11.17 404 ASN A O 1
ATOM 6155 N N . VAL A 1 408 ? 69.861 82.736 82.830 1.00 12.07 405 VAL A N 1
ATOM 6156 C CA . VAL A 1 408 ? 68.765 82.235 82.006 1.00 10.91 405 VAL A CA 1
ATOM 6157 C C . VAL A 1 408 ? 68.229 83.361 81.106 1.00 13.64 405 VAL A C 1
ATOM 6158 O O . VAL A 1 408 ? 67.937 83.140 79.925 1.00 13.05 405 VAL A O 1
ATOM 6171 N N . ASN A 1 409 ? 68.111 84.569 81.639 1.00 13.39 406 ASN A N 1
ATOM 6172 C CA . ASN A 1 409 ? 67.598 85.657 80.815 1.00 12.51 406 ASN A CA 1
ATOM 6173 C C . ASN A 1 409 ? 68.557 86.010 79.682 1.00 15.47 406 ASN A C 1
ATOM 6174 O O . ASN A 1 409 ? 68.109 86.376 78.592 1.00 14.63 406 ASN A O 1
ATOM 6185 N N . LYS A 1 410 ? 69.860 85.889 79.922 1.00 13.60 407 LYS A N 1
ATOM 6186 C CA . LYS A 1 410 ? 70.845 86.128 78.869 1.00 14.47 407 LYS A CA 1
ATOM 6187 C C . LYS A 1 410 ? 70.758 85.033 77.795 1.00 15.88 407 LYS A C 1
ATOM 6188 O O . LYS A 1 410 ? 70.831 85.312 76.595 1.00 18.14 407 LYS A O 1
ATOM 6207 N N . ILE A 1 411 ? 70.577 83.797 78.238 1.00 15.48 408 ILE A N 1
ATOM 6208 C CA . ILE A 1 411 ? 70.407 82.682 77.326 1.00 14.22 408 ILE A CA 1
ATOM 6209 C C . ILE A 1 411 ? 69.199 82.917 76.430 1.00 13.82 408 ILE A C 1
ATOM 6210 O O . ILE A 1 411 ? 69.260 82.657 75.222 1.00 16.54 408 ILE A O 1
ATOM 6226 N N . LEU A 1 412 ? 68.112 83.416 77.008 1.00 15.36 409 LEU A N 1
ATOM 6227 C CA . LEU A 1 412 ? 66.869 83.579 76.272 1.00 12.11 409 LEU A CA 1
ATOM 6228 C C . LEU A 1 412 ? 66.934 84.784 75.337 1.00 20.44 409 LEU A C 1
ATOM 6229 O O . LEU A 1 412 ? 66.185 84.859 74.365 1.00 25.20 409 LEU A O 1
ATOM 6245 N N . GLY A 1 413 ? 67.829 85.713 75.650 1.00 17.97 410 GLY A N 1
ATOM 6246 C CA . GLY A 1 413 ? 67.954 86.947 74.885 1.00 23.58 410 GLY A CA 1
ATOM 6247 C C . GLY A 1 413 ? 69.069 86.863 73.860 1.00 43.57 410 GLY A C 1
ATOM 6248 O O . GLY A 1 413 ? 69.280 87.790 73.073 1.00 49.81 410 GLY A O 1
ATOM 6252 N N . ALA A 1 414 ? 69.784 85.740 73.869 1.00 51.79 411 ALA A N 1
ATOM 6253 C CA . ALA A 1 414 ? 70.902 85.520 72.961 1.00 52.33 411 ALA A CA 1
ATOM 6254 C C . ALA A 1 414 ? 70.426 84.865 71.666 1.00 53.59 411 ALA A C 1
ATOM 6255 O O . ALA A 1 414 ? 69.978 85.550 70.746 1.00 54.84 411 ALA A O 1
ATOM 6262 N N 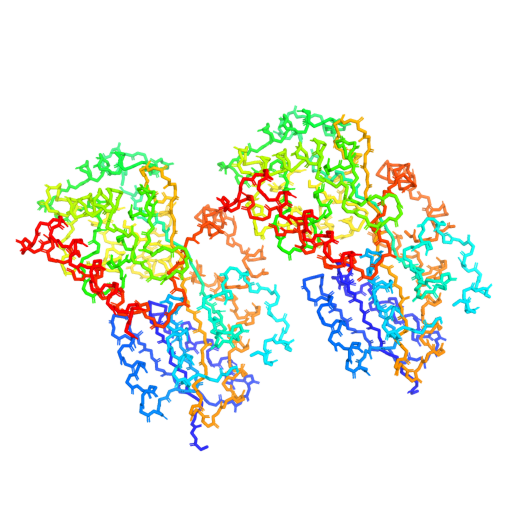. SER B 1 22 ? 33.711 41.023 38.851 1.00 54.78 19 SER B N 1
ATOM 6263 C CA . SER B 1 22 ? 34.909 41.825 39.061 1.00 46.43 19 SER B CA 1
ATOM 6264 C C . SER B 1 22 ? 34.581 43.293 39.377 1.00 33.60 19 SER B C 1
ATOM 6265 O O . SER B 1 22 ? 35.480 44.122 39.445 1.00 47.57 19 SER B O 1
ATOM 6272 N N . LYS B 1 23 ? 33.303 43.615 39.567 1.00 21.69 20 LYS B N 1
ATOM 6273 C CA . LYS B 1 23 ? 32.903 44.949 40.033 1.00 25.63 20 LYS B CA 1
ATOM 6274 C C . LYS B 1 23 ? 33.362 45.114 41.480 1.00 22.80 20 LYS B C 1
ATOM 6275 O O . LYS B 1 23 ? 33.330 44.144 42.236 1.00 22.10 20 LYS B O 1
ATOM 6294 N N . THR B 1 24 ? 33.798 46.317 41.850 1.00 23.12 21 THR B N 1
ATOM 6295 C CA . THR B 1 24 ? 34.312 46.559 43.207 1.00 21.36 21 THR B CA 1
ATOM 6296 C C . THR B 1 24 ? 33.794 47.849 43.818 1.00 23.06 21 THR B C 1
ATOM 6297 O O . THR B 1 24 ? 33.403 48.799 43.134 1.00 26.70 21 THR B O 1
ATOM 6308 N N . LEU B 1 25 ? 33.822 47.868 45.136 1.00 17.82 22 LEU B N 1
ATOM 6309 C CA . LEU B 1 25 ? 33.352 48.995 45.911 1.00 13.37 22 LEU B CA 1
ATOM 6310 C C . LEU B 1 25 ? 34.256 49.082 47.112 1.00 14.69 22 LEU B C 1
ATOM 6311 O O . LEU B 1 25 ? 34.677 48.057 47.631 1.00 15.71 22 LEU B O 1
ATOM 6327 N N . THR B 1 26 ? 34.555 50.301 47.542 1.00 10.72 23 THR B N 1
ATOM 6328 C CA . THR B 1 26 ? 35.214 50.526 48.818 1.00 10.98 23 THR B CA 1
ATOM 6329 C C . THR B 1 26 ? 34.268 51.304 49.727 1.00 10.73 23 THR B C 1
ATOM 6330 O O . THR B 1 26 ? 33.722 52.347 49.315 1.00 11.58 23 THR B O 1
ATOM 6341 N N . ILE B 1 27 ? 34.049 50.770 50.937 1.00 9.74 24 ILE B N 1
ATOM 6342 C CA . ILE B 1 27 ? 33.303 51.455 51.976 1.00 9.01 24 ILE B CA 1
ATOM 6343 C C . ILE B 1 27 ? 34.200 51.708 53.186 1.00 12.78 24 ILE B C 1
ATOM 6344 O O . ILE B 1 27 ? 34.991 50.855 53.612 1.00 10.68 24 ILE B O 1
ATOM 6360 N N . TRP B 1 28 ? 34.098 52.919 53.726 1.00 10.16 25 TRP B N 1
ATOM 6361 C CA . TRP B 1 28 ? 34.772 53.269 54.971 1.00 8.91 25 TRP B CA 1
ATOM 6362 C C . TRP B 1 28 ? 33.731 53.434 56.068 1.00 10.18 25 TRP B C 1
ATOM 6363 O O . TRP B 1 28 ? 32.757 54.177 55.912 1.00 11.07 25 TRP B O 1
ATOM 6384 N N . ILE B 1 29 ? 33.921 52.710 57.160 1.00 9.42 26 ILE B N 1
ATOM 6385 C CA . ILE B 1 29 ? 33.012 52.772 58.298 1.00 8.47 26 ILE B CA 1
ATOM 6386 C C . ILE B 1 29 ? 33.784 53.432 59.412 1.00 11.82 26 ILE B C 1
ATOM 6387 O O . ILE B 1 29 ? 34.936 53.083 59.635 1.00 11.41 26 ILE B O 1
ATOM 6403 N N . GLY B 1 30 ? 33.174 54.384 60.113 1.00 11.34 27 GLY B N 1
ATOM 6404 C CA . GLY B 1 30 ? 33.908 55.128 61.113 1.00 10.54 27 GLY B CA 1
ATOM 6405 C C . GLY B 1 30 ? 33.127 55.400 62.379 1.00 8.62 27 GLY B C 1
ATOM 6406 O O . GLY B 1 30 ? 31.910 55.302 62.407 1.00 11.10 27 GLY B O 1
ATOM 6410 N N . GLY B 1 31 ? 33.854 55.721 63.432 1.00 7.93 28 GLY B N 1
ATOM 6411 C CA . GLY B 1 31 ? 33.271 55.927 64.739 1.00 9.35 28 GLY B CA 1
ATOM 6412 C C . GLY B 1 31 ? 33.199 54.665 65.578 1.00 9.82 28 GLY B C 1
ATOM 6413 O O . GLY B 1 31 ? 33.790 53.617 65.250 1.00 9.91 28 GLY B O 1
ATOM 6417 N N . GLN B 1 32 ? 32.483 54.738 66.689 1.00 9.25 29 GLN B N 1
ATOM 6418 C CA . GLN B 1 32 ? 32.509 53.657 67.668 1.00 8.79 29 GLN B CA 1
ATOM 6419 C C . GLN B 1 32 ? 31.977 52.323 67.105 1.00 10.19 29 GLN B C 1
ATOM 6420 O O . GLN B 1 32 ? 32.429 51.261 67.527 1.00 10.62 29 GLN B O 1
ATOM 6434 N N . VAL B 1 33 ? 31.047 52.366 66.150 1.00 9.65 30 VAL B N 1
ATOM 6435 C CA . VAL B 1 33 ? 30.436 51.141 65.629 1.00 7.73 30 VAL B CA 1
ATOM 6436 C C . VAL B 1 33 ? 31.414 50.398 64.715 1.00 10.82 30 VAL B C 1
ATOM 6437 O O . VAL B 1 33 ? 31.180 49.246 64.376 1.00 9.07 30 VAL B O 1
ATOM 6450 N N . ALA B 1 34 ? 32.510 51.047 64.340 1.00 11.23 31 ALA B N 1
ATOM 6451 C CA . ALA B 1 34 ? 33.525 50.415 63.511 1.00 9.75 31 ALA B CA 1
ATOM 6452 C C . ALA B 1 34 ? 34.268 49.318 64.287 1.00 12.19 31 ALA B C 1
ATOM 6453 O O . ALA B 1 34 ? 34.949 48.484 63.690 1.00 11.43 31 ALA B O 1
ATOM 6460 N N . GLU B 1 35 ? 34.119 49.301 65.605 1.00 12.80 32 GLU B N 1
ATOM 6461 C CA . GLU B 1 35 ? 34.692 48.234 66.429 1.00 12.23 32 GLU B CA 1
ATOM 6462 C C . GLU B 1 35 ? 34.059 46.880 66.161 1.00 13.86 32 GLU B C 1
ATOM 6463 O O . GLU B 1 35 ? 34.650 45.842 66.464 1.00 13.70 32 GLU B O 1
ATOM 6475 N N . LEU B 1 36 ? 32.832 46.885 65.652 1.00 11.73 33 LEU B N 1
ATOM 6476 C CA . LEU B 1 36 ? 32.087 45.650 65.428 1.00 10.04 33 LEU B CA 1
ATOM 6477 C C . LEU B 1 36 ? 32.473 45.039 64.081 1.00 10.45 33 LEU B C 1
ATOM 6478 O O . LEU B 1 36 ? 31.639 44.916 63.174 1.00 10.44 33 LEU B O 1
ATOM 6494 N N . ASP B 1 37 ? 33.750 44.669 63.954 1.00 11.90 34 ASP B N 1
ATOM 6495 C CA . ASP B 1 37 ? 34.283 44.269 62.649 1.00 12.88 34 ASP B CA 1
ATOM 6496 C C . ASP B 1 37 ? 33.650 42.999 62.077 1.00 11.31 34 ASP B C 1
ATOM 6497 O O . ASP B 1 37 ? 33.320 42.978 60.887 1.00 12.48 34 ASP B O 1
ATOM 6506 N N . GLU B 1 38 ? 33.459 41.965 62.896 1.00 12.15 35 GLU B N 1
ATOM 6507 C CA . GLU B 1 38 ? 32.877 40.725 62.406 1.00 12.93 35 GLU B CA 1
ATOM 6508 C C . GLU B 1 38 ? 31.444 40.954 61.945 1.00 12.39 35 GLU B C 1
ATOM 6509 O O . GLU B 1 38 ? 31.028 40.396 60.926 1.00 13.97 35 GLU B O 1
ATOM 6521 N N . THR B 1 39 ? 30.689 41.761 62.697 1.00 12.51 36 THR B N 1
ATOM 6522 C CA . THR B 1 39 ? 29.294 42.074 62.338 1.00 10.13 36 THR B CA 1
ATOM 6523 C C . THR B 1 39 ? 29.198 42.832 61.008 1.00 13.23 36 THR B C 1
ATOM 6524 O O . THR B 1 39 ? 28.360 42.483 60.143 1.00 12.55 36 THR B O 1
ATOM 6535 N N . TRP B 1 40 ? 30.038 43.859 60.826 1.00 9.92 37 TRP B N 1
ATOM 6536 C CA . TRP B 1 40 ? 30.071 44.581 59.556 1.00 9.15 37 TRP B CA 1
ATOM 6537 C C . TRP B 1 40 ? 30.434 43.660 58.406 1.00 9.76 37 TRP B C 1
ATOM 6538 O O . TRP B 1 40 ? 29.792 43.675 57.358 1.00 10.49 37 TRP B O 1
ATOM 6559 N N . ASN B 1 41 ? 31.438 42.824 58.609 1.00 13.41 38 ASN B N 1
ATOM 6560 C CA . ASN B 1 41 ? 31.857 41.962 57.515 1.00 13.77 38 ASN B CA 1
ATOM 6561 C C . ASN B 1 41 ? 30.868 40.838 57.197 1.00 10.08 38 ASN B C 1
ATOM 6562 O O . ASN B 1 41 ? 30.756 40.445 56.040 1.00 11.63 38 ASN B O 1
ATOM 6573 N N . SER B 1 42 ? 30.096 40.388 58.176 1.00 10.51 39 SER B N 1
ATOM 6574 C CA . SER B 1 42 ? 29.013 39.459 57.867 1.00 13.52 39 SER B CA 1
ATOM 6575 C C . SER B 1 42 ? 27.905 40.125 57.051 1.00 13.84 39 SER B C 1
ATOM 6576 O O . SER B 1 42 ? 27.348 39.512 56.152 1.00 14.62 39 SER B O 1
ATOM 6584 N N . VAL B 1 43 ? 27.564 41.367 57.380 1.00 10.71 40 VAL B N 1
ATOM 6585 C CA . VAL B 1 43 ? 26.589 42.120 56.577 1.00 11.88 40 VAL B CA 1
ATOM 6586 C C . VAL B 1 43 ? 27.099 42.268 55.153 1.00 11.50 40 VAL B C 1
ATOM 6587 O O . VAL B 1 43 ? 26.358 42.042 54.184 1.00 12.27 40 VAL B O 1
ATOM 6600 N N . ILE B 1 44 ? 28.371 42.611 55.012 1.00 12.39 41 ILE B N 1
ATOM 6601 C CA . ILE B 1 44 ? 28.945 42.833 53.687 1.00 11.30 41 ILE B CA 1
ATOM 6602 C C . ILE B 1 44 ? 28.993 41.501 52.923 1.00 11.83 41 ILE B C 1
ATOM 6603 O O . ILE B 1 44 ? 28.714 41.480 51.730 1.00 13.59 41 ILE B O 1
ATOM 6619 N N . LYS B 1 45 ? 29.249 40.383 53.602 1.00 10.08 42 LYS B N 1
ATOM 6620 C CA . LYS B 1 45 ? 29.269 39.089 52.922 1.00 10.61 42 LYS B CA 1
ATOM 6621 C C . LYS B 1 45 ? 27.939 38.824 52.232 1.00 13.05 42 LYS B C 1
ATOM 6622 O O . LYS B 1 45 ? 27.900 38.359 51.086 1.00 17.05 42 LYS B O 1
ATOM 6641 N N . THR B 1 46 ? 26.855 39.143 52.925 1.00 17.15 43 THR B N 1
ATOM 6642 C CA . THR B 1 46 ? 25.533 38.865 52.388 1.00 16.31 43 THR B CA 1
ATOM 6643 C C . THR B 1 46 ? 25.266 39.763 51.187 1.00 18.30 43 THR B C 1
ATOM 6644 O O . THR B 1 46 ? 24.674 39.320 50.196 1.00 18.92 43 THR B O 1
ATOM 6655 N N . PHE B 1 47 ? 25.730 41.004 51.242 1.00 14.67 44 PHE B N 1
ATOM 6656 C CA . PHE B 1 47 ? 25.613 41.887 50.084 1.00 12.91 44 PHE B CA 1
ATOM 6657 C C . PHE B 1 47 ? 26.355 41.311 48.883 1.00 17.74 44 PHE B C 1
ATOM 6658 O O . PHE B 1 47 ? 25.836 41.327 47.775 1.00 18.47 44 PHE B O 1
ATOM 6675 N N . GLU B 1 48 ? 27.570 40.809 49.110 1.00 12.66 45 GLU B N 1
ATOM 6676 C CA . GLU B 1 48 ? 28.409 40.285 48.039 1.00 16.04 45 GLU B CA 1
ATOM 6677 C C . GLU B 1 48 ? 27.770 39.070 47.403 1.00 15.91 45 GLU B C 1
ATOM 6678 O O . GLU B 1 48 ? 27.854 38.866 46.194 1.00 23.40 45 GLU B O 1
ATOM 6690 N N . GLU B 1 49 ? 27.129 38.263 48.231 1.00 17.62 46 GLU B N 1
ATOM 6691 C CA . GLU B 1 49 ? 26.495 37.044 47.739 1.00 21.32 46 GLU B CA 1
ATOM 6692 C C . GLU B 1 49 ? 25.275 37.409 46.896 1.00 23.00 46 GLU B C 1
ATOM 6693 O O . GLU B 1 49 ? 24.976 36.731 45.910 1.00 27.40 46 GLU B O 1
ATOM 6705 N N . LYS B 1 50 ? 24.599 38.498 47.235 1.00 20.59 47 LYS B N 1
ATOM 6706 C CA . LYS B 1 50 ? 23.389 38.895 46.510 1.00 18.41 47 LYS B CA 1
ATOM 6707 C C . LYS B 1 50 ? 23.699 39.630 45.206 1.00 22.45 47 LYS B C 1
ATOM 6708 O O . LYS B 1 50 ? 23.008 39.429 44.190 1.00 22.70 47 LYS B O 1
ATOM 6727 N N . TYR B 1 51 ? 24.726 40.476 45.226 1.00 18.30 48 TYR B N 1
ATOM 6728 C CA . TYR B 1 51 ? 24.983 41.387 44.105 1.00 15.98 48 TYR B CA 1
ATOM 6729 C C . TYR B 1 51 ? 26.265 41.120 43.315 1.00 23.65 48 TYR B C 1
ATOM 6730 O O . TYR B 1 51 ? 26.460 41.699 42.253 1.00 22.92 48 TYR B O 1
ATOM 6748 N N . GLY B 1 52 ? 27.141 40.260 43.814 1.00 22.00 49 GLY B N 1
ATOM 6749 C CA . GLY B 1 52 ? 28.341 39.920 43.072 1.00 25.47 49 GLY B CA 1
ATOM 6750 C C . GLY B 1 52 ? 29.239 41.118 42.809 1.00 32.96 49 GLY B C 1
ATOM 6751 O O . GLY B 1 52 ? 29.798 41.284 41.725 1.00 28.69 49 GLY B O 1
ATOM 6755 N N . ILE B 1 53 ? 29.348 41.975 43.815 1.00 22.72 50 ILE B N 1
ATOM 6756 C CA . ILE B 1 53 ? 30.295 43.092 43.818 1.00 20.06 50 ILE B CA 1
ATOM 6757 C C . ILE B 1 53 ? 31.267 42.790 44.953 1.00 21.38 50 ILE B C 1
ATOM 6758 O O . ILE B 1 53 ? 30.830 42.419 46.045 1.00 24.09 50 ILE B O 1
ATOM 6774 N N . SER B 1 54 ? 32.569 42.902 44.708 1.00 17.06 51 SER B N 1
ATOM 6775 C CA . SER B 1 54 ? 33.550 42.628 45.743 1.00 15.39 51 SER B CA 1
ATOM 6776 C C . SER B 1 54 ? 33.774 43.912 46.535 1.00 14.17 51 SER B C 1
ATOM 6777 O O . SER B 1 54 ? 34.083 44.964 45.958 1.00 15.63 51 SER B O 1
ATOM 6785 N N . VAL B 1 55 ? 33.618 43.831 47.850 1.00 12.32 52 VAL B N 1
ATOM 6786 C CA . VAL B 1 55 ? 33.665 45.028 48.696 1.00 13.47 52 VAL B CA 1
ATOM 6787 C C . VAL B 1 55 ? 34.871 45.033 49.600 1.00 15.71 52 VAL B C 1
ATOM 6788 O O . VAL B 1 55 ? 35.122 44.081 50.332 1.00 19.85 52 VAL B O 1
ATOM 6801 N N . GLU B 1 56 ? 35.592 46.144 49.550 1.00 11.99 53 GLU B N 1
ATOM 6802 C CA . GLU B 1 56 ? 36.678 46.431 50.459 1.00 11.50 53 GLU B CA 1
ATOM 6803 C C . GLU B 1 56 ? 36.098 47.251 51.603 1.00 13.43 53 GLU B C 1
ATOM 6804 O O . GLU B 1 56 ? 35.464 48.273 51.339 1.00 13.23 53 GLU B O 1
ATOM 6816 N N . VAL B 1 57 ? 36.295 46.807 52.841 1.00 13.45 54 VAL B N 1
ATOM 6817 C CA . VAL B 1 57 ? 35.852 47.529 54.035 1.00 13.43 54 VAL B CA 1
ATOM 6818 C C . VAL B 1 57 ? 37.064 48.069 54.786 1.00 15.79 54 VAL B C 1
ATOM 6819 O O . VAL B 1 57 ? 37.961 47.297 55.111 1.00 20.28 54 VAL B O 1
ATOM 6832 N N . GLN B 1 58 ? 37.126 49.378 55.064 1.00 11.96 55 GLN B N 1
ATOM 6833 C CA . GLN B 1 58 ? 38.107 49.878 56.014 1.00 11.82 55 GLN B CA 1
ATOM 6834 C C . GLN B 1 58 ? 37.354 50.470 57.209 1.00 11.86 55 GLN B C 1
ATOM 6835 O O . GLN B 1 58 ? 36.380 51.195 57.026 1.00 12.50 55 GLN B O 1
ATOM 6849 N N . LEU B 1 59 ? 37.839 50.147 58.404 1.00 11.61 56 LEU B N 1
ATOM 6850 C CA . LEU B 1 59 ? 37.217 50.532 59.665 1.00 13.85 56 LEU B CA 1
ATOM 6851 C C . LEU B 1 59 ? 38.099 51.523 60.386 1.00 14.44 56 LEU B C 1
ATOM 6852 O O . LEU B 1 59 ? 39.300 51.290 60.534 1.00 13.90 56 LEU B O 1
ATOM 6868 N N . PHE B 1 60 ? 37.509 52.635 60.827 1.00 10.20 57 PHE B N 1
ATOM 6869 C CA . PHE B 1 60 ? 38.253 53.687 61.514 1.00 9.84 57 PHE B CA 1
ATOM 6870 C C . PHE B 1 60 ? 37.600 53.997 62.853 1.00 10.79 57 PHE B C 1
ATOM 6871 O O . PHE B 1 60 ? 36.390 54.178 62.924 1.00 11.77 57 PHE B O 1
ATOM 6888 N N . GLY B 1 61 ? 38.391 54.100 63.906 1.00 12.08 58 GLY B N 1
ATOM 6889 C CA . GLY B 1 61 ? 37.819 54.494 65.180 1.00 15.09 58 GLY B CA 1
ATOM 6890 C C . GLY B 1 61 ? 37.458 55.964 65.163 1.00 12.45 58 GLY B C 1
ATOM 6891 O O . GLY B 1 61 ? 37.932 56.721 64.331 1.00 13.30 58 GLY B O 1
ATOM 6895 N N . PHE B 1 62 ? 36.629 56.377 66.109 1.00 9.27 59 PHE B N 1
ATOM 6896 C CA . PHE B 1 62 ? 36.257 57.778 66.246 1.00 9.76 59 PHE B CA 1
ATOM 6897 C C . PHE B 1 62 ? 37.483 58.640 66.523 1.00 12.36 59 PHE B C 1
ATOM 6898 O O . PHE B 1 62 ? 37.469 59.834 66.234 1.00 13.53 59 PHE B O 1
ATOM 6915 N N . ASP B 1 63 ? 38.546 58.030 67.056 1.00 14.74 60 ASP B N 1
ATOM 6916 C CA . ASP B 1 63 ? 39.783 58.762 67.320 1.00 15.73 60 ASP B CA 1
ATOM 6917 C C . ASP B 1 63 ? 40.437 59.287 66.029 1.00 15.01 60 ASP B C 1
ATOM 6918 O O . ASP B 1 63 ? 40.996 60.378 66.037 1.00 19.73 60 ASP B O 1
ATOM 6927 N N . THR B 1 64 ? 40.355 58.532 64.933 1.00 16.21 61 THR B N 1
ATOM 6928 C CA . THR B 1 64 ? 41.112 58.867 63.717 1.00 15.78 61 THR B CA 1
ATOM 6929 C C . THR B 1 64 ? 40.240 59.365 62.568 1.00 20.38 61 THR B C 1
ATOM 6930 O O . THR B 1 64 ? 40.744 59.991 61.655 1.00 16.72 61 THR B O 1
ATOM 6941 N N . TYR B 1 65 ? 38.945 59.081 62.604 1.00 15.80 62 TYR B N 1
ATOM 6942 C CA . TYR B 1 65 ? 38.174 59.073 61.364 1.00 10.97 62 TYR B CA 1
ATOM 6943 C C . TYR B 1 65 ? 37.999 60.430 60.692 1.00 13.50 62 TYR B C 1
ATOM 6944 O O . TYR B 1 65 ? 38.191 60.515 59.472 1.00 11.59 62 TYR B O 1
ATOM 6962 N N . TYR B 1 66 ? 37.654 61.486 61.424 1.00 11.49 63 TYR B N 1
ATOM 6963 C CA . TYR B 1 66 ? 37.389 62.770 60.757 1.00 10.45 63 TYR B CA 1
ATOM 6964 C C . TYR B 1 66 ? 38.621 63.188 59.950 1.00 13.42 63 TYR B C 1
ATOM 6965 O O . TYR B 1 66 ? 38.516 63.584 58.801 1.00 14.34 63 TYR B O 1
ATOM 6983 N N . ASP B 1 67 ? 39.789 63.100 60.583 1.00 18.08 64 ASP B N 1
ATOM 6984 C CA . ASP B 1 67 ? 41.039 63.512 59.935 1.00 13.37 64 ASP B CA 1
ATOM 6985 C C . ASP B 1 67 ? 41.348 62.673 58.714 1.00 15.51 64 ASP B C 1
ATOM 6986 O O . ASP B 1 67 ? 41.705 63.210 57.650 1.00 18.00 64 ASP B O 1
ATOM 6995 N N . LYS B 1 68 ? 41.199 61.362 58.839 1.00 13.92 65 LYS B N 1
ATOM 6996 C CA . LYS B 1 68 ? 41.398 60.471 57.711 1.00 14.42 65 LYS B CA 1
ATOM 6997 C C . LYS B 1 68 ? 40.445 60.810 56.562 1.00 16.59 65 LYS B C 1
ATOM 6998 O O . LYS B 1 68 ? 40.870 60.890 55.410 1.00 14.99 65 LYS B O 1
ATOM 7017 N N . LEU B 1 69 ? 39.168 61.009 56.873 1.00 15.75 66 LEU B N 1
ATOM 7018 C CA . LEU B 1 69 ? 38.181 61.228 55.828 1.00 14.64 66 LEU B CA 1
ATOM 7019 C C . LEU B 1 69 ? 38.350 62.606 55.168 1.00 12.80 66 LEU B C 1
ATOM 7020 O O . LEU B 1 69 ? 38.261 62.716 53.941 1.00 14.08 66 LEU B O 1
ATOM 7036 N N . VAL B 1 70 ? 38.594 63.651 55.954 1.00 13.86 67 VAL B N 1
ATOM 7037 C CA . VAL B 1 70 ? 38.840 64.986 55.384 1.00 14.69 67 VAL B CA 1
ATOM 7038 C C . VAL B 1 70 ? 40.058 64.956 54.492 1.00 16.03 67 VAL B C 1
ATOM 7039 O O . VAL B 1 70 ? 40.036 65.500 53.390 1.00 17.04 67 VAL B O 1
ATOM 7052 N N . THR B 1 71 ? 41.117 64.302 54.951 1.00 15.97 68 THR B N 1
ATOM 7053 C CA . THR B 1 71 ? 42.345 64.247 54.162 1.00 17.97 68 THR B CA 1
ATOM 7054 C C . THR B 1 71 ? 42.056 63.594 52.813 1.00 18.54 68 THR B C 1
ATOM 7055 O O . THR B 1 71 ? 42.468 64.099 51.760 1.00 22.43 68 THR B O 1
ATOM 7066 N N . ALA B 1 72 ? 41.317 62.494 52.823 1.00 12.81 69 ALA B N 1
ATOM 7067 C CA . ALA B 1 72 ? 41.019 61.781 51.598 1.00 17.74 69 ALA B CA 1
ATOM 7068 C C . ALA B 1 72 ? 40.098 62.591 50.688 1.00 19.76 69 ALA B C 1
ATOM 7069 O O . ALA B 1 72 ? 40.318 62.635 49.484 1.00 22.31 69 ALA B O 1
ATOM 7076 N N . LEU B 1 73 ? 39.075 63.236 51.241 1.00 14.40 70 LEU B N 1
ATOM 7077 C CA . LEU B 1 73 ? 38.138 63.958 50.396 1.00 13.25 70 LEU B CA 1
ATOM 7078 C C . LEU B 1 73 ? 38.833 65.152 49.745 1.00 21.50 70 LEU B C 1
ATOM 7079 O O . LEU B 1 73 ? 38.603 65.445 48.569 1.00 19.54 70 LEU B O 1
ATOM 7095 N N . GLN B 1 74 ? 39.703 65.816 50.502 1.00 16.77 71 GLN B N 1
ATOM 7096 C CA . GLN B 1 74 ? 40.416 66.993 50.013 1.00 20.38 71 GLN B CA 1
ATOM 7097 C C . GLN B 1 74 ? 41.265 66.604 48.812 1.00 24.68 71 GLN B C 1
ATOM 7098 O O . GLN B 1 74 ? 41.403 67.377 47.858 1.00 25.01 71 GLN B O 1
ATOM 7112 N N . ALA B 1 75 ? 41.802 65.389 48.857 1.00 20.10 72 ALA B N 1
ATOM 7113 C CA . ALA B 1 75 ? 42.722 64.909 47.842 1.00 25.32 72 ALA B CA 1
ATOM 7114 C C . ALA B 1 75 ? 41.984 64.265 46.678 1.00 36.93 72 ALA B C 1
ATOM 7115 O O . ALA B 1 75 ? 42.601 63.857 45.695 1.00 32.28 72 ALA B O 1
ATOM 7122 N N . GLY B 1 76 ? 40.660 64.204 46.781 1.00 31.91 73 GLY B N 1
ATOM 7123 C CA . GLY B 1 76 ? 39.839 63.529 45.795 1.00 29.75 73 GLY B CA 1
ATOM 7124 C C . GLY B 1 76 ? 40.105 62.033 45.796 1.00 23.01 73 GLY B C 1
ATOM 7125 O O . GLY B 1 76 ? 39.962 61.374 44.771 1.00 32.02 73 GLY B O 1
ATOM 7129 N N . LYS B 1 77 ? 40.480 61.501 46.958 1.00 29.13 74 LYS B N 1
ATOM 7130 C CA . LYS B 1 77 ? 40.809 60.085 47.112 1.00 23.76 74 LYS B CA 1
ATOM 7131 C C . LYS B 1 77 ? 39.940 59.344 48.148 1.00 26.44 74 LYS B C 1
ATOM 7132 O O . LYS B 1 77 ? 40.395 58.395 48.786 1.00 24.47 74 LYS B O 1
ATOM 7151 N N . GLY B 1 78 ? 38.701 59.775 48.321 1.00 31.18 75 GLY B N 1
ATOM 7152 C CA . GLY B 1 78 ? 37.826 59.076 49.244 1.00 27.43 75 GLY B CA 1
ATOM 7153 C C . GLY B 1 78 ? 37.468 57.691 48.722 1.00 27.61 75 GLY B C 1
ATOM 7154 O O . GLY B 1 78 ? 37.814 57.319 47.592 1.00 23.49 75 GLY B O 1
ATOM 7158 N N . PRO B 1 79 ? 36.769 56.910 49.547 1.00 16.03 76 PRO B N 1
ATOM 7159 C CA . PRO B 1 79 ? 36.148 55.640 49.143 1.00 13.48 76 PRO B CA 1
ATOM 7160 C C . PRO B 1 79 ? 34.964 55.901 48.212 1.00 13.84 76 PRO B C 1
ATOM 7161 O O . PRO B 1 79 ? 34.723 57.041 47.799 1.00 13.57 76 PRO B O 1
ATOM 7172 N N . ASP B 1 80 ? 34.219 54.854 47.880 1.00 11.62 77 ASP B N 1
ATOM 7173 C CA . ASP B 1 80 ? 32.995 55.012 47.086 1.00 9.82 77 ASP B CA 1
ATOM 7174 C C . ASP B 1 80 ? 31.806 55.339 47.965 1.00 10.48 77 ASP B C 1
ATOM 7175 O O . ASP B 1 80 ? 30.878 55.999 47.537 1.00 10.56 77 ASP B O 1
ATOM 7184 N N . LEU B 1 81 ? 31.860 54.870 49.208 1.00 11.19 78 LEU B N 1
ATOM 7185 C CA . LEU B 1 81 ? 30.791 55.087 50.189 1.00 7.35 78 LEU B CA 1
ATOM 7186 C C . LEU B 1 81 ? 31.450 55.257 51.540 1.00 9.08 78 LEU B C 1
ATOM 7187 O O . LEU B 1 81 ? 32.339 54.498 51.894 1.00 10.18 78 LEU B O 1
ATOM 7203 N N . ALA B 1 82 ? 31.003 56.235 52.316 1.00 10.00 79 ALA B N 1
ATOM 7204 C CA . ALA B 1 82 ? 31.679 56.576 53.565 1.00 9.38 79 ALA B CA 1
ATOM 7205 C C . ALA B 1 82 ? 30.675 56.928 54.639 1.00 8.72 79 ALA B C 1
ATOM 7206 O O . ALA B 1 82 ? 29.675 57.571 54.366 1.00 7.41 79 ALA B O 1
ATOM 7213 N N . PHE B 1 83 ? 30.984 56.534 55.871 1.00 7.67 80 PHE B N 1
ATOM 7214 C CA . PHE B 1 83 ? 30.310 57.055 57.040 1.00 7.68 80 PHE B CA 1
ATOM 7215 C C . PHE B 1 83 ? 30.620 58.549 57.210 1.00 7.82 80 PHE B C 1
ATOM 7216 O O . PHE B 1 83 ? 31.735 59.018 56.927 1.00 9.90 80 PHE B O 1
ATOM 7233 N N . ALA B 1 84 ? 29.627 59.297 57.655 1.00 7.01 81 ALA B N 1
ATOM 7234 C CA . ALA B 1 84 ? 29.799 60.712 58.013 1.00 6.51 81 ALA B CA 1
ATOM 7235 C C . ALA B 1 84 ? 28.912 61.022 59.193 1.00 8.92 81 ALA B C 1
ATOM 7236 O O . ALA B 1 84 ? 27.761 60.634 59.234 1.00 7.35 81 ALA B O 1
ATOM 7243 N N . ASP B 1 85 ? 29.444 61.751 60.160 1.00 7.17 82 ASP B N 1
ATOM 7244 C CA . ASP B 1 85 ? 28.727 62.013 61.405 1.00 5.04 82 ASP B CA 1
ATOM 7245 C C . ASP B 1 85 ? 27.547 62.928 61.130 1.00 7.33 82 ASP B C 1
ATOM 7246 O O . ASP B 1 85 ? 27.690 63.926 60.427 1.00 9.04 82 ASP B O 1
ATOM 7255 N N . LEU B 1 86 ? 26.381 62.600 61.684 1.00 7.54 83 LEU B N 1
ATOM 7256 C CA . LEU B 1 86 ? 25.221 63.477 61.583 1.00 7.07 83 LEU B CA 1
ATOM 7257 C C . LEU B 1 86 ? 25.467 64.833 62.264 1.00 8.04 83 LEU B C 1
ATOM 7258 O O . LEU B 1 86 ? 24.741 65.785 62.018 1.00 8.62 83 LEU B O 1
ATOM 7274 N N . GLY B 1 87 ? 26.478 64.891 63.120 1.00 7.70 84 GLY B N 1
ATOM 7275 C CA . GLY B 1 87 ? 26.856 66.131 63.797 1.00 10.21 84 GLY B CA 1
ATOM 7276 C C . GLY B 1 87 ? 27.658 67.077 62.913 1.00 10.76 84 GLY B C 1
ATOM 7277 O O . GLY B 1 87 ? 28.848 67.333 63.170 1.00 9.51 84 GLY B O 1
ATOM 7281 N N . GLY B 1 88 ? 27.045 67.556 61.839 1.00 6.15 85 GLY B N 1
ATOM 7282 C CA . GLY B 1 88 ? 27.636 68.636 61.061 1.00 8.11 85 GLY B CA 1
ATOM 7283 C C . GLY B 1 88 ? 28.557 68.290 59.905 1.00 10.59 85 GLY B C 1
ATOM 7284 O O . GLY B 1 88 ? 28.942 69.172 59.124 1.00 9.75 85 GLY B O 1
ATOM 7288 N N . TRP B 1 89 ? 28.955 67.029 59.774 1.00 7.67 86 TRP B N 1
ATOM 7289 C CA . TRP B 1 89 ? 29.950 66.709 58.753 1.00 8.80 86 TRP B CA 1
ATOM 7290 C C . TRP B 1 89 ? 29.389 66.834 57.356 1.00 10.11 86 TRP B C 1
ATOM 7291 O O . TRP B 1 89 ? 30.107 67.200 56.450 1.00 8.94 86 TRP B O 1
ATOM 7312 N N . VAL B 1 90 ? 28.112 66.502 57.170 1.00 7.56 87 VAL B N 1
ATOM 7313 C CA . VAL B 1 90 ? 27.585 66.444 55.808 1.00 8.51 87 VAL B CA 1
ATOM 7314 C C . VAL B 1 90 ? 27.434 67.874 55.246 1.00 10.34 87 VAL B C 1
ATOM 7315 O O . VAL B 1 90 ? 27.862 68.124 54.115 1.00 9.43 87 VAL B O 1
ATOM 7328 N N . PRO B 1 91 ? 26.904 68.829 56.042 1.00 7.71 88 PRO B N 1
ATOM 7329 C CA . PRO B 1 91 ? 26.913 70.206 55.527 1.00 7.84 88 PRO B CA 1
ATOM 7330 C C . PRO B 1 91 ? 28.326 70.730 55.264 1.00 8.77 88 PRO B C 1
ATOM 7331 O O . PRO B 1 91 ? 28.556 71.413 54.274 1.00 11.23 88 PRO B O 1
ATOM 7342 N N . THR B 1 92 ? 29.274 70.374 56.129 1.00 8.47 89 THR B N 1
ATOM 7343 C CA . THR B 1 92 ? 30.640 70.823 55.971 1.00 9.92 89 THR B CA 1
ATOM 7344 C C . THR B 1 92 ? 31.243 70.299 54.650 1.00 11.44 89 THR B C 1
ATOM 7345 O O . THR B 1 92 ? 31.838 71.056 53.888 1.00 11.18 89 THR B O 1
ATOM 7356 N N . PHE B 1 93 ? 31.101 69.006 54.397 1.00 9.87 90 PHE B N 1
ATOM 7357 C CA . PHE B 1 93 ? 31.627 68.415 53.159 1.00 8.94 90 PHE B CA 1
ATOM 7358 C C . PHE B 1 93 ? 30.861 68.843 51.907 1.00 7.52 90 PHE B C 1
ATOM 7359 O O . PHE B 1 93 ? 31.460 69.047 50.845 1.00 9.66 90 PHE B O 1
ATOM 7376 N N . ALA B 1 94 ? 29.537 68.950 52.010 1.00 8.13 91 ALA B N 1
ATOM 7377 C CA . ALA B 1 94 ? 28.719 69.260 50.843 1.00 9.19 91 ALA B CA 1
ATOM 7378 C C . ALA B 1 94 ? 29.017 70.685 50.340 1.00 8.13 91 ALA B C 1
ATOM 7379 O O . ALA B 1 94 ? 29.005 70.961 49.130 1.00 8.54 91 ALA B O 1
ATOM 7386 N N . GLU B 1 95 ? 29.312 71.590 51.266 1.00 9.60 92 GLU B N 1
ATOM 7387 C CA . GLU B 1 95 ? 29.609 72.976 50.926 1.00 10.24 92 GLU B CA 1
ATOM 7388 C C . GLU B 1 95 ? 30.827 73.077 50.034 1.00 8.09 92 GLU B C 1
ATOM 7389 O O . GLU B 1 95 ? 30.922 73.983 49.210 1.00 9.50 92 GLU B O 1
ATOM 7401 N N . LYS B 1 96 ? 31.743 72.112 50.177 1.00 8.82 93 LYS B N 1
ATOM 7402 C CA . LYS B 1 96 ? 32.986 72.076 49.405 1.00 9.30 93 LYS B CA 1
ATOM 7403 C C . LYS B 1 96 ? 32.875 71.396 48.043 1.00 10.70 93 LYS B C 1
ATOM 7404 O O . LYS B 1 96 ? 33.828 71.450 47.247 1.00 11.88 93 LYS B O 1
ATOM 7423 N N . GLY B 1 97 ? 31.723 70.801 47.742 1.00 8.84 94 GLY B N 1
ATOM 7424 C CA . GLY B 1 97 ? 31.583 69.991 46.552 1.00 9.39 94 GLY B CA 1
ATOM 7425 C C . GLY B 1 97 ? 32.119 68.575 46.674 1.00 9.28 94 GLY B C 1
ATOM 7426 O O . GLY B 1 97 ? 32.305 67.886 45.664 1.00 8.94 94 GLY B O 1
ATOM 7430 N N . TRP B 1 98 ? 32.352 68.130 47.903 1.00 11.24 95 TRP B N 1
ATOM 7431 C CA . TRP B 1 98 ? 32.962 66.830 48.116 1.00 8.01 95 TRP B CA 1
ATOM 7432 C C . TRP B 1 98 ? 32.004 65.644 48.043 1.00 9.54 95 TRP B C 1
ATOM 7433 O O . TRP B 1 98 ? 32.444 64.494 47.931 1.00 11.15 95 TRP B O 1
ATOM 7454 N N . LEU B 1 99 ? 30.710 65.905 48.114 1.00 7.99 96 LEU B N 1
ATOM 7455 C CA . LEU B 1 99 ? 29.713 64.841 48.137 1.00 7.57 96 LEU B CA 1
ATOM 7456 C C . LEU B 1 99 ? 28.760 64.857 46.957 1.00 9.37 96 LEU B C 1
ATOM 7457 O O . LEU B 1 99 ? 28.332 65.921 46.507 1.00 8.45 96 LEU B O 1
ATOM 7473 N N . GLU B 1 100 ? 28.434 63.663 46.473 1.00 9.55 97 GLU B N 1
ATOM 7474 C CA . GLU B 1 100 ? 27.418 63.480 45.438 1.00 9.19 97 GLU B CA 1
ATOM 7475 C C . GLU B 1 100 ? 26.039 63.768 46.031 1.00 10.68 97 GLU B C 1
ATOM 7476 O O . GLU B 1 100 ? 25.731 63.278 47.121 1.00 13.40 97 GLU B O 1
ATOM 7488 N N . PRO B 1 101 ? 25.196 64.527 45.317 1.00 9.45 98 PRO B N 1
ATOM 7489 C CA . PRO B 1 101 ? 23.830 64.680 45.834 1.00 8.09 98 PRO B CA 1
ATOM 7490 C C . PRO B 1 101 ? 23.078 63.356 45.819 1.00 12.46 98 PRO B C 1
ATOM 7491 O O . PRO B 1 101 ? 23.307 62.507 44.948 1.00 12.46 98 PRO B O 1
ATOM 7536 N N . GLU B 1 103 ? 19.546 63.395 46.340 1.00 13.19 100 GLU B N 1
ATOM 7537 C CA . GLU B 1 103 ? 18.159 63.820 46.322 1.00 15.63 100 GLU B CA 1
ATOM 7538 C C . GLU B 1 103 ? 17.308 62.949 45.384 1.00 19.44 100 GLU B C 1
ATOM 7539 O O . GLU B 1 103 ? 16.257 62.428 45.806 1.00 18.75 100 GLU B O 1
ATOM 7552 N N . GLU B 1 104 ? 17.789 62.717 44.158 1.00 11.11 101 GLU B N 1
ATOM 7553 C CA . GLU B 1 104 ? 17.078 61.863 43.199 1.00 19.88 101 GLU B CA 1
ATOM 7554 C C . GLU B 1 104 ? 16.900 60.434 43.731 1.00 18.07 101 GLU B C 1
ATOM 7555 O O . GLU B 1 104 ? 15.795 59.882 43.710 1.00 16.73 101 GLU B O 1
ATOM 7567 N N . HIS B 1 105 ? 17.983 59.819 44.185 1.00 10.78 102 HIS B N 1
ATOM 7568 C CA . HIS B 1 105 ? 17.894 58.465 44.705 1.00 12.03 102 HIS B CA 1
ATOM 7569 C C . HIS B 1 105 ? 16.897 58.391 45.864 1.00 10.80 102 HIS B C 1
ATOM 7570 O O . HIS B 1 105 ? 16.102 57.448 45.959 1.00 13.59 102 HIS B O 1
ATOM 7584 N N . LEU B 1 106 ? 16.941 59.370 46.754 1.00 9.00 103 LEU B N 1
ATOM 7585 C CA . LEU B 1 106 ? 16.082 59.314 47.915 1.00 12.38 103 LEU B CA 1
ATOM 7586 C C . LEU B 1 106 ? 14.627 59.559 47.530 1.00 17.76 103 LEU B C 1
ATOM 7587 O O . LEU B 1 106 ? 13.713 58.990 48.129 1.00 16.08 103 LEU B O 1
ATOM 7603 N N . LYS B 1 107 ? 14.406 60.383 46.510 1.00 18.82 104 LYS B N 1
ATOM 7604 C CA . LYS B 1 107 ? 13.042 60.658 46.070 1.00 21.12 104 LYS B CA 1
ATOM 7605 C C . LYS B 1 107 ? 12.370 59.366 45.659 1.00 22.86 104 LYS B C 1
ATOM 7606 O O . LYS B 1 107 ? 11.185 59.159 45.938 1.00 27.41 104 LYS B O 1
ATOM 7625 N N . ASN B 1 108 ? 13.146 58.489 45.027 1.00 16.41 105 ASN B N 1
ATOM 7626 C CA . ASN B 1 108 ? 12.646 57.255 44.470 1.00 17.00 105 ASN B CA 1
ATOM 7627 C C . ASN B 1 108 ? 12.766 56.000 45.377 1.00 18.25 105 ASN B C 1
ATOM 7628 O O . ASN B 1 108 ? 12.338 54.917 44.995 1.00 19.57 105 ASN B O 1
ATOM 7639 N N . TRP B 1 109 ? 13.324 56.166 46.567 1.00 13.25 106 TRP B N 1
ATOM 7640 C CA . TRP B 1 109 ? 13.645 55.026 47.430 1.00 14.57 106 TRP B CA 1
ATOM 7641 C C . TRP B 1 109 ? 12.500 54.728 48.397 1.00 12.81 106 TRP B C 1
ATOM 7642 O O . TRP B 1 109 ? 11.998 55.630 49.059 1.00 12.70 106 TRP B O 1
ATOM 7663 N N . GLU B 1 110 ? 12.101 53.465 48.488 1.00 14.00 107 GLU B N 1
ATOM 7664 C CA . GLU B 1 110 ? 11.032 53.060 49.416 1.00 18.51 107 GLU B CA 1
ATOM 7665 C C . GLU B 1 110 ? 11.323 53.427 50.858 1.00 14.27 107 GLU B C 1
ATOM 7666 O O . GLU B 1 110 ? 10.411 53.677 51.637 1.00 16.24 107 GLU B O 1
ATOM 7678 N N . GLY B 1 111 ? 12.590 53.422 51.237 1.00 12.42 108 GLY B N 1
ATOM 7679 C CA . GLY B 1 111 ? 12.900 53.657 52.625 1.00 9.83 108 GLY B CA 1
ATOM 7680 C C . GLY B 1 111 ? 12.808 55.110 53.071 1.00 10.42 108 GLY B C 1
ATOM 7681 O O . GLY B 1 111 ? 12.798 55.387 54.266 1.00 11.41 108 GLY B O 1
ATOM 7685 N N . THR B 1 112 ? 12.777 56.051 52.129 1.00 11.15 109 THR B N 1
ATOM 7686 C CA . THR B 1 112 ? 12.903 57.456 52.489 1.00 11.15 109 THR B CA 1
ATOM 7687 C C . THR B 1 112 ? 11.825 57.903 53.460 1.00 10.86 109 THR B C 1
ATOM 7688 O O . THR B 1 112 ? 12.101 58.609 54.439 1.00 12.57 109 THR B O 1
ATOM 7699 N N . ALA B 1 113 ? 10.604 57.444 53.215 1.00 12.17 110 ALA B N 1
ATOM 7700 C CA . ALA B 1 113 ? 9.484 57.791 54.067 1.00 14.53 110 ALA B CA 1
ATOM 7701 C C . ALA B 1 113 ? 9.614 57.199 55.474 1.00 12.39 110 ALA B C 1
ATOM 7702 O O . ALA B 1 113 ? 8.910 57.632 56.390 1.00 12.83 110 ALA B O 1
ATOM 7709 N N . GLN B 1 114 ? 10.532 56.246 55.647 1.00 10.79 111 GLN B N 1
ATOM 7710 C CA . GLN B 1 114 ? 10.702 55.562 56.932 1.00 12.39 111 GLN B CA 1
ATOM 7711 C C . GLN B 1 114 ? 11.702 56.273 57.833 1.00 9.63 111 GLN B C 1
ATOM 7712 O O . GLN B 1 114 ? 11.793 55.993 59.030 1.00 10.47 111 GLN B O 1
ATOM 7726 N N . ILE B 1 115 ? 12.491 57.162 57.257 1.00 8.51 112 ILE B N 1
ATOM 7727 C CA . ILE B 1 115 ? 13.582 57.794 58.027 1.00 8.33 112 ILE B CA 1
ATOM 7728 C C . ILE B 1 115 ? 12.980 58.822 59.004 1.00 8.43 112 ILE B C 1
ATOM 7729 O O . ILE B 1 115 ? 12.160 59.653 58.611 1.00 11.17 112 ILE B O 1
ATOM 7745 N N . TRP B 1 116 ? 13.363 58.746 60.276 1.00 8.94 113 TRP B N 1
ATOM 7746 C CA . TRP B 1 116 ? 12.901 59.741 61.256 1.00 10.16 113 TRP B CA 1
ATOM 7747 C C . TRP B 1 116 ? 13.076 61.152 60.675 1.00 8.34 113 TRP B C 1
ATOM 7748 O O . TRP B 1 116 ? 14.175 61.508 60.243 1.00 10.02 113 TRP B O 1
ATOM 7769 N N . PRO B 1 117 ? 11.999 61.962 60.668 1.00 9.83 114 PRO B N 1
ATOM 7770 C CA . PRO B 1 117 ? 12.074 63.191 59.868 1.00 11.46 114 PRO B CA 1
ATOM 7771 C C . PRO B 1 117 ? 13.004 64.227 60.449 1.00 9.11 114 PRO B C 1
ATOM 7772 O O . PRO B 1 117 ? 13.475 65.076 59.700 1.00 11.07 114 PRO B O 1
ATOM 7783 N N . ASN B 1 118 ? 13.275 64.169 61.751 1.00 9.96 115 ASN B N 1
ATOM 7784 C CA . ASN B 1 118 ? 14.255 65.079 62.320 1.00 7.20 115 ASN B CA 1
ATOM 7785 C C . ASN B 1 118 ? 15.686 64.789 61.904 1.00 9.04 115 ASN B C 1
ATOM 7786 O O . ASN B 1 118 ? 16.593 65.590 62.170 1.00 10.54 115 ASN B O 1
ATOM 7797 N N . LEU B 1 119 ? 15.909 63.678 61.199 1.00 8.95 116 LEU B N 1
ATOM 7798 C CA . LEU B 1 119 ? 17.236 63.407 60.692 1.00 7.11 116 LEU B CA 1
ATOM 7799 C C . LEU B 1 119 ? 17.553 64.091 59.361 1.00 9.30 116 LEU B C 1
ATOM 7800 O O . LEU B 1 119 ? 18.735 64.327 59.030 1.00 9.72 116 LEU B O 1
ATOM 7816 N N . TRP B 1 120 ? 16.546 64.477 58.589 1.00 9.17 117 TRP B N 1
ATOM 7817 C CA . TRP B 1 120 ? 16.896 65.012 57.285 1.00 9.01 117 TRP B CA 1
ATOM 7818 C C . TRP B 1 120 ? 17.663 66.337 57.368 1.00 9.02 117 TRP B C 1
ATOM 7819 O O . TRP B 1 120 ? 18.574 66.545 56.585 1.00 8.61 117 TRP B O 1
ATOM 7840 N N . PRO B 1 121 ? 17.306 67.231 58.308 1.00 10.18 118 PRO B N 1
ATOM 7841 C CA . PRO B 1 121 ? 18.090 68.471 58.385 1.00 8.56 118 PRO B CA 1
ATOM 7842 C C . PRO B 1 121 ? 19.575 68.273 58.647 1.00 8.87 118 PRO B C 1
ATOM 7843 O O . PRO B 1 121 ? 20.369 69.141 58.270 1.00 12.18 118 PRO B O 1
ATOM 7854 N N . THR B 1 122 ? 19.944 67.151 59.257 1.00 10.42 119 THR B N 1
ATOM 7855 C CA . THR B 1 122 ? 21.328 66.899 59.625 1.00 9.95 119 THR B CA 1
ATOM 7856 C C . THR B 1 122 ? 22.193 66.549 58.418 1.00 8.31 119 THR B C 1
ATOM 7857 O O . THR B 1 122 ? 23.425 66.595 58.508 1.00 8.57 119 THR B O 1
ATOM 7868 N N . VAL B 1 123 ? 21.566 66.195 57.299 1.00 6.74 120 VAL B N 1
ATOM 7869 C CA . VAL B 1 123 ? 22.299 65.786 56.084 1.00 7.74 120 VAL B CA 1
ATOM 7870 C C . VAL B 1 123 ? 21.954 66.654 54.882 1.00 8.37 120 VAL B C 1
ATOM 7871 O O . VAL B 1 123 ? 22.202 66.280 53.709 1.00 10.16 120 VAL B O 1
ATOM 7884 N N . THR B 1 124 ? 21.399 67.821 55.174 1.00 9.47 121 THR B N 1
ATOM 7885 C CA . THR B 1 124 ? 20.913 68.718 54.135 1.00 7.89 121 THR B CA 1
ATOM 7886 C C . THR B 1 124 ? 21.818 69.942 54.020 1.00 11.10 121 THR B C 1
ATOM 7887 O O . THR B 1 124 ? 22.211 70.540 55.030 1.00 12.20 121 THR B O 1
ATOM 7898 N N . TYR B 1 125 ? 22.167 70.289 52.782 1.00 10.13 122 TYR B N 1
ATOM 7899 C CA . TYR B 1 125 ? 22.889 71.527 52.480 1.00 9.19 122 TYR B CA 1
ATOM 7900 C C . TYR B 1 125 ? 22.129 72.240 51.378 1.00 8.26 122 TYR B C 1
ATOM 7901 O O . TYR B 1 125 ? 21.939 71.674 50.301 1.00 8.64 122 TYR B O 1
ATOM 7919 N N . LYS B 1 126 ? 21.679 73.464 51.653 1.00 11.92 123 LYS B N 1
ATOM 7920 C CA . LYS B 1 126 ? 20.899 74.257 50.674 1.00 11.88 123 LYS B CA 1
ATOM 7921 C C . LYS B 1 126 ? 19.747 73.461 50.037 1.00 11.49 123 LYS B C 1
ATOM 7922 O O . LYS B 1 126 ? 19.612 73.387 48.810 1.00 13.28 123 LYS B O 1
ATOM 7941 N N . LYS B 1 127 ? 18.951 72.838 50.906 1.00 10.83 124 LYS B N 1
ATOM 7942 C CA . LYS B 1 127 ? 17.748 72.095 50.562 1.00 10.11 124 LYS B CA 1
ATOM 7943 C C . LYS B 1 127 ? 17.996 70.827 49.749 1.00 13.52 124 LYS B C 1
ATOM 7944 O O . LYS B 1 127 ? 17.060 70.262 49.187 1.00 14.87 124 LYS B O 1
ATOM 7963 N N . ILE B 1 128 ? 19.249 70.365 49.709 1.00 10.20 125 ILE B N 1
ATOM 7964 C CA . ILE B 1 128 ? 19.585 69.135 49.009 1.00 9.10 125 ILE B CA 1
ATOM 7965 C C . ILE B 1 128 ? 20.140 68.134 50.035 1.00 11.04 125 ILE B C 1
ATOM 7966 O O . ILE B 1 128 ? 20.992 68.485 50.863 1.00 10.44 125 ILE B O 1
ATOM 7982 N N . ARG B 1 129 ? 19.642 66.900 49.984 1.00 10.24 126 ARG B N 1
ATOM 7983 C CA . ARG B 1 129 ? 20.156 65.870 50.880 1.00 8.59 126 ARG B CA 1
ATOM 7984 C C . ARG B 1 129 ? 21.406 65.231 50.289 1.00 7.95 126 ARG B C 1
ATOM 7985 O O . ARG B 1 129 ? 21.401 64.819 49.121 1.00 10.17 126 ARG B O 1
ATOM 8006 N N . TYR B 1 130 ? 22.467 65.182 51.102 1.00 8.02 127 TYR B N 1
ATOM 8007 C CA . TYR B 1 130 ? 23.752 64.617 50.699 1.00 7.33 127 TYR B CA 1
ATOM 8008 C C . TYR B 1 130 ? 24.183 63.399 51.508 1.00 7.79 127 TYR B C 1
ATOM 8009 O O . TYR B 1 130 ? 25.313 62.930 51.392 1.00 8.38 127 TYR B O 1
ATOM 8027 N N . GLY B 1 131 ? 23.273 62.849 52.301 1.00 8.32 128 GLY B N 1
ATOM 8028 C CA . GLY B 1 131 ? 23.575 61.654 53.063 1.00 8.86 128 GLY B CA 1
ATOM 8029 C C . GLY B 1 131 ? 22.321 60.856 53.368 1.00 9.30 128 GLY B C 1
ATOM 8030 O O . GLY B 1 131 ? 21.223 61.381 53.353 1.00 9.24 128 GLY B O 1
ATOM 8034 N N . LEU B 1 132 ? 22.522 59.573 53.618 1.00 6.47 129 LEU B N 1
ATOM 8035 C CA . LEU B 1 132 ? 21.459 58.654 54.033 1.00 6.37 129 LEU B CA 1
ATOM 8036 C C . LEU B 1 132 ? 21.724 58.219 55.459 1.00 4.30 129 LEU B C 1
ATOM 8037 O O . LEU B 1 132 ? 22.645 57.408 55.707 1.00 7.16 129 LEU B O 1
ATOM 8053 N N . PRO B 1 133 ? 20.938 58.740 56.421 1.00 7.84 130 PRO B N 1
ATOM 8054 C CA . PRO B 1 133 ? 21.182 58.343 57.806 1.00 8.08 130 PRO B CA 1
ATOM 8055 C C . PRO B 1 133 ? 21.064 56.832 57.990 1.00 5.54 130 PRO B C 1
ATOM 8056 O O . PRO B 1 133 ? 20.044 56.248 57.587 1.00 7.75 130 PRO B O 1
ATOM 8067 N N . TRP B 1 134 ? 22.098 56.211 58.566 1.00 6.50 131 TRP B N 1
ATOM 8068 C CA . TRP B 1 134 ? 22.151 54.755 58.686 1.00 8.54 131 TRP B CA 1
ATOM 8069 C C . TRP B 1 134 ? 21.826 54.333 60.130 1.00 8.33 131 TRP B C 1
ATOM 8070 O O . TRP B 1 134 ? 21.002 53.430 60.334 1.00 8.64 131 TRP B O 1
ATOM 8091 N N . TYR B 1 135 ? 22.459 54.967 61.134 1.00 6.56 132 TYR B N 1
ATOM 8092 C CA . TYR B 1 135 ? 22.038 54.783 62.507 1.00 5.18 132 TYR B CA 1
ATOM 8093 C C . TYR B 1 135 ? 21.934 56.118 63.210 1.00 7.69 132 TYR B C 1
ATOM 8094 O O . TYR B 1 135 ? 22.569 57.098 62.804 1.00 7.91 132 TYR B O 1
ATOM 8112 N N . THR B 1 136 ? 21.062 56.159 64.212 1.00 8.52 133 THR B N 1
ATOM 8113 C CA . THR B 1 136 ? 20.920 57.360 65.006 1.00 7.64 133 THR B CA 1
ATOM 8114 C C . THR B 1 136 ? 20.963 57.018 66.504 1.00 8.27 133 THR B C 1
ATOM 8115 O O . THR B 1 136 ? 21.145 55.854 66.909 1.00 7.30 133 THR B O 1
ATOM 8126 N N . ASP B 1 137 ? 20.845 58.061 67.318 1.00 7.14 134 ASP B N 1
ATOM 8127 C CA . ASP B 1 137 ? 20.882 57.925 68.758 1.00 6.95 134 ASP B CA 1
ATOM 8128 C C . ASP B 1 137 ? 20.402 59.224 69.365 1.00 7.01 134 ASP B C 1
ATOM 8129 O O . ASP B 1 137 ? 20.232 60.236 68.655 1.00 7.18 134 ASP B O 1
ATOM 8138 N N . CYS B 1 138 ? 20.185 59.206 70.673 1.00 6.31 135 CYS B N 1
ATOM 8139 C CA . CYS B 1 138 ? 20.204 60.440 71.421 1.00 9.05 135 CYS B CA 1
ATOM 8140 C C . CYS B 1 138 ? 20.983 60.164 72.698 1.00 11.68 135 CYS B C 1
ATOM 8141 O O . CYS B 1 138 ? 21.236 58.998 73.073 1.00 9.78 135 CYS B O 1
ATOM 8149 N N . ARG B 1 139 ? 21.457 61.236 73.311 1.00 6.83 136 ARG B N 1
ATOM 8150 C CA . ARG B 1 139 ? 22.275 61.084 74.492 1.00 7.01 136 ARG B CA 1
ATOM 8151 C C . ARG B 1 139 ? 21.482 61.135 75.789 1.00 7.33 136 ARG B C 1
ATOM 8152 O O . ARG B 1 139 ? 20.524 61.894 75.955 1.00 8.80 136 ARG B O 1
ATOM 8173 N N . LEU B 1 140 ? 21.926 60.269 76.693 1.00 7.67 137 LEU B N 1
ATOM 8174 C CA . LEU B 1 140 ? 21.233 59.894 77.919 1.00 8.56 137 LEU B CA 1
ATOM 8175 C C . LEU B 1 140 ? 22.242 59.631 79.048 1.00 8.00 137 LEU B C 1
ATOM 8176 O O . LEU B 1 140 ? 23.449 59.571 78.821 1.00 10.14 137 LEU B O 1
ATOM 8192 N N . LEU B 1 141 ? 21.735 59.476 80.264 1.00 8.27 138 LEU B N 1
ATOM 8193 C CA . LEU B 1 141 ? 22.554 58.909 81.329 1.00 8.94 138 LEU B CA 1
ATOM 8194 C C . LEU B 1 141 ? 22.671 57.421 81.122 1.00 11.52 138 LEU B C 1
ATOM 8195 O O . LEU B 1 141 ? 21.660 56.732 81.078 1.00 12.25 138 LEU B O 1
ATOM 8211 N N . LEU B 1 142 ? 23.898 56.929 80.995 1.00 10.99 139 LEU B N 1
ATOM 8212 C CA . LEU B 1 142 ? 24.190 55.501 80.969 1.00 9.64 139 LEU B CA 1
ATOM 8213 C C . LEU B 1 142 ? 24.683 55.114 82.356 1.00 9.19 139 LEU B C 1
ATOM 8214 O O . LEU B 1 142 ? 25.529 55.802 82.911 1.00 11.22 139 LEU B O 1
ATOM 8230 N N . TYR B 1 143 ? 24.146 54.047 82.934 1.00 9.76 140 TYR B N 1
ATOM 8231 C CA . TYR B 1 143 ? 24.566 53.697 84.284 1.00 12.20 140 TYR B CA 1
ATOM 8232 C C . TYR B 1 143 ? 24.551 52.202 84.625 1.00 14.15 140 TYR B C 1
ATOM 8233 O O . TYR B 1 143 ? 23.865 51.386 83.984 1.00 14.84 140 TYR B O 1
ATOM 8251 N N . ASN B 1 144 ? 25.328 51.890 85.661 1.00 14.02 141 ASN B N 1
ATOM 8252 C CA . ASN B 1 144 ? 25.636 50.534 86.096 1.00 13.33 141 ASN B CA 1
ATOM 8253 C C . ASN B 1 144 ? 24.809 50.150 87.328 1.00 16.22 141 ASN B C 1
ATOM 8254 O O . ASN B 1 144 ? 24.996 50.717 88.391 1.00 16.46 141 ASN B O 1
ATOM 8265 N N . LYS B 1 145 ? 23.864 49.226 87.147 1.00 15.03 142 LYS B N 1
ATOM 8266 C CA . LYS B 1 145 ? 22.914 48.867 88.197 1.00 18.87 142 LYS B CA 1
ATOM 8267 C C . LYS B 1 145 ? 23.589 48.231 89.398 1.00 25.70 142 LYS B C 1
ATOM 8268 O O . LYS B 1 145 ? 23.240 48.547 90.533 1.00 20.00 142 LYS B O 1
ATOM 8287 N N . ALA B 1 146 ? 24.562 47.358 89.147 1.00 22.15 143 ALA B N 1
ATOM 8288 C CA . ALA B 1 146 ? 25.276 46.679 90.235 1.00 22.10 143 ALA B CA 1
ATOM 8289 C C . ALA B 1 146 ? 26.019 47.688 91.109 1.00 28.82 143 ALA B C 1
ATOM 8290 O O . ALA B 1 146 ? 26.008 47.578 92.337 1.00 25.81 143 ALA B O 1
ATOM 8314 N N . PHE B 1 148 ? 25.257 50.811 91.592 1.00 18.42 145 PHE B N 1
ATOM 8315 C CA . PHE B 1 148 ? 24.239 51.518 92.362 1.00 14.79 145 PHE B CA 1
ATOM 8316 C C . PHE B 1 148 ? 23.889 50.683 93.598 1.00 20.16 145 PHE B C 1
ATOM 8317 O O . PHE B 1 148 ? 23.841 51.205 94.705 1.00 22.89 145 PHE B O 1
ATOM 8334 N N . GLU B 1 149 ? 23.661 49.390 93.392 1.00 20.12 146 GLU B N 1
ATOM 8335 C CA . GLU B 1 149 ? 23.254 48.523 94.498 1.00 28.41 146 GLU B CA 1
ATOM 8336 C C . GLU B 1 149 ? 24.339 48.430 95.566 1.00 31.45 146 GLU B C 1
ATOM 8337 O O . GLU B 1 149 ? 24.038 48.561 96.752 1.00 29.58 146 GLU B O 1
ATOM 8349 N N . LYS B 1 150 ? 25.594 48.233 95.160 1.00 29.57 147 LYS B N 1
ATOM 8350 C CA . LYS B 1 150 ? 26.686 48.120 96.132 1.00 33.07 147 LYS B CA 1
ATOM 8351 C C . LYS B 1 150 ? 26.835 49.417 96.926 1.00 39.30 147 LYS B C 1
ATOM 8352 O O . LYS B 1 150 ? 27.448 49.431 97.996 1.00 46.89 147 LYS B O 1
ATOM 8371 N N . ALA B 1 151 ? 26.259 50.501 96.415 1.00 33.34 148 ALA B N 1
ATOM 8372 C CA . ALA B 1 151 ? 26.346 51.801 97.078 1.00 25.49 148 ALA B CA 1
ATOM 8373 C C . ALA B 1 151 ? 25.085 52.088 97.894 1.00 29.64 148 ALA B C 1
ATOM 8374 O O . ALA B 1 151 ? 24.938 53.172 98.459 1.00 28.20 148 ALA B O 1
ATOM 8381 N N . GLY B 1 152 ? 24.166 51.131 97.939 1.00 30.26 149 GLY B N 1
ATOM 8382 C CA . GLY B 1 152 ? 22.950 51.302 98.723 1.00 31.13 149 GLY B CA 1
ATOM 8383 C C . GLY B 1 152 ? 21.916 52.196 98.064 1.00 35.42 149 GLY B C 1
ATOM 8384 O O . GLY B 1 152 ? 20.992 52.685 98.718 1.00 37.11 149 GLY B O 1
ATOM 8388 N N . LEU B 1 153 ? 22.074 52.420 96.765 1.00 29.00 150 LEU B N 1
ATOM 8389 C CA . LEU B 1 153 ? 21.095 53.181 95.995 1.00 31.81 150 LEU B CA 1
ATOM 8390 C C . LEU B 1 153 ? 20.168 52.212 95.286 1.00 21.37 150 LEU B C 1
ATOM 8391 O O . LEU B 1 153 ? 20.547 51.080 95.003 1.00 28.23 150 LEU B O 1
ATOM 8407 N N . ASN B 1 154 ? 18.960 52.668 94.986 1.00 19.08 151 ASN B N 1
ATOM 8408 C CA . ASN B 1 154 ? 18.047 51.881 94.177 1.00 19.08 151 ASN B CA 1
ATOM 8409 C C . ASN B 1 154 ? 18.426 51.980 92.696 1.00 18.07 151 ASN B C 1
ATOM 8410 O O . ASN B 1 154 ? 18.313 53.050 92.118 1.00 24.16 151 ASN B O 1
ATOM 8421 N N . PRO B 1 155 ? 18.854 50.856 92.077 1.00 27.32 152 PRO B N 1
ATOM 8422 C CA . PRO B 1 155 ? 19.284 50.906 90.679 1.00 24.78 152 PRO B CA 1
ATOM 8423 C C . PRO B 1 155 ? 18.164 51.220 89.716 1.00 28.26 152 PRO B C 1
ATOM 8424 O O . PRO B 1 155 ? 18.436 51.475 88.555 1.00 27.33 152 PRO B O 1
ATOM 8435 N N . ASP B 1 156 ? 16.919 51.181 90.182 1.00 25.22 153 ASP B N 1
ATOM 8436 C CA . ASP B 1 156 ? 15.800 51.490 89.317 1.00 18.61 153 ASP B CA 1
ATOM 8437 C C . ASP B 1 156 ? 15.321 52.912 89.551 1.00 21.63 153 ASP B C 1
ATOM 8438 O O . ASP B 1 156 ? 14.283 53.298 89.034 1.00 21.93 153 ASP B O 1
ATOM 8447 N N . ASN B 1 157 ? 16.085 53.695 90.314 1.00 18.71 154 ASN B N 1
ATOM 8448 C CA . ASN B 1 157 ? 15.734 55.097 90.551 1.00 21.28 154 ASN B CA 1
ATOM 8449 C C . ASN B 1 157 ? 16.941 56.007 90.321 1.00 22.60 154 ASN B C 1
ATOM 8450 O O . ASN B 1 157 ? 17.448 56.641 91.248 1.00 22.80 154 ASN B O 1
ATOM 8461 N N . PRO B 1 158 ? 17.423 56.065 89.074 1.00 22.68 155 PRO B N 1
ATOM 8462 C CA . PRO B 1 158 ? 18.573 56.931 88.797 1.00 20.46 155 PRO B CA 1
ATOM 8463 C C . PRO B 1 158 ? 18.273 58.398 89.069 1.00 18.49 155 PRO B C 1
ATOM 8464 O O . PRO B 1 158 ? 17.106 58.778 89.105 1.00 19.04 155 PRO B O 1
ATOM 8475 N N . PRO B 1 159 ? 19.318 59.220 89.228 1.00 18.06 156 PRO B N 1
ATOM 8476 C CA . PRO B 1 159 ? 19.086 60.643 89.500 1.00 14.36 156 PRO B CA 1
ATOM 8477 C C . PRO B 1 159 ? 18.346 61.330 88.363 1.00 16.14 156 PRO B C 1
ATOM 8478 O O . PRO B 1 159 ? 18.589 61.031 87.191 1.00 17.06 156 PRO B O 1
ATOM 8489 N N . LYS B 1 160 ? 17.444 62.236 88.726 1.00 13.75 157 LYS B N 1
ATOM 8490 C CA . LYS B 1 160 ? 16.656 62.995 87.758 1.00 17.41 157 LYS B CA 1
ATOM 8491 C C . LYS B 1 160 ? 17.138 64.423 87.588 1.00 17.89 157 LYS B C 1
ATOM 8492 O O . LYS B 1 160 ? 16.961 65.019 86.521 1.00 16.98 157 LYS B O 1
ATOM 8511 N N . THR B 1 161 ? 17.701 64.976 88.659 1.00 15.52 158 THR B N 1
ATOM 8512 C CA . THR B 1 161 ? 18.119 66.376 88.693 1.00 13.10 158 THR B CA 1
ATOM 8513 C C . THR B 1 161 ? 19.627 66.502 88.907 1.00 15.07 158 THR B C 1
ATOM 8514 O O . THR B 1 161 ? 20.291 65.551 89.355 1.00 16.93 158 THR B O 1
ATOM 8525 N N . TRP B 1 162 ? 20.168 67.676 88.610 1.00 13.04 159 TRP B N 1
ATOM 8526 C CA . TRP B 1 162 ? 21.582 67.911 88.878 1.00 13.87 159 TRP B CA 1
ATOM 8527 C C . TRP B 1 162 ? 21.925 67.682 90.344 1.00 16.92 159 TRP B C 1
ATOM 8528 O O . TRP B 1 162 ? 22.955 67.090 90.645 1.00 15.84 159 TRP B O 1
ATOM 8549 N N . ASP B 1 163 ? 21.082 68.146 91.266 1.00 16.34 160 ASP B N 1
ATOM 8550 C CA . ASP B 1 163 ? 21.391 67.961 92.676 1.00 15.50 160 ASP B CA 1
ATOM 8551 C C . ASP B 1 163 ? 21.433 66.465 93.031 1.00 14.51 160 ASP B C 1
ATOM 8552 O O . ASP B 1 163 ? 22.319 66.031 93.787 1.00 17.08 160 ASP B O 1
ATOM 8561 N N . GLU B 1 164 ? 20.533 65.679 92.446 1.00 14.24 161 GLU B N 1
ATOM 8562 C CA . GLU B 1 164 ? 20.515 64.231 92.690 1.00 15.28 161 GLU B CA 1
ATOM 8563 C C . GLU B 1 164 ? 21.722 63.548 92.022 1.00 17.23 161 GLU B C 1
ATOM 8564 O O . GLU B 1 164 ? 22.260 62.564 92.550 1.00 15.27 161 GLU B O 1
ATOM 8576 N N . LEU B 1 165 ? 22.138 64.069 90.865 1.00 15.41 162 LEU B N 1
ATOM 8577 C CA . LEU B 1 165 ? 23.293 63.523 90.176 1.00 14.28 162 LEU B CA 1
ATOM 8578 C C . LEU B 1 165 ? 24.544 63.683 91.037 1.00 16.05 162 LEU B C 1
ATOM 8579 O O . LEU B 1 165 ? 25.309 62.733 91.227 1.00 15.63 162 LEU B O 1
ATOM 8595 N N . LEU B 1 166 ? 24.772 64.902 91.512 1.00 15.26 163 LEU B N 1
ATOM 8596 C CA . LEU B 1 166 ? 25.914 65.161 92.382 1.00 15.63 163 LEU B CA 1
ATOM 8597 C C . LEU B 1 166 ? 25.867 64.229 93.590 1.00 18.07 163 LEU B C 1
ATOM 8598 O O . LEU B 1 166 ? 26.871 63.629 93.970 1.00 16.68 163 LEU B O 1
ATOM 8614 N N . ASP B 1 167 ? 24.699 64.078 94.201 1.00 14.55 164 ASP B N 1
ATOM 8615 C CA . ASP B 1 167 ? 24.655 63.310 95.422 1.00 18.80 164 ASP B CA 1
ATOM 8616 C C . ASP B 1 167 ? 24.959 61.839 95.156 1.00 15.92 164 ASP B C 1
ATOM 8617 O O . ASP B 1 167 ? 25.704 61.204 95.924 1.00 19.39 164 ASP B O 1
ATOM 8626 N N . ALA B 1 168 ? 24.415 61.317 94.054 1.00 16.54 165 ALA B N 1
ATOM 8627 C CA . ALA B 1 168 ? 24.604 59.912 93.702 1.00 15.75 165 ALA B CA 1
ATOM 8628 C C . ALA B 1 168 ? 26.070 59.674 93.357 1.00 18.18 165 ALA B C 1
ATOM 8629 O O . ALA B 1 168 ? 26.641 58.652 93.711 1.00 18.89 165 ALA B O 1
ATOM 8636 N N . ALA B 1 169 ? 26.656 60.630 92.645 1.00 18.23 166 ALA B N 1
ATOM 8637 C CA . ALA B 1 169 ? 28.044 60.517 92.201 1.00 13.34 166 ALA B CA 1
ATOM 8638 C C . ALA B 1 169 ? 28.995 60.545 93.392 1.00 13.64 166 ALA B C 1
ATOM 8639 O O . ALA B 1 169 ? 29.975 59.803 93.421 1.00 16.89 166 ALA B O 1
ATOM 8646 N N . LEU B 1 170 ? 28.706 61.425 94.348 1.00 16.26 167 LEU B N 1
ATOM 8647 C CA . LEU B 1 170 ? 29.539 61.540 95.530 1.00 18.80 167 LEU B CA 1
ATOM 8648 C C . LEU B 1 170 ? 29.422 60.261 96.376 1.00 22.75 167 LEU B C 1
ATOM 8649 O O . LEU B 1 170 ? 30.415 59.768 96.916 1.00 24.78 167 LEU B O 1
ATOM 8665 N N . LYS B 1 171 ? 28.222 59.701 96.470 1.00 19.29 168 LYS B N 1
ATOM 8666 C CA . LYS B 1 171 ? 28.023 58.485 97.257 1.00 20.63 168 LYS B CA 1
ATOM 8667 C C . LYS B 1 171 ? 28.739 57.274 96.667 1.00 26.18 168 LYS B C 1
ATOM 8668 O O . LYS B 1 171 ? 29.260 56.453 97.408 1.00 26.23 168 LYS B O 1
ATOM 8687 N N . ILE B 1 172 ? 28.761 57.156 95.341 1.00 16.32 169 ILE B N 1
ATOM 8688 C CA . ILE B 1 172 ? 29.374 56.007 94.686 1.00 17.26 169 ILE B CA 1
ATOM 8689 C C . ILE B 1 172 ? 30.890 56.095 94.631 1.00 19.66 169 ILE B C 1
ATOM 8690 O O . ILE B 1 172 ? 31.560 55.070 94.745 1.00 21.80 169 ILE B O 1
ATOM 8706 N N . THR B 1 173 ? 31.419 57.298 94.409 1.00 20.27 170 THR B N 1
ATOM 8707 C CA . THR B 1 173 ? 32.850 57.498 94.212 1.00 19.30 170 THR B CA 1
ATOM 8708 C C . THR B 1 173 ? 33.612 56.983 95.433 1.00 17.97 170 THR B C 1
ATOM 8709 O O . THR B 1 173 ? 33.239 57.275 96.559 1.00 21.90 170 THR B O 1
ATOM 8720 N N . ASP B 1 174 ? 34.653 56.192 95.191 1.00 19.97 171 ASP B N 1
ATOM 8721 C CA . ASP B 1 174 ? 35.406 55.542 96.274 1.00 29.43 171 ASP B CA 1
ATOM 8722 C C . ASP B 1 174 ? 36.820 55.330 95.759 1.00 23.98 171 ASP B C 1
ATOM 8723 O O . ASP B 1 174 ? 37.148 54.278 95.229 1.00 32.53 171 ASP B O 1
ATOM 8732 N N . THR B 1 175 ? 37.627 56.374 95.871 1.00 44.51 172 THR B N 1
ATOM 8733 C CA . THR B 1 175 ? 38.984 56.378 95.341 1.00 51.64 172 THR B CA 1
ATOM 8734 C C . THR B 1 175 ? 39.778 55.149 95.787 1.00 52.67 172 THR B C 1
ATOM 8735 O O . THR B 1 175 ? 40.429 54.491 94.967 1.00 54.68 172 THR B O 1
ATOM 8746 N N . LYS B 1 176 ? 39.692 54.830 97.076 1.00 47.80 173 LYS B N 1
ATOM 8747 C CA . LYS B 1 176 ? 40.490 53.756 97.660 1.00 55.65 173 LYS B CA 1
ATOM 8748 C C . LYS B 1 176 ? 40.154 52.409 97.016 1.00 55.92 173 LYS B C 1
ATOM 8749 O O . LYS B 1 176 ? 40.977 51.491 97.016 1.00 59.63 173 LYS B O 1
ATOM 8768 N N . ASN B 1 177 ? 38.949 52.297 96.469 1.00 40.93 174 ASN B N 1
ATOM 8769 C CA . ASN B 1 177 ? 38.537 51.091 95.768 1.00 31.85 174 ASN B CA 1
ATOM 8770 C C . ASN B 1 177 ? 38.500 51.283 94.249 1.00 27.75 174 ASN B C 1
ATOM 8771 O O . ASN B 1 177 ? 37.931 50.460 93.543 1.00 33.59 174 ASN B O 1
ATOM 8782 N N . ARG B 1 178 ? 39.099 52.367 93.757 1.00 25.35 175 ARG B N 1
ATOM 8783 C CA . ARG B 1 178 ? 39.338 52.534 92.317 1.00 32.00 175 ARG B CA 1
ATOM 8784 C C . ARG B 1 178 ? 38.055 52.920 91.567 1.00 31.41 175 ARG B C 1
ATOM 8785 O O . ARG B 1 178 ? 37.978 52.794 90.344 1.00 45.81 175 ARG B O 1
ATOM 8806 N N . ILE B 1 179 ? 37.053 53.400 92.299 1.00 28.12 176 ILE B N 1
ATOM 8807 C CA . ILE B 1 179 ? 35.701 53.529 91.754 1.00 25.53 176 ILE B CA 1
ATOM 8808 C C . ILE B 1 179 ? 35.249 54.981 91.604 1.00 20.20 176 ILE B C 1
ATOM 8809 O O . ILE B 1 179 ? 35.478 55.817 92.485 1.00 18.85 176 ILE B O 1
ATOM 8825 N N . TYR B 1 180 ? 34.566 55.261 90.489 1.00 15.61 177 TYR B N 1
ATOM 8826 C CA . TYR B 1 180 ? 34.119 56.613 90.177 1.00 16.86 177 TYR B CA 1
ATOM 8827 C C . TYR B 1 180 ? 32.639 56.654 89.898 1.00 11.90 177 TYR B C 1
ATOM 8828 O O . TYR B 1 180 ? 32.095 55.727 89.305 1.00 14.32 177 TYR B O 1
ATOM 8846 N N . GLY B 1 181 ? 32.013 57.738 90.322 1.00 13.85 178 GLY B N 1
ATOM 8847 C CA . GLY B 1 181 ? 30.579 57.884 90.198 1.00 12.39 178 GLY B CA 1
ATOM 8848 C C . GLY B 1 181 ? 30.072 58.398 88.865 1.00 13.41 178 GLY B C 1
ATOM 8849 O O . GLY B 1 181 ? 29.013 57.962 88.439 1.00 13.19 178 GLY B O 1
ATOM 8853 N N . TYR B 1 182 ? 30.780 59.327 88.222 1.00 11.62 179 TYR B N 1
ATOM 8854 C CA . TYR B 1 182 ? 30.250 59.978 86.998 1.00 8.96 179 TYR B CA 1
ATOM 8855 C C . TYR B 1 182 ? 31.379 60.501 86.130 1.00 10.53 179 TYR B C 1
ATOM 8856 O O . TYR B 1 182 ? 32.151 61.352 86.548 1.00 10.35 179 TYR B O 1
ATOM 8874 N N . GLY B 1 183 ? 31.461 59.996 84.902 1.00 9.57 180 GLY B N 1
ATOM 8875 C CA . GLY B 1 183 ? 32.550 60.367 84.006 1.00 9.36 180 GLY B CA 1
ATOM 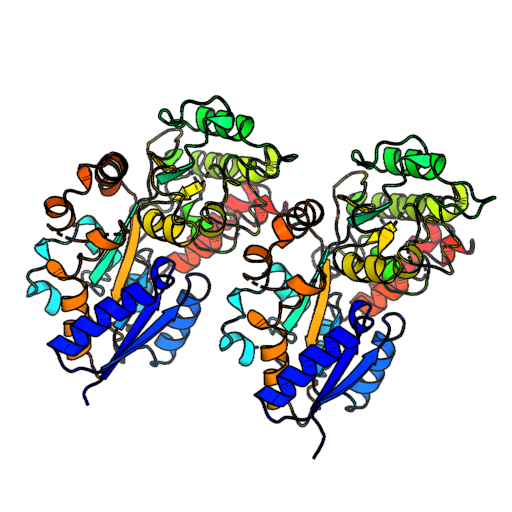8876 C C . GLY B 1 183 ? 32.235 61.615 83.204 1.00 9.83 180 GLY B C 1
ATOM 8877 O O . GLY B 1 183 ? 31.204 61.692 82.549 1.00 10.34 180 GLY B O 1
ATOM 8881 N N . VAL B 1 184 ? 33.153 62.585 83.259 1.00 8.89 181 VAL B N 1
ATOM 8882 C CA . VAL B 1 184 ? 33.070 63.868 82.565 1.00 10.18 181 VAL B CA 1
ATOM 8883 C C . VAL B 1 184 ? 34.067 63.881 81.398 1.00 8.97 181 VAL B C 1
ATOM 8884 O O . VAL B 1 184 ? 35.255 63.654 81.589 1.00 10.07 181 VAL B O 1
ATOM 8897 N N . SER B 1 185 ? 33.589 64.125 80.185 1.00 7.68 182 SER B N 1
ATOM 8898 C CA . SER B 1 185 ? 34.481 64.203 79.040 1.00 7.03 182 SER B CA 1
ATOM 8899 C C . SER B 1 185 ? 35.124 65.585 78.937 1.00 7.98 182 SER B C 1
ATOM 8900 O O . SER B 1 185 ? 34.414 66.586 78.787 1.00 10.88 182 SER B O 1
ATOM 8908 N N . GLY B 1 186 ? 36.456 65.629 78.948 1.00 8.49 183 GLY B N 1
ATOM 8909 C CA . GLY B 1 186 ? 37.187 66.877 78.871 1.00 7.14 183 GLY B CA 1
ATOM 8910 C C . GLY B 1 186 ? 38.364 66.840 77.905 1.00 11.05 183 GLY B C 1
ATOM 8911 O O . GLY B 1 186 ? 39.258 67.679 77.959 1.00 11.18 183 GLY B O 1
ATOM 8915 N N . THR B 1 187 ? 38.358 65.833 77.027 1.00 11.14 184 THR B N 1
ATOM 8916 C CA . THR B 1 187 ? 39.341 65.643 75.957 1.00 7.72 184 THR B CA 1
ATOM 8917 C C . THR B 1 187 ? 39.112 66.625 74.801 1.00 10.39 184 THR B C 1
ATOM 8918 O O . THR B 1 187 ? 38.051 67.224 74.696 1.00 9.37 184 THR B O 1
ATOM 8929 N N . LYS B 1 188 ? 40.110 66.783 73.926 1.00 11.34 185 LYS B N 1
ATOM 8930 C CA . LYS B 1 188 ? 39.918 67.543 72.702 1.00 11.18 185 LYS B CA 1
ATOM 8931 C C . LYS B 1 188 ? 39.252 66.651 71.646 1.00 13.24 185 LYS B C 1
ATOM 8932 O O . LYS B 1 188 ? 39.830 66.354 70.601 1.00 13.10 185 LYS B O 1
ATOM 8951 N N . THR B 1 189 ? 38.032 66.221 71.962 1.00 10.44 186 THR B N 1
ATOM 8952 C CA . THR B 1 189 ? 37.226 65.379 71.091 1.00 10.79 186 THR B CA 1
ATOM 8953 C C . THR B 1 189 ? 35.785 65.848 71.147 1.00 12.79 186 THR B C 1
ATOM 8954 O O . THR B 1 189 ? 35.391 66.608 72.027 1.00 10.55 186 THR B O 1
ATOM 8965 N N . GLU B 1 190 ? 34.993 65.367 70.203 1.00 7.90 187 GLU B N 1
ATOM 8966 C CA . GLU B 1 190 ? 33.600 65.770 70.107 1.00 9.16 187 GLU B CA 1
ATOM 8967 C C . GLU B 1 190 ? 32.799 65.445 71.362 1.00 7.46 187 GLU B C 1
ATOM 8968 O O . GLU B 1 190 ? 31.822 66.132 71.644 1.00 10.13 187 GLU B O 1
ATOM 8980 N N . HIS B 1 191 ? 33.198 64.407 72.099 1.00 6.67 188 HIS B N 1
ATOM 8981 C CA . HIS B 1 191 ? 32.464 64.034 73.312 1.00 9.11 188 HIS B CA 1
ATOM 8982 C C . HIS B 1 191 ? 32.375 65.214 74.264 1.00 7.29 188 HIS B C 1
ATOM 8983 O O . HIS B 1 191 ? 31.419 65.353 75.026 1.00 9.35 188 HIS B O 1
ATOM 8997 N N . THR B 1 192 ? 33.420 66.020 74.300 1.00 9.22 189 THR B N 1
ATOM 8998 C CA . THR B 1 192 ? 33.443 67.138 75.232 1.00 9.06 189 THR B CA 1
ATOM 8999 C C . THR B 1 192 ? 32.453 68.235 74.848 1.00 9.30 189 THR B C 1
ATOM 9000 O O . THR B 1 192 ? 31.770 68.819 75.719 1.00 8.65 189 THR B O 1
ATOM 9011 N N . THR B 1 193 ? 32.350 68.510 73.554 1.00 8.70 190 THR B N 1
ATOM 9012 C CA . THR B 1 193 ? 31.378 69.469 73.079 1.00 5.63 190 THR B CA 1
ATOM 9013 C C . THR B 1 193 ? 29.990 68.933 73.410 1.00 7.56 190 THR B C 1
ATOM 9014 O O . THR B 1 193 ? 29.107 69.662 73.852 1.00 8.86 190 THR B O 1
ATOM 9025 N N . LEU B 1 194 ? 29.797 67.646 73.180 1.00 7.42 191 LEU B N 1
ATOM 9026 C CA . LEU B 1 194 ? 28.495 67.044 73.432 1.00 6.55 191 LEU B CA 1
ATOM 9027 C C . LEU B 1 194 ? 28.154 67.077 74.911 1.00 9.77 191 LEU B C 1
ATOM 9028 O O . LEU B 1 194 ? 26.998 67.275 75.272 1.00 8.80 191 LEU B O 1
ATOM 9044 N N . GLY B 1 195 ? 29.149 66.881 75.769 1.00 6.82 192 GLY B N 1
ATOM 9045 C CA . GLY B 1 195 ? 28.904 66.912 77.196 1.00 9.54 192 GLY B CA 1
ATOM 9046 C C . GLY B 1 195 ? 28.535 68.306 77.645 1.00 10.07 192 GLY B C 1
ATOM 9047 O O . GLY B 1 195 ? 27.577 68.503 78.393 1.00 10.06 192 GLY B O 1
ATOM 9051 N N . TYR B 1 196 ? 29.292 69.294 77.177 1.00 8.63 193 TYR B N 1
ATOM 9052 C CA . TYR B 1 196 ? 28.940 70.661 77.495 1.00 9.40 193 TYR B CA 1
ATOM 9053 C C . TYR B 1 196 ? 27.530 71.018 77.004 1.00 9.94 193 TYR B C 1
ATOM 9054 O O . TYR B 1 196 ? 26.755 71.628 77.752 1.00 9.80 193 TYR B O 1
ATOM 9106 N N . PHE B 1 199 ? 24.788 69.769 79.250 1.00 8.46 196 PHE B N 1
ATOM 9107 C CA . PHE B 1 199 ? 24.620 70.568 80.456 1.00 9.97 196 PHE B CA 1
ATOM 9108 C C . PHE B 1 199 ? 24.049 71.961 80.125 1.00 10.06 196 PHE B C 1
ATOM 9109 O O . PHE B 1 199 ? 23.211 72.467 80.869 1.00 11.12 196 PHE B O 1
ATOM 9126 N N . LEU B 1 200 ? 24.481 72.537 79.000 1.00 9.17 197 LEU B N 1
ATOM 9127 C CA . LEU B 1 200 ? 24.010 73.833 78.510 1.00 9.67 197 LEU B CA 1
ATOM 9128 C C . LEU B 1 200 ? 22.512 73.838 78.290 1.00 11.19 197 LEU B C 1
ATOM 9129 O O . LEU B 1 200 ? 21.812 74.717 78.793 1.00 9.71 197 LEU B O 1
ATOM 9145 N N . TYR B 1 201 ? 22.025 72.854 77.550 1.00 12.49 198 TYR B N 1
ATOM 9146 C CA . TYR B 1 201 ? 20.597 72.760 77.258 1.00 9.71 198 TYR B CA 1
ATOM 9147 C C . TYR B 1 201 ? 19.828 72.370 78.537 1.00 11.05 198 TYR B C 1
ATOM 9148 O O . TYR B 1 201 ? 18.708 72.847 78.747 1.00 13.15 198 TYR B O 1
ATOM 9166 N N . ALA B 1 202 ? 20.433 71.556 79.406 1.00 11.42 199 ALA B N 1
ATOM 9167 C CA . ALA B 1 202 ? 19.788 71.186 80.677 1.00 10.05 199 ALA B CA 1
ATOM 9168 C C . ALA B 1 202 ? 19.612 72.400 81.568 1.00 12.57 199 ALA B C 1
ATOM 9169 O O . ALA B 1 202 ? 18.717 72.420 82.411 1.00 14.28 199 ALA B O 1
ATOM 9176 N N . ALA B 1 203 ? 20.494 73.381 81.413 1.00 13.03 200 ALA B N 1
ATOM 9177 C CA . ALA B 1 203 ? 20.401 74.641 82.156 1.00 19.20 200 ALA B CA 1
ATOM 9178 C C . ALA B 1 203 ? 19.468 75.654 81.488 1.00 15.88 200 ALA B C 1
ATOM 9179 O O . ALA B 1 203 ? 19.310 76.776 82.000 1.00 18.18 200 ALA B O 1
ATOM 9186 N N . GLY B 1 204 ? 18.870 75.281 80.356 1.00 12.72 201 GLY B N 1
ATOM 9187 C CA . GLY B 1 204 ? 17.962 76.177 79.645 1.00 14.31 201 GLY B CA 1
ATOM 9188 C C . GLY B 1 204 ? 18.617 77.118 78.644 1.00 19.70 201 GLY B C 1
ATOM 9189 O O . GLY B 1 204 ? 17.975 78.045 78.129 1.00 17.46 201 GLY B O 1
ATOM 9193 N N . GLY B 1 205 ? 19.888 76.874 78.354 1.00 13.91 202 GLY B N 1
ATOM 9194 C CA . GLY B 1 205 ? 20.646 77.662 77.396 1.00 12.46 202 GLY B CA 1
ATOM 9195 C C . GLY B 1 205 ? 20.609 77.082 75.996 1.00 12.89 202 GLY B C 1
ATOM 9196 O O . GLY B 1 205 ? 19.882 76.116 75.725 1.00 15.05 202 GLY B O 1
ATOM 9200 N N . LYS B 1 206 ? 21.355 77.701 75.088 1.00 14.00 203 LYS B N 1
ATOM 9201 C CA . LYS B 1 206 ? 21.434 77.258 73.699 1.00 13.69 203 LYS B CA 1
ATOM 9202 C C . LYS B 1 206 ? 22.835 77.524 73.182 1.00 13.06 203 LYS B C 1
ATOM 9203 O O . LYS B 1 206 ? 23.527 78.411 73.699 1.00 13.79 203 LYS B O 1
ATOM 9222 N N . LEU B 1 207 ? 23.250 76.772 72.162 1.00 11.00 204 LEU B N 1
ATOM 9223 C CA . LEU B 1 207 ? 24.590 76.915 71.608 1.00 11.11 204 LEU B CA 1
ATOM 9224 C C . LEU B 1 207 ? 24.705 78.153 70.704 1.00 13.08 204 LEU B C 1
ATOM 9225 O O . LEU B 1 207 ? 25.458 79.064 71.017 1.00 13.01 204 LEU B O 1
ATOM 9241 N N . LEU B 1 208 ? 23.985 78.147 69.581 1.00 13.56 205 LEU B N 1
ATOM 9242 C CA . LEU B 1 208 ? 23.876 79.318 68.716 1.00 13.85 205 LEU B CA 1
ATOM 9243 C C . LEU B 1 208 ? 22.462 79.874 68.793 1.00 13.45 205 LEU B C 1
ATOM 9244 O O . LEU B 1 208 ? 21.539 79.193 69.252 1.00 15.53 205 LEU B O 1
ATOM 9260 N N . THR B 1 209 ? 22.303 81.101 68.322 1.00 16.29 206 THR B N 1
ATOM 9261 C CA . THR B 1 209 ? 20.986 81.671 68.111 1.00 19.38 206 THR B CA 1
ATOM 9262 C C . THR B 1 209 ? 20.225 80.805 67.108 1.00 22.67 206 THR B C 1
ATOM 9263 O O . THR B 1 209 ? 20.811 80.005 66.354 1.00 18.84 206 THR B O 1
ATOM 9274 N N . ASP B 1 210 ? 18.911 80.954 67.109 1.00 19.08 207 ASP B N 1
ATOM 9275 C CA . ASP B 1 210 ? 18.061 80.059 66.346 1.00 22.07 207 ASP B CA 1
ATOM 9276 C C . ASP B 1 210 ? 18.338 80.106 64.846 1.00 20.37 207 ASP B C 1
ATOM 9277 O O . ASP B 1 210 ? 18.136 79.104 64.162 1.00 23.75 207 ASP B O 1
ATOM 9286 N N . ASP B 1 211 ? 18.821 81.240 64.347 1.00 20.98 208 ASP B N 1
ATOM 9287 C CA . ASP B 1 211 ? 19.143 81.368 62.926 1.00 27.99 208 ASP B CA 1
ATOM 9288 C C . ASP B 1 211 ? 20.590 80.951 62.630 1.00 24.58 208 ASP B C 1
ATOM 9289 O O . ASP B 1 211 ? 21.094 81.162 61.526 1.00 27.52 208 ASP B O 1
ATOM 9298 N N . TYR B 1 212 ? 21.243 80.361 63.634 1.00 16.40 209 TYR B N 1
ATOM 9299 C CA . TYR B 1 212 ? 22.636 79.904 63.544 1.00 16.87 209 TYR B CA 1
ATOM 9300 C C . TYR B 1 212 ? 23.636 81.024 63.282 1.00 19.13 209 TYR B C 1
ATOM 9301 O O . TYR B 1 212 ? 24.759 80.737 62.875 1.00 23.55 209 TYR B O 1
ATOM 9319 N N . SER B 1 213 ? 23.258 82.278 63.508 1.00 20.24 210 SER B N 1
ATOM 9320 C CA . SER B 1 213 ? 24.113 83.376 63.087 1.00 18.99 210 SER B CA 1
ATOM 9321 C C . SER B 1 213 ? 25.093 83.885 64.130 1.00 18.25 210 SER B C 1
ATOM 9322 O O . SER B 1 213 ? 26.095 84.490 63.768 1.00 22.84 210 SER B O 1
ATOM 9330 N N . LYS B 1 214 ? 24.817 83.653 65.414 1.00 17.55 211 LYS B N 1
ATOM 9331 C CA . LYS B 1 214 ? 25.688 84.137 66.490 1.00 18.21 211 LYS B CA 1
ATOM 9332 C C . LYS B 1 214 ? 25.808 83.103 67.604 1.00 22.60 211 LYS B C 1
ATOM 9333 O O . LYS B 1 214 ? 24.963 82.230 67.742 1.00 17.95 211 LYS B O 1
ATOM 9352 N N . ALA B 1 215 ? 26.846 83.231 68.414 1.00 14.95 212 ALA B N 1
ATOM 9353 C CA . ALA B 1 215 ? 26.939 82.441 69.644 1.00 15.64 212 ALA B CA 1
ATOM 9354 C C . ALA B 1 215 ? 25.864 82.846 70.632 1.00 18.83 212 ALA B C 1
ATOM 9355 O O . ALA B 1 215 ? 25.542 84.030 70.754 1.00 19.68 212 ALA B O 1
ATOM 9362 N N . ALA B 1 216 ? 25.286 81.864 71.318 1.00 14.86 213 ALA B N 1
ATOM 9363 C CA . ALA B 1 216 ? 24.241 82.110 72.302 1.00 16.46 213 ALA B CA 1
ATOM 9364 C C . ALA B 1 216 ? 24.587 81.539 73.676 1.00 15.79 213 ALA B C 1
ATOM 9365 O O . ALA B 1 216 ? 23.895 81.794 74.647 1.00 17.36 213 ALA B O 1
ATOM 9372 N N . PHE B 1 217 ? 25.694 80.807 73.768 1.00 14.33 214 PHE B N 1
ATOM 9373 C CA . PHE B 1 217 ? 26.012 80.085 74.990 1.00 16.61 214 PHE B CA 1
ATOM 9374 C C . PHE B 1 217 ? 26.671 80.952 76.058 1.00 15.85 214 PHE B C 1
ATOM 9375 O O . PHE B 1 217 ? 26.798 80.513 77.208 1.00 15.01 214 PHE B O 1
ATOM 9392 N N . ASP B 1 218 ? 27.103 82.157 75.695 1.00 17.87 215 ASP B N 1
ATOM 9393 C CA . ASP B 1 218 ? 27.723 83.024 76.700 1.00 16.75 215 ASP B CA 1
ATOM 9394 C C . ASP B 1 218 ? 26.603 83.755 77.412 1.00 16.58 215 ASP B C 1
ATOM 9395 O O . ASP B 1 218 ? 26.278 84.909 77.114 1.00 21.31 215 ASP B O 1
ATOM 9404 N N . SER B 1 219 ? 26.050 83.056 78.391 1.00 17.78 216 SER B N 1
ATOM 9405 C CA . SER B 1 219 ? 24.837 83.443 79.092 1.00 19.46 216 SER B CA 1
ATOM 9406 C C . SER B 1 219 ? 24.942 82.958 80.514 1.00 17.09 216 SER B C 1
ATOM 9407 O O . SER B 1 219 ? 25.842 82.178 80.826 1.00 16.38 216 SER B O 1
ATOM 9415 N N . PRO B 1 220 ? 24.016 83.385 81.384 1.00 15.38 217 PRO B N 1
ATOM 9416 C CA . PRO B 1 220 ? 24.065 82.854 82.747 1.00 16.50 217 PRO B CA 1
ATOM 9417 C C . PRO B 1 220 ? 23.863 81.333 82.743 1.00 15.78 217 PRO B C 1
ATOM 9418 O O . PRO B 1 220 ? 24.522 80.639 83.524 1.00 15.16 217 PRO B O 1
ATOM 9429 N N . GLU B 1 221 ? 23.028 80.836 81.830 1.00 15.64 218 GLU B N 1
ATOM 9430 C CA . GLU B 1 221 ? 22.794 79.402 81.745 1.00 14.89 218 GLU B CA 1
ATOM 9431 C C . GLU B 1 221 ? 24.074 78.682 81.286 1.00 13.63 218 GLU B C 1
ATOM 9432 O O . GLU B 1 221 ? 24.471 77.656 81.865 1.00 12.72 218 GLU B O 1
ATOM 9444 N N . GLY B 1 222 ? 24.743 79.249 80.289 1.00 12.74 219 GLY B N 1
ATOM 9445 C CA . GLY B 1 222 ? 25.947 78.651 79.736 1.00 10.71 219 GLY B CA 1
ATOM 9446 C C . GLY B 1 222 ? 27.077 78.640 80.741 1.00 12.39 219 GLY B C 1
ATOM 9447 O O . GLY B 1 222 ? 27.903 77.719 80.781 1.00 12.73 219 GLY B O 1
ATOM 9451 N N . LEU B 1 223 ? 27.153 79.694 81.554 1.00 13.07 220 LEU B N 1
ATOM 9452 C CA . LEU B 1 223 ? 28.184 79.755 82.584 1.00 14.54 220 LEU B CA 1
ATOM 9453 C C . LEU B 1 223 ? 27.893 78.746 83.693 1.00 12.07 220 LEU B C 1
ATOM 9454 O O . LEU B 1 223 ? 28.783 78.024 84.154 1.00 13.87 220 LEU B O 1
ATOM 9470 N N . LYS B 1 224 ? 26.643 78.689 84.122 1.00 13.96 221 LYS B N 1
ATOM 9471 C CA . LYS B 1 224 ? 26.253 77.723 85.128 1.00 13.68 221 LYS B CA 1
ATOM 9472 C C . LYS B 1 224 ? 26.577 76.301 84.665 1.00 15.35 221 LYS B C 1
ATOM 9473 O O . LYS B 1 224 ? 27.088 75.488 85.436 1.00 13.70 221 LYS B O 1
ATOM 9492 N N . ALA B 1 225 ? 26.275 76.015 83.405 1.00 11.44 222 ALA B N 1
ATOM 9493 C CA . ALA B 1 225 ? 26.563 74.710 82.851 1.00 10.03 222 ALA B CA 1
ATOM 9494 C C . ALA B 1 225 ? 28.061 74.443 82.831 1.00 14.69 222 ALA B C 1
ATOM 9495 O O . ALA B 1 225 ? 28.497 73.344 83.186 1.00 13.66 222 ALA B O 1
ATOM 9502 N N . LEU B 1 226 ? 28.862 75.426 82.422 1.00 12.72 223 LEU B N 1
ATOM 9503 C CA . LEU B 1 226 ? 30.307 75.228 82.359 1.00 13.25 223 LEU B CA 1
ATOM 9504 C C . LEU B 1 226 ? 30.860 74.946 83.750 1.00 14.28 223 LEU B C 1
ATOM 9505 O O . LEU B 1 226 ? 31.711 74.063 83.939 1.00 13.44 223 LEU B O 1
ATOM 9521 N N . LYS B 1 227 ? 30.367 75.686 84.734 1.00 13.57 224 LYS B N 1
ATOM 9522 C CA . LYS B 1 227 ? 30.890 75.534 86.096 1.00 11.20 224 LYS B CA 1
ATOM 9523 C C . LYS B 1 227 ? 30.536 74.167 86.681 1.00 11.33 224 LYS B C 1
ATOM 9524 O O . LYS B 1 227 ? 31.399 73.521 87.273 1.00 15.21 224 LYS B O 1
ATOM 9543 N N . PHE B 1 228 ? 29.292 73.697 86.503 1.00 13.21 225 PHE B N 1
ATOM 9544 C CA . PHE B 1 228 ? 28.895 72.442 87.117 1.00 12.87 225 PHE B CA 1
ATOM 9545 C C . PHE B 1 228 ? 29.556 71.265 86.406 1.00 14.02 225 PHE B C 1
ATOM 9546 O O . PHE B 1 228 ? 30.056 70.344 87.051 1.00 14.58 225 PHE B O 1
ATOM 9563 N N . TYR B 1 229 ? 29.570 71.306 85.073 1.00 11.65 226 TYR B N 1
ATOM 9564 C CA . TYR B 1 229 ? 30.217 70.245 84.286 1.00 10.88 226 TYR B CA 1
ATOM 9565 C C . TYR B 1 229 ? 31.678 70.057 84.693 1.00 10.88 226 TYR B C 1
ATOM 9566 O O . TYR B 1 229 ? 32.123 68.936 84.944 1.00 11.64 226 TYR B O 1
ATOM 9584 N N . THR B 1 230 ? 32.424 71.158 84.757 1.00 12.05 227 THR B N 1
ATOM 9585 C CA . THR B 1 230 ? 33.837 71.058 85.115 1.00 13.12 227 THR B CA 1
ATOM 9586 C C . THR B 1 230 ? 34.039 70.795 86.625 1.00 16.80 227 THR B C 1
ATOM 9587 O O . THR B 1 230 ? 34.953 70.078 87.007 1.00 15.12 227 THR B O 1
ATOM 9598 N N . ASP B 1 231 ? 33.169 71.320 87.473 1.00 12.07 228 ASP B N 1
ATOM 9599 C CA . ASP B 1 231 ? 33.265 71.044 88.919 1.00 13.08 228 ASP B CA 1
ATOM 9600 C C . ASP B 1 231 ? 33.133 69.556 89.261 1.00 15.38 228 ASP B C 1
ATOM 9601 O O . ASP B 1 231 ? 33.797 69.065 90.170 1.00 13.60 228 ASP B O 1
ATOM 9610 N N . LEU B 1 232 ? 32.271 68.833 88.546 1.00 12.60 229 LEU B N 1
ATOM 9611 C CA . LEU B 1 232 ? 32.126 67.400 88.773 1.00 13.30 229 LEU B CA 1
ATOM 9612 C C . LEU B 1 232 ? 33.491 66.730 88.695 1.00 13.45 229 LEU B C 1
ATOM 9613 O O . LEU B 1 232 ? 33.794 65.828 89.468 1.00 14.01 229 LEU B O 1
ATOM 9629 N N . ALA B 1 233 ? 34.325 67.207 87.778 1.00 14.15 230 ALA B N 1
ATOM 9630 C CA . ALA B 1 233 ? 35.648 66.640 87.591 1.00 15.27 230 ALA B CA 1
ATOM 9631 C C . ALA B 1 233 ? 36.664 67.307 88.540 1.00 13.54 230 ALA B C 1
ATOM 9632 O O . ALA B 1 233 ? 37.319 66.634 89.344 1.00 20.80 230 ALA B O 1
ATOM 9639 N N . LYS B 1 234 ? 36.730 68.633 88.484 1.00 12.50 231 LYS B N 1
ATOM 9640 C CA . LYS B 1 234 ? 37.800 69.415 89.117 1.00 12.41 231 LYS B CA 1
ATOM 9641 C C . LYS B 1 234 ? 37.631 69.612 90.627 1.00 16.99 231 LYS B C 1
ATOM 9642 O O . LYS B 1 234 ? 38.620 69.626 91.373 1.00 19.19 231 LYS B O 1
ATOM 9661 N N . LYS B 1 235 ? 36.387 69.804 91.060 1.00 15.51 232 LYS B N 1
ATOM 9662 C CA . LYS B 1 235 ? 36.058 70.073 92.461 1.00 15.20 232 LYS B CA 1
ATOM 9663 C C . LYS B 1 235 ? 35.734 68.788 93.217 1.00 17.11 232 LYS B C 1
ATOM 9664 O O . LYS B 1 235 ? 36.244 68.553 94.318 1.00 15.61 232 LYS B O 1
ATOM 9683 N N . TYR B 1 236 ? 34.879 67.962 92.633 1.00 15.01 233 TYR B N 1
ATOM 9684 C CA . TYR B 1 236 ? 34.314 66.833 93.355 1.00 11.37 233 TYR B CA 1
ATOM 9685 C C . TYR B 1 236 ? 35.033 65.524 93.088 1.00 15.57 233 TYR B C 1
ATOM 9686 O O . TYR B 1 236 ? 34.867 64.567 93.842 1.00 17.60 233 TYR B O 1
ATOM 9704 N N . ASN B 1 237 ? 35.823 65.487 92.019 1.00 16.69 234 ASN B N 1
ATOM 9705 C CA . ASN B 1 237 ? 36.569 64.298 91.629 1.00 15.98 234 ASN B CA 1
ATOM 9706 C C . ASN B 1 237 ? 35.725 63.043 91.584 1.00 13.25 234 ASN B C 1
ATOM 9707 O O . ASN B 1 237 ? 36.168 61.977 92.008 1.00 18.95 234 ASN B O 1
ATOM 9718 N N . VAL B 1 238 ? 34.514 63.147 91.029 1.00 12.98 235 VAL B N 1
ATOM 9719 C CA . VAL B 1 238 ? 33.683 61.973 90.865 1.00 15.57 235 VAL B CA 1
ATOM 9720 C C . VAL B 1 238 ? 33.953 61.302 89.511 1.00 14.81 235 VAL B C 1
ATOM 9721 O O . VAL B 1 238 ? 33.410 60.238 89.232 1.00 14.10 235 VAL B O 1
ATOM 9734 N N . SER B 1 239 ? 34.813 61.927 88.708 1.00 18.17 236 SER B N 1
ATOM 9735 C CA . SER B 1 239 ? 35.231 61.418 87.395 1.00 17.53 236 SER B CA 1
ATOM 9736 C C . SER B 1 239 ? 36.706 61.059 87.366 1.00 15.33 236 SER B C 1
ATOM 9737 O O . SER B 1 239 ? 37.509 61.742 88.007 1.00 15.70 236 SER B O 1
ATOM 9745 N N . PRO B 1 240 ? 37.087 60.028 86.593 1.00 14.48 237 PRO B N 1
ATOM 9746 C CA . PRO B 1 240 ? 38.502 59.896 86.235 1.00 13.69 237 PRO B CA 1
ATOM 9747 C C . PRO B 1 240 ? 38.937 61.167 85.529 1.00 15.25 237 PRO B C 1
ATOM 9748 O O . PRO B 1 240 ? 38.066 61.872 84.993 1.00 13.05 237 PRO B O 1
ATOM 9759 N N . ASN B 1 241 ? 40.236 61.470 85.487 1.00 12.71 238 ASN B N 1
ATOM 9760 C CA . ASN B 1 241 ? 40.640 62.805 85.079 1.00 11.23 238 ASN B CA 1
ATOM 9761 C C . ASN B 1 241 ? 40.083 63.197 83.715 1.00 11.45 238 ASN B C 1
ATOM 9762 O O . ASN B 1 241 ? 40.446 62.643 82.670 1.00 13.08 238 ASN B O 1
ATOM 9773 N N . ALA B 1 242 ? 39.200 64.178 83.730 1.00 10.21 239 ALA B N 1
ATOM 9774 C CA . ALA B 1 242 ? 38.411 64.505 82.547 1.00 11.58 239 ALA B CA 1
ATOM 9775 C C . ALA B 1 242 ? 39.254 65.031 81.378 1.00 11.15 239 ALA B C 1
ATOM 9776 O O . ALA B 1 242 ? 38.852 64.940 80.223 1.00 11.10 239 ALA B O 1
ATOM 9783 N N . ILE B 1 243 ? 40.412 65.597 81.679 1.00 10.21 240 ILE B N 1
ATOM 9784 C CA . ILE B 1 243 ? 41.292 66.118 80.656 1.00 11.99 240 ILE B CA 1
ATOM 9785 C C . ILE B 1 243 ? 41.708 65.059 79.651 1.00 16.78 240 ILE B C 1
ATOM 9786 O O . ILE B 1 243 ? 41.977 65.383 78.491 1.00 14.61 240 ILE B O 1
ATOM 9802 N N A GLN B 1 244 ? 41.782 63.803 80.092 0.49 11.51 241 GLN B N 1
ATOM 9803 N N B GLN B 1 244 ? 41.741 63.799 80.062 0.51 11.03 241 GLN B N 1
ATOM 9804 C CA A GLN B 1 244 ? 42.335 62.745 79.242 0.49 13.53 241 GLN B CA 1
ATOM 9805 C CA B GLN B 1 244 ? 42.291 62.775 79.182 0.51 13.62 241 GLN B CA 1
ATOM 9806 C C A GLN B 1 244 ? 41.415 61.534 79.058 0.49 11.84 241 GLN B C 1
ATOM 9807 C C B GLN B 1 244 ? 41.334 61.633 78.878 0.51 12.59 241 GLN B C 1
ATOM 9808 O O A GLN B 1 244 ? 41.829 60.552 78.461 0.49 14.18 241 GLN B O 1
ATOM 9809 O O B GLN B 1 244 ? 41.632 60.813 78.018 0.51 10.21 241 GLN B O 1
ATOM 9836 N N . TYR B 1 245 ? 40.169 61.611 79.527 1.00 10.46 242 TYR B N 1
ATOM 9837 C CA . TYR B 1 245 ? 39.188 60.538 79.287 1.00 10.19 242 TYR B CA 1
ATOM 9838 C C . TYR B 1 245 ? 37.832 61.082 78.831 1.00 10.25 242 TYR B C 1
ATOM 9839 O O . TYR B 1 245 ? 37.487 62.234 79.089 1.00 10.27 242 TYR B O 1
ATOM 9858 N N . HIS B 1 246 ? 37.082 60.244 78.122 1.00 9.82 243 HIS B N 1
ATOM 9859 C CA . HIS B 1 246 ? 35.767 60.617 77.626 1.00 10.03 243 HIS B CA 1
ATOM 9860 C C . HIS B 1 246 ? 34.807 59.436 77.658 1.00 9.79 243 HIS B C 1
ATOM 9861 O O . HIS B 1 246 ? 35.157 58.345 78.127 1.00 9.10 243 HIS B O 1
ATOM 9875 N N . GLU B 1 247 ? 33.584 59.683 77.181 1.00 9.73 244 GLU B N 1
ATOM 9876 C CA . GLU B 1 247 ? 32.506 58.712 77.165 1.00 6.95 244 GLU B CA 1
ATOM 9877 C C . GLU B 1 247 ? 32.900 57.277 76.860 1.00 10.15 244 GLU B C 1
ATOM 9878 O O . GLU B 1 247 ? 32.411 56.341 77.500 1.00 8.54 244 GLU B O 1
ATOM 9890 N N . ASP B 1 248 ? 33.711 57.092 75.828 1.00 8.57 245 ASP B N 1
ATOM 9891 C CA . ASP B 1 248 ? 33.996 55.738 75.378 1.00 9.87 245 ASP B CA 1
ATOM 9892 C C . ASP B 1 248 ? 34.860 55.036 76.411 1.00 9.97 245 ASP B C 1
ATOM 9893 O O . ASP B 1 248 ? 34.651 53.844 76.678 1.00 10.15 245 ASP B O 1
ATOM 9902 N N . ASP B 1 249 ? 35.814 55.761 77.000 1.00 9.38 246 ASP B N 1
ATOM 9903 C CA . ASP B 1 249 ? 36.642 55.189 78.056 1.00 8.82 246 ASP B CA 1
ATOM 9904 C C . ASP B 1 249 ? 35.752 54.838 79.257 1.00 10.90 246 ASP B C 1
ATOM 9905 O O . ASP B 1 249 ? 35.889 53.787 79.885 1.00 11.13 246 ASP B O 1
ATOM 9914 N N . TYR B 1 250 ? 34.827 55.735 79.584 1.00 9.31 247 TYR B N 1
ATOM 9915 C CA . TYR B 1 250 ? 33.953 55.509 80.720 1.00 9.86 247 TYR B CA 1
ATOM 9916 C C . TYR B 1 250 ? 33.035 54.301 80.516 1.00 12.03 247 TYR B C 1
ATOM 9917 O O . TYR B 1 250 ? 32.740 53.581 81.458 1.00 12.04 247 TYR B O 1
ATOM 9935 N N . ARG B 1 251 ? 32.587 54.080 79.286 1.00 9.05 248 ARG B N 1
ATOM 9936 C CA . ARG B 1 251 ? 31.777 52.901 78.986 1.00 10.02 248 ARG B CA 1
ATOM 9937 C C . ARG B 1 251 ? 32.600 51.626 79.183 1.00 10.22 248 ARG B C 1
ATOM 9938 O O . ARG B 1 251 ? 32.138 50.648 79.791 1.00 11.81 248 ARG B O 1
ATOM 9959 N N . ASN B 1 252 ? 33.832 51.628 78.669 1.00 10.91 249 ASN B N 1
ATOM 9960 C CA . ASN B 1 252 ? 34.716 50.484 78.881 1.00 10.51 249 ASN B CA 1
ATOM 9961 C C . ASN B 1 252 ? 35.027 50.238 80.364 1.00 14.78 249 ASN B C 1
ATOM 9962 O O . ASN B 1 252 ? 35.103 49.089 80.796 1.00 16.25 249 ASN B O 1
ATOM 10007 N N . ALA B 1 255 ? 32.059 48.706 82.086 1.00 13.91 252 ALA B N 1
ATOM 10008 C CA . ALA B 1 255 ? 32.000 47.265 81.796 1.00 13.04 252 ALA B CA 1
ATOM 10009 C C . ALA B 1 255 ? 32.833 46.456 82.803 1.00 21.14 252 ALA B C 1
ATOM 10010 O O . ALA B 1 255 ? 32.616 45.257 82.966 1.00 21.13 252 ALA B O 1
ATOM 10017 N N . GLN B 1 256 ? 33.786 47.121 83.452 1.00 15.47 253 GLN B N 1
ATOM 10018 C CA . GLN B 1 256 ? 34.600 46.509 84.508 1.00 19.70 253 GLN B CA 1
ATOM 10019 C C . GLN B 1 256 ? 34.175 47.000 85.903 1.00 22.48 253 GLN B C 1
ATOM 10020 O O . GLN B 1 256 ? 34.899 46.822 86.900 1.00 21.22 253 GLN B O 1
ATOM 10034 N N . ASN B 1 257 ? 32.996 47.608 85.973 1.00 22.36 254 ASN B N 1
ATOM 10035 C CA . ASN B 1 257 ? 32.437 48.090 87.235 1.00 16.01 254 ASN B CA 1
ATOM 10036 C C . ASN B 1 257 ? 33.341 49.087 87.957 1.00 22.98 254 ASN B C 1
ATOM 10037 O O . ASN B 1 257 ? 33.491 49.039 89.180 1.00 24.07 254 ASN B O 1
ATOM 10048 N N . ARG B 1 258 ? 33.931 50.002 87.191 1.00 19.02 255 ARG B N 1
ATOM 10049 C CA . ARG B 1 258 ? 34.792 51.036 87.748 1.00 16.21 255 ARG B CA 1
ATOM 10050 C C . ARG B 1 258 ? 34.200 52.436 87.634 1.00 15.10 255 ARG B C 1
ATOM 10051 O O . ARG B 1 258 ? 34.555 53.316 88.412 1.00 17.21 255 ARG B O 1
ATOM 10072 N N . VAL B 1 259 ? 33.296 52.639 86.677 1.00 13.49 256 VAL B N 1
ATOM 10073 C CA . VAL B 1 259 ? 32.614 53.940 86.548 1.00 11.96 256 VAL B CA 1
ATOM 10074 C C . VAL B 1 259 ? 31.109 53.708 86.483 1.00 11.98 256 VAL B C 1
ATOM 10075 O O . VAL B 1 259 ? 30.618 52.994 85.616 1.00 13.56 256 VAL B O 1
ATOM 10088 N N . ALA B 1 260 ? 30.379 54.327 87.396 1.00 13.23 257 ALA B N 1
ATOM 10089 C CA . ALA B 1 260 ? 28.953 54.004 87.548 1.00 11.65 257 ALA B CA 1
ATOM 10090 C C . ALA B 1 260 ? 28.021 54.732 86.592 1.00 13.50 257 ALA B C 1
ATOM 10091 O O . ALA B 1 260 ? 26.918 54.256 86.323 1.00 14.87 257 ALA B O 1
ATOM 10115 N N . ALA B 1 262 ? 27.808 57.687 83.102 1.00 9.54 259 ALA B N 1
ATOM 10116 C CA . ALA B 1 262 ? 28.451 58.442 82.027 1.00 8.57 259 ALA B CA 1
ATOM 10117 C C . ALA B 1 262 ? 27.357 58.928 81.077 1.00 10.77 259 ALA B C 1
ATOM 10118 O O . ALA B 1 262 ? 26.207 58.546 81.227 1.00 10.17 259 ALA B O 1
ATOM 10125 N N . ILE B 1 263 ? 27.732 59.727 80.085 1.00 8.85 260 ILE B N 1
ATOM 10126 C CA . ILE B 1 263 ? 26.818 60.036 78.986 1.00 8.10 260 ILE B CA 1
ATOM 10127 C C . ILE B 1 263 ? 26.973 58.949 77.928 1.00 9.43 260 ILE B C 1
ATOM 10128 O O . ILE B 1 263 ? 28.096 58.579 77.541 1.00 9.64 260 ILE B O 1
ATOM 10144 N N . GLY B 1 264 ? 25.845 58.390 77.513 1.00 8.65 261 GLY B N 1
ATOM 10145 C CA . GLY B 1 264 ? 25.825 57.320 76.543 1.00 7.57 261 GLY B CA 1
ATOM 10146 C C . GLY B 1 264 ? 24.490 57.269 75.826 1.00 8.71 261 GLY B C 1
ATOM 10147 O O . GLY B 1 264 ? 23.752 58.228 75.827 1.00 8.38 261 GLY B O 1
ATOM 10151 N N . GLY B 1 265 ? 24.202 56.149 75.183 1.00 8.39 262 GLY B N 1
ATOM 10152 C CA . GLY B 1 265 ? 23.025 56.022 74.368 1.00 8.88 262 GLY B CA 1
ATOM 10153 C C . GLY B 1 265 ? 22.977 54.654 73.730 1.00 14.11 262 GLY B C 1
ATOM 10154 O O . GLY B 1 265 ? 23.690 53.733 74.131 1.00 12.69 262 GLY B O 1
ATOM 10158 N N . PRO B 1 266 ? 22.122 54.488 72.716 1.00 11.82 263 PRO B N 1
ATOM 10159 C CA . PRO B 1 266 ? 21.929 53.119 72.216 1.00 11.43 263 PRO B CA 1
ATOM 10160 C C . PRO B 1 266 ? 23.146 52.471 71.501 1.00 10.27 263 PRO B C 1
ATOM 10161 O O . PRO B 1 266 ? 23.252 51.233 71.487 1.00 9.13 263 PRO B O 1
ATOM 10172 N N . TRP B 1 267 ? 24.090 53.259 70.994 1.00 8.29 264 TRP B N 1
ATOM 10173 C CA . TRP B 1 267 ? 25.311 52.693 70.424 1.00 9.92 264 TRP B CA 1
ATOM 10174 C C . TRP B 1 267 ? 26.108 52.003 71.531 1.00 7.30 264 TRP B C 1
ATOM 10175 O O . TRP B 1 267 ? 26.872 51.068 71.282 1.00 9.69 264 TRP B O 1
ATOM 10196 N N . SER B 1 268 ? 25.899 52.456 72.771 1.00 9.34 265 SER B N 1
ATOM 10197 C CA . SER B 1 268 ? 26.620 51.928 73.919 1.00 8.27 265 SER B CA 1
ATOM 10198 C C . SER B 1 268 ? 26.301 50.476 74.203 1.00 7.54 265 SER B C 1
ATOM 10199 O O . SER B 1 268 ? 27.076 49.783 74.843 1.00 11.76 265 SER B O 1
ATOM 10207 N N . PHE B 1 269 ? 25.123 50.036 73.789 1.00 8.09 266 PHE B N 1
ATOM 10208 C CA . PHE B 1 269 ? 24.644 48.729 74.202 1.00 8.04 266 PHE B CA 1
ATOM 10209 C C . PHE B 1 269 ? 25.483 47.576 73.598 1.00 10.12 266 PHE B C 1
ATOM 10210 O O . PHE B 1 269 ? 26.010 46.774 74.353 1.00 12.20 266 PHE B O 1
ATOM 10227 N N . PRO B 1 270 ? 25.598 47.480 72.266 1.00 10.37 267 PRO B N 1
ATOM 10228 C CA . PRO B 1 270 ? 26.484 46.424 71.733 1.00 11.90 267 PRO B CA 1
ATOM 10229 C C . PRO B 1 270 ? 27.940 46.577 72.185 1.00 15.30 267 PRO B C 1
ATOM 10230 O O . PRO B 1 270 ? 28.661 45.585 72.358 1.00 17.31 267 PRO B O 1
ATOM 10241 N N . LEU B 1 271 ? 28.381 47.815 72.385 1.00 11.86 268 LEU B N 1
ATOM 10242 C CA . LEU B 1 271 ? 29.791 48.016 72.703 1.00 15.97 268 LEU B CA 1
ATOM 10243 C C . LEU B 1 271 ? 30.126 47.666 74.137 1.00 15.00 268 LEU B C 1
ATOM 10244 O O . LEU B 1 271 ? 31.179 47.077 74.386 1.00 14.10 268 LEU B O 1
ATOM 10260 N N . ILE B 1 272 ? 29.260 47.993 75.090 1.00 12.00 269 ILE B N 1
ATOM 10261 C CA . ILE B 1 272 ? 29.535 47.632 76.469 1.00 10.36 269 ILE B CA 1
ATOM 10262 C C . ILE B 1 272 ? 29.461 46.095 76.595 1.00 11.37 269 ILE B C 1
ATOM 10263 O O . ILE B 1 272 ? 30.286 45.495 77.279 1.00 17.39 269 ILE B O 1
ATOM 10279 N N . GLU B 1 273 ? 28.555 45.458 75.855 1.00 14.69 270 GLU B N 1
ATOM 10280 C CA . GLU B 1 273 ? 28.494 43.999 75.874 1.00 18.86 270 GLU B CA 1
ATOM 10281 C C . GLU B 1 273 ? 29.645 43.336 75.109 1.00 18.67 270 GLU B C 1
ATOM 10282 O O . GLU B 1 273 ? 30.076 42.235 75.463 1.00 24.19 270 GLU B O 1
ATOM 10294 N N . ALA B 1 274 ? 30.163 43.995 74.083 1.00 17.26 271 ALA B N 1
ATOM 10295 C CA . ALA B 1 274 ? 31.308 43.450 73.352 1.00 15.31 271 ALA B CA 1
ATOM 10296 C C . ALA B 1 274 ? 32.549 43.475 74.256 1.00 23.27 271 ALA B C 1
ATOM 10297 O O . ALA B 1 274 ? 33.422 42.600 74.160 1.00 22.33 271 ALA B O 1
ATOM 10304 N N . ALA B 1 275 ? 32.598 44.464 75.154 1.00 16.76 272 ALA B N 1
ATOM 10305 C CA . ALA B 1 275 ? 33.709 44.626 76.093 1.00 15.31 272 ALA B CA 1
ATOM 10306 C C . ALA B 1 275 ? 33.598 43.608 77.197 1.00 20.19 272 ALA B C 1
ATOM 10307 O O . ALA B 1 275 ? 34.597 43.102 77.692 1.00 26.42 272 ALA B O 1
ATOM 10314 N N . ASN B 1 276 ? 32.364 43.309 77.585 1.00 28.58 273 ASN B N 1
ATOM 10315 C CA . ASN B 1 276 ? 32.121 42.335 78.641 1.00 26.89 273 ASN B CA 1
ATOM 10316 C C . ASN B 1 276 ? 30.786 41.650 78.465 1.00 31.34 273 ASN B C 1
ATOM 10317 O O . ASN B 1 276 ? 29.786 42.130 79.013 1.00 25.01 273 ASN B O 1
ATOM 10328 N N . PRO B 1 277 ? 30.768 40.519 77.729 1.00 23.32 274 PRO B N 1
ATOM 10329 C CA . PRO B 1 277 ? 29.468 39.905 77.436 1.00 26.67 274 PRO B CA 1
ATOM 10330 C C . PRO B 1 277 ? 28.629 39.638 78.681 1.00 22.62 274 PRO B C 1
ATOM 10331 O O . PRO B 1 277 ? 27.392 39.650 78.599 1.00 25.56 274 PRO B O 1
ATOM 10342 N N . ASP B 1 278 ? 29.281 39.468 79.825 1.00 23.48 275 ASP B N 1
ATOM 10343 C CA . ASP B 1 278 ? 28.564 39.137 81.049 1.00 27.70 275 ASP B CA 1
ATOM 10344 C C . ASP B 1 278 ? 28.042 40.382 81.765 1.00 29.15 275 ASP B C 1
ATOM 10345 O O . ASP B 1 278 ? 27.563 40.296 82.890 1.00 25.49 275 ASP B O 1
ATOM 10354 N N . ILE B 1 279 ? 28.107 41.533 81.102 1.00 27.79 276 ILE B N 1
ATOM 10355 C CA . ILE B 1 279 ? 27.480 42.760 81.611 1.00 26.34 276 ILE B CA 1
ATOM 10356 C C . ILE B 1 279 ? 26.005 42.881 81.202 1.00 20.32 276 ILE B C 1
ATOM 10357 O O . ILE B 1 279 ? 25.291 43.781 81.664 1.00 18.13 276 ILE B O 1
ATOM 10373 N N . ALA B 1 280 ? 25.567 42.018 80.293 1.00 19.62 277 ALA B N 1
ATOM 10374 C CA . ALA B 1 280 ? 24.169 42.045 79.849 1.00 16.82 277 ALA B CA 1
ATOM 10375 C C . ALA B 1 280 ? 23.209 42.076 81.038 1.00 20.30 277 ALA B C 1
ATOM 10376 O O . ALA B 1 280 ? 23.383 41.324 82.009 1.00 22.48 277 ALA B O 1
ATOM 10383 N N . GLY B 1 281 ? 22.218 42.966 80.957 1.00 21.96 278 GLY B N 1
ATOM 10384 C CA . GLY B 1 281 ? 21.188 43.116 81.970 1.00 25.58 278 GLY B CA 1
ATOM 10385 C C . GLY B 1 281 ? 21.542 43.974 83.172 1.00 25.97 278 GLY B C 1
ATOM 10386 O O . GLY B 1 281 ? 20.686 44.236 84.024 1.00 26.20 278 GLY B O 1
ATOM 10390 N N . LYS B 1 282 ? 22.799 44.403 83.246 1.00 20.02 279 LYS B N 1
ATOM 10391 C CA . LYS B 1 282 ? 23.328 45.031 84.449 1.00 17.82 279 LYS B CA 1
ATOM 10392 C C . LYS B 1 282 ? 23.570 46.532 84.290 1.00 17.29 279 LYS B C 1
ATOM 10393 O O . LYS B 1 282 ? 24.109 47.178 85.177 1.00 16.26 279 LYS B O 1
ATOM 10412 N N . TYR B 1 283 ? 23.130 47.080 83.163 1.00 18.44 280 TYR B N 1
ATOM 10413 C CA . TYR B 1 283 ? 23.240 48.511 82.897 1.00 16.85 280 TYR B CA 1
ATOM 10414 C C . TYR B 1 283 ? 21.910 49.011 82.386 1.00 15.44 280 TYR B C 1
ATOM 10415 O O . TYR B 1 283 ? 21.085 48.227 81.889 1.00 15.04 280 TYR B O 1
ATOM 10433 N N . SER B 1 284 ? 21.690 50.318 82.479 1.00 14.67 281 SER B N 1
ATOM 10434 C CA . SER B 1 284 ? 20.509 50.909 81.851 1.00 12.97 281 SER B CA 1
ATOM 10435 C C . SER B 1 284 ? 20.749 52.344 81.416 1.00 13.08 281 SER B C 1
ATOM 10436 O O . SER B 1 284 ? 21.873 52.824 81.476 1.00 11.90 281 SER B O 1
ATOM 10444 N N . VAL B 1 285 ? 19.692 53.005 80.938 1.00 13.48 282 VAL B N 1
ATOM 10445 C CA . VAL B 1 285 ? 19.762 54.415 80.556 1.00 9.17 282 VAL B CA 1
ATOM 10446 C C . VAL B 1 285 ? 18.583 55.154 81.168 1.00 16.98 282 VAL B C 1
ATOM 10447 O O . VAL B 1 285 ? 17.560 54.549 81.512 1.00 15.23 282 VAL B O 1
ATOM 10460 N N . ALA B 1 286 ? 18.738 56.469 81.299 1.00 12.55 283 ALA B N 1
ATOM 10461 C CA . ALA B 1 286 ? 17.697 57.335 81.795 1.00 10.16 283 ALA B CA 1
ATOM 10462 C C . ALA B 1 286 ? 17.882 58.699 81.143 1.00 10.21 283 ALA B C 1
ATOM 10463 O O . ALA B 1 286 ? 18.979 59.031 80.687 1.00 11.47 283 ALA B O 1
ATOM 10470 N N . LEU B 1 287 ? 16.812 59.472 81.074 1.00 10.54 284 LEU B N 1
ATOM 10471 C CA . LEU B 1 287 ? 16.924 60.892 80.751 1.00 11.15 284 LEU B CA 1
ATOM 10472 C C . LEU B 1 287 ? 18.025 61.513 81.599 1.00 11.21 284 LEU B C 1
ATOM 10473 O O . LEU B 1 287 ? 18.086 61.272 82.814 1.00 11.28 284 LEU B O 1
ATOM 10489 N N . HIS B 1 288 ? 18.948 62.254 80.975 1.00 9.67 285 HIS B N 1
ATOM 10490 C CA . HIS B 1 288 ? 20.087 62.736 81.737 1.00 9.45 285 HIS B CA 1
ATOM 10491 C C . HIS B 1 288 ? 19.578 63.716 82.778 1.00 12.90 285 HIS B C 1
ATOM 10492 O O . HIS B 1 288 ? 18.678 64.505 82.506 1.00 10.58 285 HIS B O 1
ATOM 10506 N N . PRO B 1 289 ? 20.145 63.654 83.982 1.00 11.01 286 PRO B N 1
ATOM 10507 C CA . PRO B 1 289 ? 19.816 64.666 84.994 1.00 14.95 286 PRO B CA 1
ATOM 10508 C C . PRO B 1 289 ? 19.851 66.098 84.451 1.00 10.91 286 PRO B C 1
ATOM 10509 O O . PRO B 1 289 ? 20.737 66.455 83.671 1.00 13.42 286 PRO B O 1
ATOM 10520 N N . TYR B 1 290 ? 18.876 66.917 84.832 1.00 11.87 287 TYR B N 1
ATOM 10521 C CA . TYR B 1 290 ? 18.833 68.284 84.333 1.00 11.21 287 TYR B CA 1
ATOM 10522 C C . TYR B 1 290 ? 18.570 69.290 85.425 1.00 10.95 287 TYR B C 1
ATOM 10523 O O . TYR B 1 290 ? 18.337 68.939 86.581 1.00 14.61 287 TYR B O 1
ATOM 10541 N N . ASP B 1 291 ? 18.673 70.550 85.027 1.00 12.71 288 ASP B N 1
ATOM 10542 C CA . ASP B 1 291 ? 18.527 71.688 85.918 1.00 16.26 288 ASP B CA 1
ATOM 10543 C C . ASP B 1 291 ? 17.172 72.336 85.636 1.00 15.77 288 ASP B C 1
ATOM 10544 O O . ASP B 1 291 ? 16.164 72.018 86.288 1.00 19.22 288 ASP B O 1
ATOM 10553 N N . ALA B 1 292 ? 17.146 73.194 84.628 1.00 16.62 289 ALA B N 1
ATOM 10554 C CA . ALA B 1 292 ? 15.946 73.921 84.231 1.00 15.39 289 ALA B CA 1
ATOM 10555 C C . ALA B 1 292 ? 14.993 73.158 83.300 1.00 23.78 289 ALA B C 1
ATOM 10556 O O . ALA B 1 292 ? 13.780 73.292 83.417 1.00 18.66 289 ALA B O 1
ATOM 10563 N N . LYS B 1 293 ? 15.544 72.385 82.369 1.00 14.13 290 LYS B N 1
ATOM 10564 C CA . LYS B 1 293 ? 14.784 71.768 81.272 1.00 16.79 290 LYS B CA 1
ATOM 10565 C C . LYS B 1 293 ? 15.365 70.397 80.948 1.00 13.97 290 LYS B C 1
ATOM 10566 O O . LYS B 1 293 ? 16.588 70.254 80.892 1.00 15.34 290 LYS B O 1
ATOM 10585 N N . PRO B 1 294 ? 14.511 69.401 80.694 1.00 14.78 291 PRO B N 1
ATOM 10586 C CA . PRO B 1 294 ? 15.047 68.156 80.129 1.00 13.77 291 PRO B CA 1
ATOM 10587 C C . PRO B 1 294 ? 15.804 68.431 78.842 1.00 12.85 291 PRO B C 1
ATOM 10588 O O . PRO B 1 294 ? 15.411 69.283 78.035 1.00 13.94 291 PRO B O 1
ATOM 10599 N N . ALA B 1 295 ? 16.899 67.705 78.656 1.00 13.66 292 ALA B N 1
ATOM 10600 C CA . ALA B 1 295 ? 17.714 67.888 77.479 1.00 12.41 292 ALA B CA 1
ATOM 10601 C C . ALA B 1 295 ? 18.337 66.582 76.983 1.00 11.21 292 ALA B C 1
ATOM 10602 O O . ALA B 1 295 ? 18.685 65.692 77.770 1.00 9.04 292 ALA B O 1
ATOM 10609 N N . SER B 1 296 ? 18.463 66.493 75.661 1.00 11.79 293 SER B N 1
ATOM 10610 C CA . SER B 1 296 ? 19.192 65.420 75.004 1.00 7.62 293 SER B CA 1
ATOM 10611 C C . SER B 1 296 ? 19.776 66.004 73.714 1.00 10.04 293 SER B C 1
ATOM 10612 O O . SER B 1 296 ? 19.265 67.003 73.228 1.00 13.94 293 SER B O 1
ATOM 10620 N N . VAL B 1 297 ? 20.851 65.416 73.190 1.00 7.38 294 VAL B N 1
ATOM 10621 C CA . VAL B 1 297 ? 21.450 65.848 71.932 1.00 6.05 294 VAL B CA 1
ATOM 10622 C C . VAL B 1 297 ? 21.371 64.686 70.935 1.00 6.12 294 VAL B C 1
ATOM 10623 O O . VAL B 1 297 ? 21.537 63.518 71.324 1.00 7.45 294 VAL B O 1
ATOM 10636 N N . LEU B 1 298 ? 21.078 65.019 69.682 1.00 8.89 295 LEU B N 1
ATOM 10637 C CA . LEU B 1 298 ? 20.897 64.081 68.578 1.00 7.60 295 LEU B CA 1
ATOM 10638 C C . LEU B 1 298 ? 22.228 63.663 68.000 1.00 9.27 295 LEU B C 1
ATOM 10639 O O . LEU B 1 298 ? 23.130 64.490 67.901 1.00 8.11 295 LEU B O 1
ATOM 10655 N N . GLY B 1 299 ? 22.368 62.388 67.634 1.00 7.77 296 GLY B N 1
ATOM 10656 C CA . GLY B 1 299 ? 23.568 61.941 66.951 1.00 5.25 296 GLY B CA 1
ATOM 10657 C C . GLY B 1 299 ? 23.313 60.784 66.012 1.00 7.74 296 GLY B C 1
ATOM 10658 O O . GLY B 1 299 ? 22.153 60.394 65.799 1.00 8.81 296 GLY B O 1
ATOM 10662 N N . GLY B 1 300 ? 24.407 60.273 65.452 1.00 8.92 297 GLY B N 1
ATOM 10663 C CA . GLY B 1 300 ? 24.379 59.172 64.521 1.00 7.33 297 GLY B CA 1
ATOM 10664 C C . GLY B 1 300 ? 25.330 59.359 63.354 1.00 5.37 297 GLY B C 1
ATOM 10665 O O . GLY B 1 300 ? 26.161 60.266 63.348 1.00 6.39 297 GLY B O 1
ATOM 10669 N N . TRP B 1 301 ? 25.145 58.500 62.351 1.00 6.66 298 TRP B N 1
ATOM 10670 C CA . TRP B 1 301 ? 25.998 58.477 61.159 1.00 5.83 298 TRP B CA 1
ATOM 10671 C C . TRP B 1 301 ? 25.160 58.272 59.913 1.00 7.71 298 TRP B C 1
ATOM 10672 O O . TRP B 1 301 ? 24.198 57.499 59.924 1.00 7.15 298 TRP B O 1
ATOM 10693 N N . ALA B 1 302 ? 25.570 58.949 58.845 1.00 6.51 299 ALA B N 1
ATOM 10694 C CA . ALA B 1 302 ? 24.999 58.794 57.511 1.00 6.68 299 ALA B CA 1
ATOM 10695 C C . ALA B 1 302 ? 25.993 58.115 56.594 1.00 8.73 299 ALA B C 1
ATOM 10696 O O . ALA B 1 302 ? 27.188 58.155 56.835 1.00 7.19 299 ALA B O 1
ATOM 10703 N N . LEU B 1 303 ? 25.470 57.526 55.524 1.00 6.85 300 LEU B N 1
ATOM 10704 C CA . LEU B 1 303 ? 26.253 57.067 54.396 1.00 7.12 300 LEU B CA 1
ATOM 10705 C C . LEU B 1 303 ? 26.276 58.148 53.338 1.00 10.11 300 LEU B C 1
ATOM 10706 O O . LEU B 1 303 ? 25.229 58.664 52.970 1.00 8.14 300 LEU B O 1
ATOM 10722 N N . VAL B 1 304 ? 27.476 58.504 52.883 1.00 6.94 301 VAL B N 1
ATOM 10723 C CA . VAL B 1 304 ? 27.645 59.524 51.832 1.00 9.02 301 VAL B CA 1
ATOM 10724 C C . VAL B 1 304 ? 28.477 58.957 50.690 1.00 9.14 301 VAL B C 1
ATOM 10725 O O . VAL B 1 304 ? 29.239 58.002 50.869 1.00 9.00 301 VAL B O 1
ATOM 10738 N N . ILE B 1 305 ? 28.334 59.561 49.517 1.00 8.17 302 ILE B N 1
ATOM 10739 C CA . ILE B 1 305 ? 29.019 59.122 48.319 1.00 5.80 302 ILE B CA 1
ATOM 10740 C C . ILE B 1 305 ? 29.912 60.256 47.870 1.00 8.39 302 ILE B C 1
ATOM 10741 O O . ILE B 1 305 ? 29.415 61.299 47.455 1.00 9.52 302 ILE B O 1
ATOM 10757 N N . PRO B 1 306 ? 31.235 60.070 47.938 1.00 8.18 303 PRO B N 1
ATOM 10758 C CA . PRO B 1 306 ? 32.076 61.186 47.463 1.00 10.39 303 PRO B CA 1
ATOM 10759 C C . PRO B 1 306 ? 31.857 61.532 45.984 1.00 8.06 303 PRO B C 1
ATOM 10760 O O . PRO B 1 306 ? 31.671 60.640 45.186 1.00 11.40 30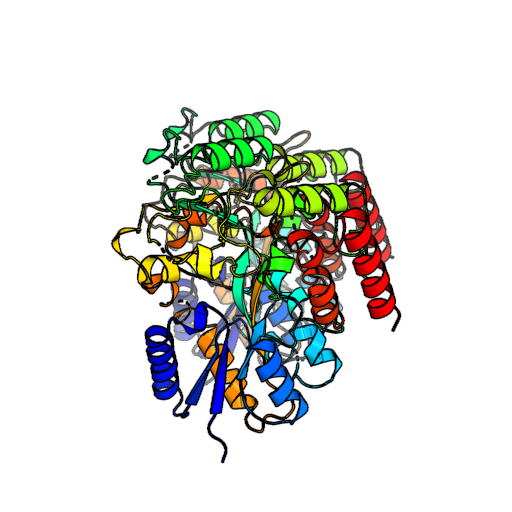3 PRO B O 1
ATOM 10771 N N . SER B 1 307 ? 31.900 62.817 45.663 1.00 9.82 304 SER B N 1
ATOM 10772 C CA . SER B 1 307 ? 31.713 63.270 44.294 1.00 9.71 304 SER B CA 1
ATOM 10773 C C . SER B 1 307 ? 32.822 62.743 43.381 1.00 11.28 304 SER B C 1
ATOM 10774 O O . SER B 1 307 ? 32.647 62.678 42.169 1.00 12.13 304 SER B O 1
ATOM 10782 N N A SER B 1 308 ? 33.952 62.357 43.978 0.51 10.73 305 SER B N 1
ATOM 10783 N N B SER B 1 308 ? 33.956 62.348 43.953 0.49 10.74 305 SER B N 1
ATOM 10784 C CA A SER B 1 308 ? 35.090 61.817 43.246 0.51 16.26 305 SER B CA 1
ATOM 10785 C CA B SER B 1 308 ? 35.058 61.852 43.148 0.49 16.30 305 SER B CA 1
ATOM 10786 C C A SER B 1 308 ? 34.912 60.372 42.794 0.51 14.47 305 SER B C 1
ATOM 10787 C C B SER B 1 308 ? 34.995 60.338 42.895 0.49 14.90 305 SER B C 1
ATOM 10788 O O A SER B 1 308 ? 35.643 59.893 41.926 0.51 14.38 305 SER B O 1
ATOM 10789 O O B SER B 1 308 ? 35.882 59.778 42.250 0.49 15.29 305 SER B O 1
ATOM 10804 N N . SER B 1 309 ? 33.951 59.665 43.382 1.00 11.68 306 SER B N 1
ATOM 10805 C CA . SER B 1 309 ? 33.833 58.222 43.138 1.00 14.54 306 SER B CA 1
ATOM 10806 C C . SER B 1 309 ? 33.509 57.901 41.677 1.00 10.42 306 SER B C 1
ATOM 10807 O O . SER B 1 309 ? 32.612 58.502 41.086 1.00 14.76 306 SER B O 1
ATOM 10815 N N . PRO B 1 310 ? 34.235 56.942 41.094 1.00 13.09 307 PRO B N 1
ATOM 10816 C CA . PRO B 1 310 ? 33.885 56.443 39.763 1.00 16.32 307 PRO B CA 1
ATOM 10817 C C . PRO B 1 310 ? 32.845 55.327 39.789 1.00 19.26 307 PRO B C 1
ATOM 10818 O O . PRO B 1 310 ? 32.515 54.783 38.729 1.00 16.80 307 PRO B O 1
ATOM 10829 N N . ASN B 1 311 ? 32.350 54.996 40.988 1.00 11.71 308 ASN B N 1
ATOM 10830 C CA . ASN B 1 311 ? 31.402 53.911 41.169 1.00 11.62 308 ASN B CA 1
ATOM 10831 C C . ASN B 1 311 ? 30.114 54.364 41.869 1.00 13.29 308 ASN B C 1
ATOM 10832 O O . ASN B 1 311 ? 29.617 53.649 42.735 1.00 12.98 308 ASN B O 1
ATOM 10843 N N . LYS B 1 312 ? 29.553 55.504 41.472 1.00 14.93 309 LYS B N 1
ATOM 10844 C CA . LYS B 1 312 ? 28.482 56.126 42.243 1.00 10.89 309 LYS B CA 1
ATOM 10845 C C . LYS B 1 312 ? 27.180 55.335 42.244 1.00 12.90 309 LYS B C 1
ATOM 10846 O O . LYS B 1 312 ? 26.474 55.311 43.249 1.00 12.36 309 LYS B O 1
ATOM 10865 N N . GLU B 1 313 ? 26.845 54.669 41.145 1.00 12.34 310 GLU B N 1
ATOM 10866 C CA . GLU B 1 313 ? 25.593 53.921 41.126 1.00 13.13 310 GLU B CA 1
ATOM 10867 C C . GLU B 1 313 ? 25.679 52.680 41.990 1.00 12.76 310 GLU B C 1
ATOM 10868 O O . GLU B 1 313 ? 24.733 52.389 42.715 1.00 13.14 310 GLU B O 1
ATOM 10880 N N . ASP B 1 314 ? 26.797 51.965 41.951 1.00 12.47 311 ASP B N 1
ATOM 10881 C CA . ASP B 1 314 ? 26.941 50.794 42.804 1.00 13.27 311 ASP B CA 1
ATOM 10882 C C . ASP B 1 314 ? 27.048 51.223 44.277 1.00 8.82 311 ASP B C 1
ATOM 10883 O O . ASP B 1 314 ? 26.606 50.504 45.171 1.00 10.06 311 ASP B O 1
ATOM 10892 N N . ALA B 1 315 ? 27.637 52.392 44.521 1.00 10.56 312 ALA B N 1
ATOM 10893 C CA . ALA B 1 315 ? 27.700 52.911 45.890 1.00 11.90 312 ALA B CA 1
ATOM 10894 C C . ALA B 1 315 ? 26.296 53.114 46.441 1.00 10.32 312 ALA B C 1
ATOM 10895 O O . ALA B 1 315 ? 26.023 52.770 47.602 1.00 10.34 312 ALA B O 1
ATOM 10902 N N . TRP B 1 316 ? 25.394 53.669 45.632 1.00 10.11 313 TRP B N 1
ATOM 10903 C CA . TRP B 1 316 ? 24.004 53.805 46.059 1.00 10.47 313 TRP B CA 1
ATOM 10904 C C . TRP B 1 316 ? 23.375 52.436 46.335 1.00 11.50 313 TRP B C 1
ATOM 10905 O O . TRP B 1 316 ? 22.671 52.265 47.327 1.00 11.92 313 TRP B O 1
ATOM 10926 N N . LYS B 1 317 ? 23.619 51.461 45.469 1.00 9.14 314 LYS B N 1
ATOM 10927 C CA . LYS B 1 317 ? 23.075 50.124 45.668 1.00 11.10 314 LYS B CA 1
ATOM 10928 C C . LYS B 1 317 ? 23.482 49.562 47.031 1.00 11.91 314 LYS B C 1
ATOM 10929 O O . LYS B 1 317 ? 22.659 48.978 47.756 1.00 12.32 314 LYS B O 1
ATOM 10948 N N . LEU B 1 318 ? 24.743 49.751 47.385 1.00 9.90 315 LEU B N 1
ATOM 10949 C CA . LEU B 1 318 ? 25.223 49.292 48.674 1.00 12.62 315 LEU B CA 1
ATOM 10950 C C . LEU B 1 318 ? 24.541 50.083 49.811 1.00 10.57 315 LEU B C 1
ATOM 10951 O O . LEU B 1 318 ? 24.142 49.486 50.817 1.00 9.80 315 LEU B O 1
ATOM 10967 N N . ALA B 1 319 ? 24.391 51.408 49.667 1.00 8.86 316 ALA B N 1
ATOM 10968 C CA . ALA B 1 319 ? 23.751 52.205 50.721 1.00 8.47 316 ALA B CA 1
ATOM 10969 C C . ALA B 1 319 ? 22.307 51.767 50.926 1.00 9.71 316 ALA B C 1
ATOM 10970 O O . ALA B 1 319 ? 21.825 51.648 52.065 1.00 9.16 316 ALA B O 1
ATOM 10977 N N . GLU B 1 320 ? 21.633 51.508 49.815 1.00 10.71 317 GLU B N 1
ATOM 10978 C CA . GLU B 1 320 ? 20.244 51.058 49.794 1.00 13.53 317 GLU B CA 1
ATOM 10979 C C . GLU B 1 320 ? 20.092 49.728 50.529 1.00 13.20 317 GLU B C 1
ATOM 10980 O O . GLU B 1 320 ? 19.173 49.523 51.340 1.00 12.72 317 GLU B O 1
ATOM 10992 N N . TYR B 1 321 ? 21.031 48.833 50.262 1.00 11.41 318 TYR B N 1
ATOM 10993 C CA . TYR B 1 321 ? 21.020 47.532 50.882 1.00 10.04 318 TYR B CA 1
ATOM 10994 C C . TYR B 1 321 ? 21.267 47.643 52.392 1.00 11.17 318 TYR B C 1
ATOM 10995 O O . TYR B 1 321 ? 20.562 47.053 53.219 1.00 9.95 318 TYR B O 1
ATOM 11013 N N . LEU B 1 322 ? 22.281 48.420 52.750 1.00 9.37 319 LEU B N 1
ATOM 11014 C CA . LEU B 1 322 ? 22.661 48.561 54.153 1.00 8.06 319 LEU B CA 1
ATOM 11015 C C . LEU B 1 322 ? 21.539 49.174 54.981 1.00 7.42 319 LEU B C 1
ATOM 11016 O O . LEU B 1 322 ? 21.436 48.919 56.193 1.00 8.68 319 LEU B O 1
ATOM 11032 N N . THR B 1 323 ? 20.692 49.976 54.341 1.00 8.95 320 THR B N 1
ATOM 11033 C CA . THR B 1 323 ? 19.633 50.671 55.061 1.00 8.17 320 THR B CA 1
ATOM 11034 C C . THR B 1 323 ? 18.278 50.067 54.733 1.00 10.04 320 THR B C 1
ATOM 11035 O O . THR B 1 323 ? 17.253 50.712 54.856 1.00 10.86 320 THR B O 1
ATOM 11046 N N . SER B 1 324 ? 18.283 48.808 54.316 1.00 10.90 321 SER B N 1
ATOM 11047 C CA . SER B 1 324 ? 17.048 48.088 54.060 1.00 9.69 321 SER B CA 1
ATOM 11048 C C . SER B 1 324 ? 16.449 47.495 55.329 1.00 8.61 321 SER B C 1
ATOM 11049 O O . SER B 1 324 ? 17.129 47.338 56.354 1.00 9.17 321 SER B O 1
ATOM 11057 N N . PHE B 1 325 ? 15.161 47.188 55.245 1.00 9.53 322 PHE B N 1
ATOM 11058 C CA . PHE B 1 325 ? 14.408 46.673 56.381 1.00 10.19 322 PHE B CA 1
ATOM 11059 C C . PHE B 1 325 ? 15.016 45.391 56.954 1.00 11.08 322 PHE B C 1
ATOM 11060 O O . PHE B 1 325 ? 15.273 45.324 58.159 1.00 8.20 322 PHE B O 1
ATOM 11077 N N . ASP B 1 326 ? 15.254 44.377 56.118 1.00 12.26 323 ASP B N 1
ATOM 11078 C CA . ASP B 1 326 ? 15.730 43.092 56.656 1.00 12.39 323 ASP B CA 1
ATOM 11079 C C . ASP B 1 326 ? 17.146 43.210 57.224 1.00 9.69 323 ASP B C 1
ATOM 11080 O O . ASP B 1 326 ? 17.463 42.572 58.239 1.00 10.52 323 ASP B O 1
ATOM 11089 N N . VAL B 1 327 ? 17.999 44.021 56.596 1.00 10.47 324 VAL B N 1
ATOM 11090 C CA . VAL B 1 327 ? 19.365 44.178 57.105 1.00 9.33 324 VAL B CA 1
ATOM 11091 C C . VAL B 1 327 ? 19.319 44.806 58.508 1.00 8.54 324 VAL B C 1
ATOM 11092 O O . VAL B 1 327 ? 19.999 44.349 59.448 1.00 9.71 324 VAL B O 1
ATOM 11105 N N . TRP B 1 328 ? 18.490 45.826 58.688 1.00 9.69 325 TRP B N 1
ATOM 11106 C CA . TRP B 1 328 ? 18.473 46.506 59.972 1.00 8.84 325 TRP B CA 1
ATOM 11107 C C . TRP B 1 328 ? 17.751 45.663 61.027 1.00 9.19 325 TRP B C 1
ATOM 11108 O O . TRP B 1 328 ? 18.127 45.699 62.199 1.00 10.54 325 TRP B O 1
ATOM 11146 N N . LYS B 1 330 ? 17.865 42.404 61.228 1.00 10.11 327 LYS B N 1
ATOM 11147 C CA . LYS B 1 330 ? 18.856 41.425 61.655 1.00 7.00 327 LYS B CA 1
ATOM 11148 C C . LYS B 1 330 ? 19.916 42.094 62.512 1.00 11.62 327 LYS B C 1
ATOM 11149 O O . LYS B 1 330 ? 20.328 41.529 63.531 1.00 11.57 327 LYS B O 1
ATOM 11168 N N . TRP B 1 331 ? 20.349 43.295 62.131 1.00 10.75 328 TRP B N 1
ATOM 11169 C CA . TRP B 1 331 ? 21.360 43.998 62.916 1.00 9.11 328 TRP B CA 1
ATOM 11170 C C . TRP B 1 331 ? 20.906 44.211 64.357 1.00 14.75 328 TRP B C 1
ATOM 11171 O O . TRP B 1 331 ? 21.600 43.869 65.310 1.00 12.13 328 TRP B O 1
ATOM 11192 N N . VAL B 1 332 ? 19.723 44.764 64.526 1.00 9.72 329 VAL B N 1
ATOM 11193 C CA . VAL B 1 332 ? 19.310 45.152 65.847 1.00 12.10 329 VAL B CA 1
ATOM 11194 C C . VAL B 1 332 ? 18.958 43.858 66.643 1.00 15.69 329 VAL B C 1
ATOM 11195 O O . VAL B 1 332 ? 19.219 43.790 67.850 1.00 16.94 329 VAL B O 1
ATOM 11208 N N . GLU B 1 333 ? 18.465 42.818 65.976 1.00 13.49 330 GLU B N 1
ATOM 11209 C CA . GLU B 1 333 ? 18.280 41.500 66.612 1.00 17.50 330 GLU B CA 1
ATOM 11210 C C . GLU B 1 333 ? 19.582 40.959 67.197 1.00 15.57 330 GLU B C 1
ATOM 11211 O O . GLU B 1 333 ? 19.614 40.480 68.333 1.00 21.11 330 GLU B O 1
ATOM 11223 N N . GLU B 1 334 ? 20.652 41.045 66.422 1.00 14.61 331 GLU B N 1
ATOM 11224 C CA . GLU B 1 334 ? 21.947 40.506 66.800 1.00 14.02 331 GLU B CA 1
ATOM 11225 C C . GLU B 1 334 ? 22.688 41.384 67.816 1.00 14.34 331 GLU B C 1
ATOM 11226 O O . GLU B 1 334 ? 23.299 40.850 68.758 1.00 17.99 331 GLU B O 1
ATOM 11238 N N . LYS B 1 335 ? 22.667 42.707 67.619 1.00 11.23 332 LYS B N 1
ATOM 11239 C CA . LYS B 1 335 ? 23.545 43.593 68.387 1.00 11.63 332 LYS B CA 1
ATOM 11240 C C . LYS B 1 335 ? 22.857 44.447 69.450 1.00 12.12 332 LYS B C 1
ATOM 11241 O O . LYS B 1 335 ? 23.523 44.945 70.375 1.00 13.63 332 LYS B O 1
ATOM 11260 N N . GLY B 1 336 ? 21.547 44.652 69.314 1.00 10.75 333 GLY B N 1
ATOM 11261 C CA . GLY B 1 336 ? 20.796 45.429 70.292 1.00 11.79 333 GLY B CA 1
ATOM 11262 C C . GLY B 1 336 ? 21.005 46.933 70.247 1.00 12.45 333 GLY B C 1
ATOM 11263 O O . GLY B 1 336 ? 20.565 47.654 71.142 1.00 12.18 333 GLY B O 1
ATOM 11267 N N . GLY B 1 337 ? 21.653 47.414 69.193 1.00 9.76 334 GLY B N 1
ATOM 11268 C CA . GLY B 1 337 ? 21.851 48.840 68.988 1.00 8.41 334 GLY B CA 1
ATOM 11269 C C . GLY B 1 337 ? 22.831 49.027 67.828 1.00 11.68 334 GLY B C 1
ATOM 11270 O O . GLY B 1 337 ? 23.397 48.058 67.328 1.00 11.62 334 GLY B O 1
ATOM 11274 N N . PRO B 1 338 ? 23.041 50.271 67.378 1.00 9.55 335 PRO B N 1
ATOM 11275 C CA . PRO B 1 338 ? 22.381 51.506 67.820 1.00 8.20 335 PRO B CA 1
ATOM 11276 C C . PRO B 1 338 ? 20.943 51.600 67.315 1.00 7.52 335 PRO B C 1
ATOM 11277 O O . PRO B 1 338 ? 20.379 50.574 66.938 1.00 9.33 335 PRO B O 1
ATOM 11305 N N . PRO B 1 340 ? 17.879 52.224 64.910 1.00 7.69 337 PRO B N 1
ATOM 11306 C CA . PRO B 1 340 ? 17.623 52.281 63.476 1.00 8.26 337 PRO B CA 1
ATOM 11307 C C . PRO B 1 340 ? 17.139 53.647 63.057 1.00 9.09 337 PRO B C 1
ATOM 11308 O O . PRO B 1 340 ? 16.373 54.282 63.778 1.00 9.61 337 PRO B O 1
ATOM 11319 N N . THR B 1 341 ? 17.570 54.094 61.885 1.00 7.22 338 THR B N 1
ATOM 11320 C CA . THR B 1 341 ? 17.051 55.336 61.345 1.00 7.35 338 THR B CA 1
ATOM 11321 C C . THR B 1 341 ? 15.673 55.123 60.729 1.00 8.29 338 THR B C 1
ATOM 11322 O O . THR B 1 341 ? 14.958 56.074 60.482 1.00 8.63 338 THR B O 1
ATOM 11333 N N . ARG B 1 342 ? 15.318 53.871 60.467 1.00 8.75 339 ARG B N 1
ATOM 11334 C CA . ARG B 1 342 ? 13.996 53.530 59.933 1.00 7.41 339 ARG B CA 1
ATOM 11335 C C . ARG B 1 342 ? 12.946 53.309 61.008 1.00 10.83 339 ARG B C 1
ATOM 11336 O O . ARG B 1 342 ? 13.115 52.460 61.885 1.00 10.37 339 ARG B O 1
ATOM 11374 N N . ASP B 1 344 ? 10.002 51.904 60.620 1.00 11.68 341 ASP B N 1
ATOM 11375 C CA . ASP B 1 344 ? 9.374 50.586 60.548 1.00 10.22 341 ASP B CA 1
ATOM 11376 C C . ASP B 1 344 ? 10.199 49.537 61.297 1.00 9.40 341 ASP B C 1
ATOM 11377 O O . ASP B 1 344 ? 9.637 48.722 62.009 1.00 12.27 341 ASP B O 1
ATOM 11386 N N . VAL B 1 345 ? 11.521 49.567 61.166 1.00 10.95 342 VAL B N 1
ATOM 11387 C CA . VAL B 1 345 ? 12.357 48.673 61.959 1.00 10.16 342 VAL B CA 1
ATOM 11388 C C . VAL B 1 345 ? 12.211 48.948 63.454 1.00 10.72 342 VAL B C 1
ATOM 11389 O O . VAL B 1 345 ? 12.110 48.004 64.273 1.00 12.04 342 VAL B O 1
ATOM 11402 N N . CYS B 1 346 ? 12.207 50.226 63.836 1.00 9.00 343 CYS B N 1
ATOM 11403 C CA . CYS B 1 346 ? 12.068 50.562 65.261 1.00 12.89 343 CYS B CA 1
ATOM 11404 C C . CYS B 1 346 ? 10.786 49.947 65.845 1.00 14.08 343 CYS B C 1
ATOM 11405 O O . CYS B 1 346 ? 10.776 49.425 66.973 1.00 13.05 343 CYS B O 1
ATOM 11413 N N . LYS B 1 347 ? 9.714 50.006 65.061 1.00 11.15 344 LYS B N 1
ATOM 11414 C CA . LYS B 1 347 ? 8.426 49.501 65.484 1.00 12.80 344 LYS B CA 1
ATOM 11415 C C . LYS B 1 347 ? 8.351 47.967 65.438 1.00 13.73 344 LYS B C 1
ATOM 11416 O O . LYS B 1 347 ? 7.930 47.323 66.410 1.00 15.36 344 LYS B O 1
ATOM 11435 N N . LYS B 1 348 ? 8.762 47.377 64.320 1.00 12.78 345 LYS B N 1
ATOM 11436 C CA . LYS B 1 348 ? 8.500 45.964 64.076 1.00 14.53 345 LYS B CA 1
ATOM 11437 C C . LYS B 1 348 ? 9.494 45.061 64.808 1.00 10.27 345 LYS B C 1
ATOM 11438 O O . LYS B 1 348 ? 9.224 43.876 65.023 1.00 13.71 345 LYS B O 1
ATOM 11457 N N . SER B 1 349 ? 10.638 45.632 65.196 1.00 9.88 346 SER B N 1
ATOM 11458 C CA . SER B 1 349 ? 11.626 44.959 66.035 1.00 10.52 346 SER B CA 1
ATOM 11459 C C . SER B 1 349 ? 11.123 44.759 67.446 1.00 11.97 346 SER B C 1
ATOM 11460 O O . SER B 1 349 ? 11.673 43.960 68.200 1.00 12.38 346 SER B O 1
ATOM 11468 N N . LYS B 1 350 ? 10.090 45.512 67.802 1.00 10.94 347 LYS B N 1
ATOM 11469 C CA . LYS B 1 350 ? 9.540 45.496 69.157 1.00 12.08 347 LYS B CA 1
ATOM 11470 C C . LYS B 1 350 ? 10.579 45.885 70.222 1.00 14.30 347 LYS B C 1
ATOM 11471 O O . LYS B 1 350 ? 10.483 45.453 71.383 1.00 16.89 347 LYS B O 1
ATOM 11490 N N . LEU B 1 351 ? 11.527 46.752 69.855 1.00 11.86 348 LEU B N 1
ATOM 11491 C CA . LEU B 1 351 ? 12.540 47.249 70.787 1.00 10.82 348 LEU B CA 1
ATOM 11492 C C . LEU B 1 351 ? 11.923 47.793 72.067 1.00 12.51 348 LEU B C 1
ATOM 11493 O O . LEU B 1 351 ? 12.438 47.567 73.165 1.00 12.01 348 LEU B O 1
ATOM 11509 N N . ALA B 1 352 ? 10.788 48.465 71.904 1.00 13.61 349 ALA B N 1
ATOM 11510 C CA . ALA B 1 352 ? 10.120 49.181 72.990 1.00 15.22 349 ALA B CA 1
ATOM 11511 C C . ALA B 1 352 ? 9.587 48.257 74.086 1.00 15.45 349 ALA B C 1
ATOM 11512 O O . ALA B 1 352 ? 9.092 48.714 75.112 1.00 16.92 349 ALA B O 1
ATOM 11519 N N . ASN B 1 353 ? 9.691 46.951 73.863 1.00 15.99 350 ASN B N 1
ATOM 11520 C CA . ASN B 1 353 ? 9.357 45.988 74.907 1.00 18.81 350 ASN B CA 1
ATOM 11521 C C . ASN B 1 353 ? 10.290 46.184 76.110 1.00 16.58 350 ASN B C 1
ATOM 11522 O O . ASN B 1 353 ? 9.935 45.876 77.253 1.00 18.85 350 ASN B O 1
ATOM 11533 N N . ASP B 1 354 ? 11.469 46.755 75.840 1.00 12.78 351 ASP B N 1
ATOM 11534 C CA . ASP B 1 354 ? 12.521 46.989 76.835 1.00 15.09 351 ASP B CA 1
ATOM 11535 C C . ASP B 1 354 ? 12.446 48.443 77.310 1.00 14.49 351 ASP B C 1
ATOM 11536 O O . ASP B 1 354 ? 12.339 49.359 76.500 1.00 14.96 351 ASP B O 1
ATOM 11545 N N . VAL B 1 355 ? 12.492 48.651 78.624 1.00 14.26 352 VAL B N 1
ATOM 11546 C CA . VAL B 1 355 ? 12.354 49.989 79.182 1.00 16.26 352 VAL B CA 1
ATOM 11547 C C . VAL B 1 355 ? 13.452 50.942 78.687 1.00 14.48 352 VAL B C 1
ATOM 11548 O O . VAL B 1 355 ? 13.192 52.138 78.544 1.00 14.18 352 VAL B O 1
ATOM 11561 N N . LYS B 1 356 ? 14.661 50.438 78.426 1.00 13.73 353 LYS B N 1
ATOM 11562 C CA . LYS B 1 356 ? 15.724 51.261 77.839 1.00 14.76 353 LYS B CA 1
ATOM 11563 C C . LYS B 1 356 ? 15.232 51.932 76.573 1.00 14.17 353 LYS B C 1
ATOM 11564 O O . LYS B 1 356 ? 15.501 53.127 76.342 1.00 12.27 353 LYS B O 1
ATOM 11583 N N . TRP B 1 357 ? 14.488 51.185 75.760 1.00 12.07 354 TRP B N 1
ATOM 11584 C CA . TRP B 1 357 ? 14.073 51.687 74.457 1.00 8.44 354 TRP B CA 1
ATOM 11585 C C . TRP B 1 357 ? 12.811 52.544 74.554 1.00 9.47 354 TRP B C 1
ATOM 11586 O O . TRP B 1 357 ? 12.639 53.471 73.747 1.00 10.06 354 TRP B O 1
ATOM 11607 N N . GLN B 1 358 ? 11.967 52.297 75.560 1.00 9.36 355 GLN B N 1
ATOM 11608 C CA . GLN B 1 358 ? 10.882 53.236 75.859 1.00 11.85 355 GLN B CA 1
ATOM 11609 C C . GLN B 1 358 ? 11.448 54.628 76.147 1.00 12.91 355 GLN B C 1
ATOM 11610 O O . GLN B 1 358 ? 10.976 55.626 75.606 1.00 12.90 355 GLN B O 1
ATOM 11624 N N . ILE B 1 359 ? 12.528 54.670 76.922 1.00 12.93 356 ILE B N 1
ATOM 11625 C CA . ILE B 1 359 ? 13.192 55.918 77.305 1.00 12.83 356 ILE B CA 1
ATOM 11626 C C . ILE B 1 359 ? 13.838 56.578 76.081 1.00 11.41 356 ILE B C 1
ATOM 11627 O O . ILE B 1 359 ? 13.689 57.782 75.834 1.00 10.58 356 ILE B O 1
ATOM 11643 N N . ILE B 1 360 ? 14.527 55.776 75.277 1.00 11.12 357 ILE B N 1
ATOM 11644 C CA . ILE B 1 360 ? 15.151 56.295 74.060 1.00 8.52 357 ILE B CA 1
ATOM 11645 C C . ILE B 1 360 ? 14.092 56.896 73.113 1.00 8.84 357 ILE B C 1
ATOM 11646 O O . ILE B 1 360 ? 14.247 58.020 72.638 1.00 11.22 357 ILE B O 1
ATOM 11662 N N . PHE B 1 361 ? 13.012 56.164 72.854 1.00 8.96 358 PHE B N 1
ATOM 11663 C CA . PHE B 1 361 ? 12.042 56.633 71.882 1.00 12.23 358 PHE B CA 1
ATOM 11664 C C . PHE B 1 361 ? 11.264 57.856 72.399 1.00 11.90 358 PHE B C 1
ATOM 11665 O O . PHE B 1 361 ? 10.863 58.710 71.597 1.00 15.90 358 PHE B O 1
ATOM 11682 N N . GLU B 1 362 ? 11.031 57.958 73.711 1.00 11.36 359 GLU B N 1
ATOM 11683 C CA . GLU B 1 362 ? 10.330 59.143 74.210 1.00 15.60 359 GLU B CA 1
ATOM 11684 C C . GLU B 1 362 ? 11.239 60.382 74.188 1.00 16.50 359 GLU B C 1
ATOM 11685 O O . GLU B 1 362 ? 10.770 61.485 73.969 1.00 14.04 359 GLU B O 1
ATOM 11697 N N . THR B 1 363 ? 12.542 60.189 74.340 1.00 10.72 360 THR B N 1
ATOM 11698 C CA . THR B 1 363 ? 13.496 61.293 74.400 1.00 9.59 360 THR B CA 1
ATOM 11699 C C . THR B 1 363 ? 13.914 61.800 73.013 1.00 9.85 360 THR B C 1
ATOM 11700 O O . THR B 1 363 ? 14.032 62.998 72.779 1.00 10.34 360 THR B O 1
ATOM 11711 N N . PHE B 1 364 ? 14.095 60.862 72.091 1.00 9.11 361 PHE B N 1
ATOM 11712 C CA . PHE B 1 364 ? 14.711 61.120 70.802 1.00 7.48 361 PHE B CA 1
ATOM 11713 C C . PHE B 1 364 ? 14.108 62.306 70.028 1.00 10.33 361 PHE B C 1
ATOM 11714 O O . PHE B 1 364 ? 14.813 63.156 69.513 1.00 8.47 361 PHE B O 1
ATOM 11731 N N . PRO B 1 365 ? 12.782 62.375 69.952 1.00 8.90 362 PRO B N 1
ATOM 11732 C CA . PRO B 1 365 ? 12.226 63.449 69.124 1.00 12.46 362 PRO B CA 1
ATOM 11733 C C . PRO B 1 365 ? 12.507 64.839 69.677 1.00 10.75 362 PRO B C 1
ATOM 11734 O O . PRO B 1 365 ? 12.437 65.812 68.910 1.00 17.05 362 PRO B O 1
ATOM 11745 N N . HIS B 1 366 ? 12.808 64.930 70.962 1.00 12.68 363 HIS B N 1
ATOM 11746 C CA . HIS B 1 366 ? 13.077 66.213 71.615 1.00 13.17 363 HIS B CA 1
ATOM 11747 C C . HIS B 1 366 ? 14.554 66.527 71.691 1.00 13.58 363 HIS B C 1
ATOM 11748 O O . HIS B 1 366 ? 14.938 67.573 72.215 1.00 14.64 363 HIS B O 1
ATOM 11762 N N . ALA B 1 367 ? 15.378 65.654 71.132 1.00 10.07 364 ALA B N 1
ATOM 11763 C CA . ALA B 1 367 ? 16.833 65.861 71.188 1.00 11.80 364 ALA B CA 1
ATOM 11764 C C . ALA B 1 367 ? 17.209 67.000 70.256 1.00 12.66 364 ALA B C 1
ATOM 11765 O O . ALA B 1 367 ? 16.747 67.083 69.107 1.00 13.78 364 ALA B O 1
ATOM 11772 N N . VAL B 1 368 ? 18.065 67.871 70.755 1.00 9.52 365 VAL B N 1
ATOM 11773 C CA . VAL B 1 368 ? 18.516 69.021 70.006 1.00 8.56 365 VAL B CA 1
ATOM 11774 C C . VAL B 1 368 ? 19.682 68.620 69.096 1.00 9.14 365 VAL B C 1
ATOM 11775 O O . VAL B 1 368 ? 20.473 67.716 69.402 1.00 9.32 365 VAL B O 1
ATOM 11788 N N . ALA B 1 369 ? 19.720 69.252 67.945 1.00 8.21 366 ALA B N 1
ATOM 11789 C CA . ALA B 1 369 ? 20.764 69.030 66.956 1.00 9.06 366 ALA B CA 1
ATOM 11790 C C . ALA B 1 369 ? 21.865 70.077 67.036 1.00 12.40 366 ALA B C 1
ATOM 11791 O O . ALA B 1 369 ? 21.617 71.285 67.213 1.00 11.37 366 ALA B O 1
ATOM 11798 N N . ARG B 1 370 ? 23.093 69.602 66.878 1.00 7.84 367 ARG B N 1
ATOM 11799 C CA . ARG B 1 370 ? 24.207 70.469 66.536 1.00 10.86 367 ARG B CA 1
ATOM 11800 C C . ARG B 1 370 ? 23.817 71.228 65.281 1.00 8.67 367 ARG B C 1
ATOM 11801 O O . ARG B 1 370 ? 23.142 70.689 64.415 1.00 8.66 367 ARG B O 1
ATOM 11822 N N . PRO B 1 371 ? 24.227 72.494 65.170 1.00 9.46 368 PRO B N 1
ATOM 11823 C CA . PRO B 1 371 ? 23.789 73.271 64.011 1.00 11.73 368 PRO B CA 1
ATOM 11824 C C . PRO B 1 371 ? 24.316 72.699 62.701 1.00 8.53 368 PRO B C 1
ATOM 11825 O O . PRO B 1 371 ? 25.502 72.403 62.585 1.00 9.61 368 PRO B O 1
ATOM 11836 N N . PRO B 1 372 ? 23.425 72.523 61.721 1.00 11.02 369 PRO B N 1
ATOM 11837 C CA . PRO B 1 372 ? 23.808 71.892 60.453 1.00 9.75 369 PRO B CA 1
ATOM 11838 C C . PRO B 1 372 ? 24.450 72.898 59.493 1.00 7.95 369 PRO B C 1
ATOM 11839 O O . PRO B 1 372 ? 23.906 73.193 58.413 1.00 10.41 369 PRO B O 1
ATOM 11850 N N . ILE B 1 373 ? 25.618 73.389 59.896 1.00 10.19 370 ILE B N 1
ATOM 11851 C CA . ILE B 1 373 ? 26.325 74.419 59.176 1.00 8.20 370 ILE B CA 1
ATOM 11852 C C . ILE B 1 373 ? 27.799 74.060 58.994 1.00 9.04 370 ILE B C 1
ATOM 11853 O O . ILE B 1 373 ? 28.379 73.317 59.794 1.00 10.18 370 ILE B O 1
ATOM 11869 N N . PRO B 1 374 ? 28.404 74.552 57.900 1.00 9.36 371 PRO B N 1
ATOM 11870 C CA . PRO B 1 374 ? 29.792 74.187 57.600 1.00 9.87 371 PRO B CA 1
ATOM 11871 C C . PRO B 1 374 ? 30.788 74.686 58.625 1.00 12.23 371 PRO B C 1
ATOM 11872 O O . PRO B 1 374 ? 31.917 74.196 58.666 1.00 13.53 371 PRO B O 1
ATOM 11883 N N . GLN B 1 375 ? 30.388 75.665 59.436 1.00 12.51 372 GLN B N 1
ATOM 11884 C CA . GLN B 1 375 ? 31.246 76.137 60.518 1.00 11.33 372 GLN B CA 1
ATOM 11885 C C . GLN B 1 375 ? 31.243 75.252 61.751 1.00 10.92 372 GLN B C 1
ATOM 11886 O O . GLN B 1 375 ? 31.982 75.516 62.692 1.00 11.30 372 GLN B O 1
ATOM 11900 N N . TYR B 1 376 ? 30.415 74.209 61.787 1.00 10.34 373 TYR B N 1
ATOM 11901 C CA . TYR B 1 376 ? 30.223 73.549 63.073 1.00 12.11 373 TYR B CA 1
ATOM 11902 C C . TYR B 1 376 ? 31.527 72.901 63.618 1.00 8.73 373 TYR B C 1
ATOM 11903 O O . TYR B 1 376 ? 31.844 73.037 64.800 1.00 9.52 373 TYR B O 1
ATOM 11921 N N . PRO B 1 377 ? 32.305 72.231 62.771 1.00 9.15 374 PRO B N 1
ATOM 11922 C CA . PRO B 1 377 ? 33.518 71.631 63.351 1.00 12.57 374 PRO B CA 1
ATOM 11923 C C . PRO B 1 377 ? 34.444 72.647 64.019 1.00 14.12 374 PRO B C 1
ATOM 11924 O O . PRO B 1 377 ? 34.992 72.383 65.089 1.00 11.30 374 PRO B O 1
ATOM 11935 N N . GLN B 1 378 ? 34.583 73.826 63.417 1.00 11.18 375 GLN B N 1
ATOM 11936 C CA . GLN B 1 378 ? 35.362 74.886 64.048 1.00 13.52 375 GLN B CA 1
ATOM 11937 C C . GLN B 1 378 ? 34.751 75.347 65.378 1.00 13.09 375 GLN B C 1
ATOM 11938 O O . GLN B 1 378 ? 35.460 75.644 66.329 1.00 13.90 375 GLN B O 1
ATOM 11952 N N . ILE B 1 379 ? 33.436 75.465 65.410 1.00 11.12 376 ILE B N 1
ATOM 11953 C CA . ILE B 1 379 ? 32.717 75.832 66.625 1.00 9.90 376 ILE B CA 1
ATOM 11954 C C . ILE B 1 379 ? 32.964 74.788 67.729 1.00 9.23 376 ILE B C 1
ATOM 11955 O O . ILE B 1 379 ? 33.242 75.148 68.865 1.00 10.45 376 ILE B O 1
ATOM 11971 N N . SER B 1 380 ? 32.849 73.508 67.387 1.00 9.27 377 SER B N 1
ATOM 11972 C CA . SER B 1 380 ? 33.079 72.444 68.350 1.00 10.25 377 SER B CA 1
ATOM 11973 C C . SER B 1 380 ? 34.495 72.512 68.935 1.00 10.98 377 SER B C 1
ATOM 11974 O O . SER B 1 380 ? 34.686 72.345 70.136 1.00 12.11 377 SER B O 1
ATOM 11982 N N . GLU B 1 381 ? 35.480 72.800 68.088 1.00 13.04 378 GLU B N 1
ATOM 11983 C CA . GLU B 1 381 ? 36.837 72.984 68.569 1.00 10.28 378 GLU B CA 1
ATOM 11984 C C . GLU B 1 381 ? 36.920 74.063 69.676 1.00 10.53 378 GLU B C 1
ATOM 11985 O O . GLU B 1 381 ? 37.646 73.901 70.679 1.00 13.25 378 GLU B O 1
ATOM 11997 N N . GLN B 1 382 ? 36.175 75.163 69.513 1.00 12.89 379 GLN B N 1
ATOM 11998 C CA . GLN B 1 382 ? 36.197 76.232 70.517 1.00 11.34 379 GLN B CA 1
ATOM 11999 C C . GLN B 1 382 ? 35.614 75.761 71.843 1.00 10.23 379 GLN B C 1
ATOM 12000 O O . GLN B 1 382 ? 36.104 76.134 72.911 1.00 13.25 379 GLN B O 1
ATOM 12014 N N . ILE B 1 383 ? 34.549 74.967 71.773 1.00 10.93 380 ILE B N 1
ATOM 12015 C CA . ILE B 1 383 ? 33.900 74.464 72.981 1.00 8.76 380 ILE B CA 1
ATOM 12016 C C . ILE B 1 383 ? 34.834 73.475 73.710 1.00 10.62 380 ILE B C 1
ATOM 12017 O O . ILE B 1 383 ? 34.948 73.483 74.945 1.00 11.80 380 ILE B O 1
ATOM 12033 N N . GLN B 1 384 ? 35.501 72.609 72.953 1.00 10.22 381 GLN B N 1
ATOM 12034 C CA . GLN B 1 384 ? 36.463 71.665 73.526 1.00 11.18 381 GLN B CA 1
ATOM 12035 C C . GLN B 1 384 ? 37.563 72.422 74.264 1.00 11.28 381 GLN B C 1
ATOM 12036 O O . GLN B 1 384 ? 37.902 72.089 75.398 1.00 11.72 381 GLN B O 1
ATOM 12050 N N . THR B 1 385 ? 38.119 73.438 73.610 1.00 10.27 382 THR B N 1
ATOM 12051 C CA . THR B 1 385 ? 39.185 74.219 74.207 1.00 11.36 382 THR B CA 1
ATOM 12052 C C . THR B 1 385 ? 38.707 74.935 75.472 1.00 12.32 382 THR B C 1
ATOM 12053 O O . THR B 1 385 ? 39.401 74.959 76.486 1.00 14.24 382 THR B O 1
ATOM 12081 N N . VAL B 1 387 ? 36.367 74.066 77.625 1.00 12.74 384 VAL B N 1
ATOM 12082 C CA . VAL B 1 387 ? 36.253 73.139 78.741 1.00 9.20 384 VAL B CA 1
ATOM 12083 C C . VAL B 1 387 ? 37.630 72.723 79.220 1.00 15.10 384 VAL B C 1
ATOM 12084 O O . VAL B 1 387 ? 37.913 72.674 80.426 1.00 12.61 384 VAL B O 1
ATOM 12097 N N . GLN B 1 388 ? 38.512 72.434 78.281 1.00 11.11 385 GLN B N 1
ATOM 12098 C CA . GLN B 1 388 ? 39.782 71.885 78.696 1.00 15.36 385 GLN B CA 1
ATOM 12099 C C . GLN B 1 388 ? 40.626 72.970 79.385 1.00 14.92 385 GLN B C 1
ATOM 12100 O O . GLN B 1 388 ? 41.344 72.688 80.347 1.00 19.03 385 GLN B O 1
ATOM 12114 N N . ARG B 1 389 ? 40.516 74.219 78.941 1.00 15.92 386 ARG B N 1
ATOM 12115 C CA . ARG B 1 389 ? 41.361 75.253 79.558 1.00 17.82 386 ARG B CA 1
ATOM 12116 C C . ARG B 1 389 ? 40.880 75.550 80.986 1.00 23.63 386 ARG B C 1
ATOM 12117 O O . ARG B 1 389 ? 41.683 75.860 81.862 1.00 18.52 386 ARG B O 1
ATOM 12138 N N . VAL B 1 390 ? 39.582 75.405 81.236 1.00 14.40 387 VAL B N 1
ATOM 12139 C CA . VAL B 1 390 ? 39.065 75.460 82.605 1.00 12.58 387 VAL B CA 1
ATOM 12140 C C . VAL B 1 390 ? 39.600 74.266 83.451 1.00 13.14 387 VAL B C 1
ATOM 12141 O O . VAL B 1 390 ? 40.097 74.458 84.583 1.00 12.24 387 VAL B O 1
ATOM 12154 N N . LEU B 1 391 ? 39.506 73.041 82.931 1.00 12.47 388 LEU B N 1
ATOM 12155 C CA . LEU B 1 391 ? 39.934 71.866 83.680 1.00 12.30 388 LEU B CA 1
ATOM 12156 C C . LEU B 1 391 ? 41.429 71.933 84.013 1.00 17.97 388 LEU B C 1
ATOM 12157 O O . LEU B 1 391 ? 41.842 71.479 85.077 1.00 16.79 388 LEU B O 1
ATOM 12173 N N . LEU B 1 392 ? 42.223 72.515 83.109 1.00 13.85 389 LEU B N 1
ATOM 12174 C CA . LEU B 1 392 ? 43.690 72.625 83.300 1.00 12.31 389 LEU B CA 1
ATOM 12175 C C . LEU B 1 392 ? 44.085 73.749 84.253 1.00 14.16 389 LEU B C 1
ATOM 12176 O O . LEU B 1 392 ? 45.258 73.813 84.689 1.00 17.50 389 LEU B O 1
ATOM 12192 N N . GLY B 1 393 ? 43.145 74.648 84.551 1.00 14.47 390 GLY B N 1
ATOM 12193 C CA . GLY B 1 393 ? 43.387 75.764 85.440 1.00 15.79 390 GLY B CA 1
ATOM 12194 C C . GLY B 1 393 ? 43.995 76.968 84.761 1.00 25.47 390 GLY B C 1
ATOM 12195 O O . GLY B 1 393 ? 44.463 77.882 85.435 1.00 22.43 390 GLY B O 1
ATOM 12199 N N . GLU B 1 394 ? 43.991 76.970 83.432 1.00 18.66 391 GLU B N 1
ATOM 12200 C CA . GLU B 1 394 ? 44.579 78.048 82.652 1.00 23.10 391 GLU B CA 1
ATOM 12201 C C . GLU B 1 394 ? 43.654 79.255 82.635 1.00 24.86 391 GLU B C 1
ATOM 12202 O O . GLU B 1 394 ? 44.107 80.398 82.704 1.00 30.27 391 GLU B O 1
ATOM 12214 N N . LEU B 1 395 ? 42.352 78.991 82.568 1.00 19.50 392 LEU B N 1
ATOM 12215 C CA . LEU B 1 395 ? 41.347 80.040 82.524 1.00 14.81 392 LEU B CA 1
ATOM 12216 C C . LEU B 1 395 ? 40.234 79.811 83.541 1.00 22.06 392 LEU B C 1
ATOM 12217 O O . LEU B 1 395 ? 39.888 78.664 83.867 1.00 18.42 392 LEU B O 1
ATOM 12233 N N . THR B 1 396 ? 39.649 80.906 84.019 1.00 20.81 393 THR B N 1
ATOM 12234 C CA . THR B 1 396 ? 38.442 80.800 84.806 1.00 18.79 393 THR B CA 1
ATOM 12235 C C . THR B 1 396 ? 37.288 80.483 83.855 1.00 13.33 393 THR B C 1
ATOM 12236 O O . THR B 1 396 ? 37.392 80.715 82.648 1.00 16.94 393 THR B O 1
ATOM 12247 N N . PRO B 1 397 ? 36.193 79.957 84.395 1.00 16.70 394 PRO B N 1
ATOM 12248 C CA . PRO B 1 397 ? 35.062 79.711 83.499 1.00 14.91 394 PRO B CA 1
ATOM 12249 C C . PRO B 1 397 ? 34.585 80.995 82.790 1.00 17.95 394 PRO B C 1
ATOM 12250 O O . PRO B 1 397 ? 34.218 80.961 81.608 1.00 16.03 394 PRO B O 1
ATOM 12261 N N . GLU B 1 398 ? 34.634 82.132 83.489 1.00 16.49 395 GLU B N 1
ATOM 12262 C CA . GLU B 1 398 ? 34.233 83.391 82.884 1.00 14.56 395 GLU B CA 1
ATOM 12263 C C . GLU B 1 398 ? 35.141 83.816 81.728 1.00 17.10 395 GLU B C 1
ATOM 12264 O O . GLU B 1 398 ? 34.661 84.263 80.697 1.00 15.61 395 GLU B O 1
ATOM 12276 N N . GLU B 1 399 ? 36.456 83.694 81.913 1.00 14.88 396 GLU B N 1
ATOM 12277 C CA . GLU B 1 399 ? 37.405 84.037 80.866 1.00 19.39 396 GLU B CA 1
ATOM 12278 C C . GLU B 1 399 ? 37.212 83.130 79.664 1.00 12.79 396 GLU B C 1
ATOM 12279 O O . GLU B 1 399 ? 37.173 83.579 78.523 1.00 15.89 396 GLU B O 1
ATOM 12291 N N . ALA B 1 400 ? 37.114 81.838 79.942 1.00 14.06 397 ALA B N 1
ATOM 12292 C CA . ALA B 1 400 ? 37.012 80.809 78.897 1.00 15.78 397 ALA B CA 1
ATOM 12293 C C . ALA B 1 400 ? 35.757 80.948 78.051 1.00 14.99 397 ALA B C 1
ATOM 12294 O O . ALA B 1 400 ? 35.811 80.869 76.821 1.00 12.63 397 ALA B O 1
ATOM 12301 N N . ILE B 1 401 ? 34.614 81.146 78.694 1.00 13.21 398 ILE B N 1
ATOM 12302 C CA . ILE B 1 401 ? 33.372 81.207 77.945 1.00 15.23 398 ILE B CA 1
ATOM 12303 C C . ILE B 1 401 ? 33.319 82.493 77.119 1.00 14.84 398 ILE B C 1
ATOM 12304 O O . ILE B 1 401 ? 32.781 82.505 76.012 1.00 14.66 398 ILE B O 1
ATOM 12320 N N . LYS B 1 402 ? 33.919 83.568 77.641 1.00 18.99 399 LYS B N 1
ATOM 12321 C CA . LYS B 1 402 ? 34.005 84.829 76.906 1.00 19.30 399 LYS B CA 1
ATOM 12322 C C . LYS B 1 402 ? 34.826 84.677 75.614 1.00 14.59 399 LYS B C 1
ATOM 12323 O O . LYS B 1 402 ? 34.381 85.077 74.536 1.00 16.73 399 LYS B O 1
ATOM 12342 N N . ILE B 1 403 ? 36.018 84.088 75.726 1.00 13.98 400 ILE B N 1
ATOM 12343 C CA . ILE B 1 403 ? 36.896 83.855 74.571 1.00 17.67 400 ILE B CA 1
ATOM 12344 C C . ILE B 1 403 ? 36.195 82.961 73.545 1.00 16.35 400 ILE B C 1
ATOM 12345 O O . ILE B 1 403 ? 36.192 83.229 72.335 1.00 16.07 400 ILE B O 1
ATOM 12361 N N . ALA B 1 404 ? 35.596 81.887 74.043 1.00 14.81 401 ALA B N 1
ATOM 12362 C CA . ALA B 1 404 ? 34.941 80.919 73.162 1.00 11.54 401 ALA B CA 1
ATOM 12363 C C . ALA B 1 404 ? 33.831 81.572 72.322 1.00 9.52 401 ALA B C 1
ATOM 12364 O O . ALA B 1 404 ? 33.739 81.345 71.109 1.00 14.84 401 ALA B O 1
ATOM 12371 N N . ALA B 1 405 ? 32.984 82.374 72.953 1.00 15.68 402 ALA B N 1
ATOM 12372 C CA . ALA B 1 405 ? 31.879 82.998 72.254 1.00 12.76 402 ALA B CA 1
ATOM 12373 C C . ALA B 1 405 ? 32.373 84.024 71.259 1.00 16.97 402 ALA B C 1
ATOM 12374 O O . ALA B 1 405 ? 31.857 84.119 70.156 1.00 16.88 402 ALA B O 1
ATOM 12381 N N . GLU B 1 406 ? 33.372 84.798 71.655 1.00 16.35 403 GLU B N 1
ATOM 12382 C CA . GLU B 1 406 ? 33.967 85.772 70.748 1.00 18.15 403 GLU B CA 1
ATOM 12383 C C . GLU B 1 406 ? 34.529 85.073 69.516 1.00 18.61 403 GLU B C 1
ATOM 12384 O O . GLU B 1 406 ? 34.318 85.512 68.380 1.00 19.48 403 GLU B O 1
ATOM 12396 N N . ASN B 1 407 ? 35.256 83.982 69.747 1.00 17.03 404 ASN B N 1
ATOM 12397 C CA . ASN B 1 407 ? 35.834 83.215 68.662 1.00 13.43 404 ASN B CA 1
ATOM 12398 C C . ASN B 1 407 ? 34.781 82.582 67.762 1.00 17.45 404 ASN B C 1
ATOM 12399 O O . ASN B 1 407 ? 34.917 82.574 66.535 1.00 21.01 404 ASN B O 1
ATOM 12410 N N . VAL B 1 408 ? 33.728 82.046 68.363 1.00 15.84 405 VAL B N 1
ATOM 12411 C CA . VAL B 1 408 ? 32.623 81.501 67.580 1.00 16.12 405 VAL B CA 1
ATOM 12412 C C . VAL B 1 408 ? 31.951 82.610 66.737 1.00 16.43 405 VAL B C 1
ATOM 12413 O O . VAL B 1 408 ? 31.597 82.398 65.570 1.00 16.53 405 VAL B O 1
ATOM 12426 N N . ASN B 1 409 ? 31.828 83.806 67.289 1.00 14.36 406 ASN B N 1
ATOM 12427 C CA . ASN B 1 409 ? 31.198 84.877 66.537 1.00 19.07 406 ASN B CA 1
ATOM 12428 C C . ASN B 1 409 ? 32.049 85.270 65.345 1.00 18.44 406 ASN B C 1
ATOM 12429 O O . ASN B 1 409 ? 31.512 85.613 64.297 1.00 23.03 406 ASN B O 1
ATOM 12440 N N . LYS B 1 410 ? 33.368 85.198 65.486 1.00 19.41 407 LYS B N 1
ATOM 12441 C CA . LYS B 1 410 ? 34.264 85.514 64.373 1.00 22.42 407 LYS B CA 1
ATOM 12442 C C . LYS B 1 410 ? 34.178 84.443 63.302 1.00 22.33 407 LYS B C 1
ATOM 12443 O O . LYS B 1 410 ? 34.144 84.749 62.117 1.00 23.87 407 LYS B O 1
ATOM 12462 N N . ILE B 1 411 ? 34.114 83.185 63.729 1.00 21.81 408 ILE B N 1
ATOM 12463 C CA . ILE B 1 411 ? 33.931 82.065 62.810 1.00 18.49 408 ILE B CA 1
ATOM 12464 C C . ILE B 1 411 ? 32.679 82.251 61.975 1.00 15.73 408 ILE B C 1
ATOM 12465 O O . ILE B 1 411 ? 32.659 81.947 60.781 1.00 21.28 408 ILE B O 1
ATOM 12481 N N . LEU B 1 412 ? 31.617 82.717 62.622 1.00 19.50 409 LEU B N 1
ATOM 12482 C CA . LEU B 1 412 ? 30.336 82.870 61.969 1.00 18.50 409 LEU B CA 1
ATOM 12483 C C . LEU B 1 412 ? 30.241 84.160 61.165 1.00 26.09 409 LEU B C 1
ATOM 12484 O O . LEU B 1 412 ? 29.310 84.328 60.395 1.00 28.53 409 LEU B O 1
ATOM 12500 N N . GLY B 1 413 ? 31.196 85.065 61.352 1.00 27.44 410 GLY B N 1
ATOM 12501 C CA . GLY B 1 413 ? 31.190 86.342 60.651 1.00 39.45 410 GLY B CA 1
ATOM 12502 C C . GLY B 1 413 ? 31.943 86.278 59.337 1.00 49.22 410 GLY B C 1
ATOM 12503 O O . GLY B 1 413 ? 32.894 85.503 59.196 1.00 58.00 410 GLY B O 1
#

B-factor: mean 18.91, std 11.81, range [4.3, 85.9]

Radius of gyration: 28.13 Å; Cα contacts (8 Å, |Δi|>4): 1500; chains: 2; bounding box: 71×50×74 Å

Nearest PDB structures (foldseek):
  5ci5-assembly2_B  TM=9.960E-01  e=2.441E-69  Pseudothermotoga lettingae TMO
  7bvt-assembly1_A  TM=7.442E-01  e=9.032E-24  Arthrobacter globiformis
  6wpm-assembly1_A  TM=8.200E-01  e=3.100E-21  Synechococcus sp.
  4r9g-assembly1_A  TM=8.420E-01  e=1.837E-20  Caldanaerobius polysaccharolyticus
  6lcf-assembly2_B  TM=8.318E-01  e=8.519E-19  Bifidobacterium longum

Organism: Pseudothermotoga lettingae (strain ATCC BAA-301 / DSM 14385 / NBRC 107922 / TMO) (NCBI:txid416591)

CATH classification: 3.40.190.10 (+1 more: 3.40.190.10)

InterPro domains:
  IPR006059 Bacterial-type extracellular solute-binding protein [PF01547] (30-321)
  IPR050490 Bacterial solute-binding protein 1 [PTHR43649] (9-409)

Sequence (763 aa):
SKTLTIWIGGQVAELDETWNSVIKTFEEKYGISVEVQLFGFDTYYDKLVTALQAGKGPDLAFADLGGWVPTFAEKGWLEPEEHLKNWEGTAQIWPNLWPTVTYKKIRYGLPWYTDCRLLLYNKAFEKAGLNPDNPPKTWDELLDAALKITDTKNRIYGYGVSGTKTEHTTLGYFLYAAGGKLLTDDYSKAAFDSPEGLKALKFYTDLAKKYNVSPNAIQYHEDDYRNAQNRVAAIGGPWSFPLIEAANPDIAGKYSVALHPYDAKPASVLGGWALVIPSSSPNKEDAWKLAEYLTSFDVWKWVEEKGGPPTRDVCKKSKLANDVKWQIIIFETFPHAVARPPIPQYPQISEQIQTVQRVLLGELTPEEAIKIAAENVNKILGASKTLTIWIGGQVAELDETWNSVIKTFEEKYGISVEVQLFGFDTYYDKLVTALQAGKGPDLAFADLGGWVPTFAEKGWLEPEEHLKNWEGTAQIWPNLWPTVTYKKIRYGLPWYTDCRLLLYNKAFEKAGLNPDNPPKTWDELLDAALKITDTKNRIYGYGVSGTKTEHTTLGYFLYAAGGKLLTDDYSKAAFDSPEGLKALKFYTDLAKKYNVSPNAIQQYHEDDYRNAQNRVAAIGGPWSFPLIEAANPDIAGKYSVALHPYDAKPASVLGGWALVIPSSSSPNKEDAWKLAEYLTSFDVWKWVEEKGGPPTRDVCKKSKLANDVKWQIIFETFPHAVARPPIPQYPQISEQIQTVQRVLLGELTPEEAIKIAAENVNKILG

Solvent-accessible surface area: 30697 Å² total

Foldseek 3Di:
DDAAEEEAEEPCLVVVVLVVVLVVVVCVVPVGDYHYDYYYHFCVVVVVVVQLVVLHDHQKYKDKLFQRLQQCVVVQFFDWPPLLVVAPFNVFFDVVSQLSQDHPNIGFWAFFFKKKKFDKFFQVCVVLVHHSVDQAAALVSLLVSQLSQDDVVVLAAEEAAAQELGLQNLQQQLLVLLVWDQADPVRQAGTLLDPSNLVSLCSSLCSCAPSNRHDQNHPDGDVNLLLQPNRYRYMDTQSSQLVSCVSPVVRVVRMATAQHHGHRDGAMAMIGITMTGTPSDPCNVVNVVSNSSSLDLVNVVVCVPRVDDGSGCNLVVPCNVVDVRVVRGVVCNVVYDGNDNHSLRVVLSSLSSVSNCCNVVVDPSSVSSVVSRVVSNVSSVD/DAEFEEEEEEPCLVVPVLVVVLVVVVCVVPVYHYHYHYYYLVCPVVVQVVCLVVLRHTQKYKDKLQQGQQQCVVVQFFDWAVLLVPFPFNVFFDVVSQLSQDHPNIGFWAFAFKKKKFDKFFQVCVVLVHHSVDQAAALVSLLVQQLSFADVVVLAAEEAAAQELHLQNLQQQLLVLLVWDQAPPVNQAGTLLDPSNLVSLCSSLCSCQVRNRHDRNHPDGDVVLLLQPNRYRYMDIQVSQLVNCVSPVVSPPGMATAQHHGHRDGAMAMIGITMTGTPSDPCNVVNSVVSSSSLDQVNVVVCVPRVDDGSGVNLVVVPNVVDVRVVRGVVHHVVYHGNDNHSLRVVLSSLSSVSNCCNVVNDPSNVSSVVSRVSSNVSSD